Protein AF-B2DCQ9-F1 (afdb_monomer)

pLDDT: mean 83.9, std 10.56, range [44.53, 98.38]

Radius of gyration: 26.56 Å; Cα contacts (8 Å, |Δi|>4): 585; chains: 1; bounding box: 64×48×77 Å

Secondary structure (DSSP, 8-state):
-GGGSHHHHHHHHH---S------S-S--SSS--HHHHTTT-------HHHHHHTTSB--EEEEEEE-TT--TTSS-EETTEE-HHHHHHHH--HHHHHHHHHHHHHH--S-EEEE-SSHHHHHHHHHHHHHTT--EEEE-TT-SS-HHHHHHHHHHTS-SEEEESSGGGSS---TT--EEEE-S----HHHHHHHHHHHTB--TTTT---EEEEEEE-SSGGGGHHHHHHTT-SSHHHHHHHHHH---PPTT-EEEE-HHHHHHHHHHHHH----HHHHHHHHHHHHTSPPPHHHHHHTT--HHHHHHHHSSHHHHHHHHTT-HHHHHHHHHHHHIIIIIIIT---SSTHHHHHHHHHHHTTTTTS---HHHHHHHHHHHHHT-HHHHHHHS-GGGTT--TT-HHHHHHHIIIIIHHHHS--TTS--SS-SSS---

Structure (mmCIF, N/CA/C/O backbone):
data_AF-B2DCQ9-F1
#
_entry.id   AF-B2DCQ9-F1
#
loop_
_atom_site.group_PDB
_atom_site.id
_atom_site.type_symbol
_atom_site.label_atom_id
_atom_site.label_alt_id
_atom_site.label_comp_id
_atom_site.label_asym_id
_atom_site.label_entity_id
_atom_site.label_seq_id
_atom_site.pdbx_PDB_ins_code
_atom_site.Cartn_x
_atom_site.Cartn_y
_atom_site.Cartn_z
_atom_site.occupancy
_atom_site.B_iso_or_equiv
_atom_site.auth_seq_id
_atom_site.auth_comp_id
_atom_site.auth_asym_id
_atom_site.auth_atom_id
_atom_site.pdbx_PDB_model_num
ATOM 1 N N . HIS A 1 1 ? -3.411 -10.691 -6.774 1.00 52.94 1 HIS A N 1
ATOM 2 C CA . HIS A 1 1 ? -2.523 -10.741 -5.590 1.00 52.94 1 HIS A CA 1
ATOM 3 C C . HIS A 1 1 ? -1.798 -12.089 -5.480 1.00 52.94 1 HIS A C 1
ATOM 5 O O . HIS A 1 1 ? -0.600 -12.083 -5.238 1.00 52.94 1 HIS A O 1
ATOM 11 N N . GLN A 1 2 ? -2.454 -13.224 -5.759 1.00 56.25 2 GLN A N 1
ATOM 12 C CA . GLN A 1 2 ? -1.824 -14.561 -5.738 1.00 56.25 2 GLN A CA 1
ATOM 13 C C . GLN A 1 2 ? -0.910 -14.876 -6.938 1.00 56.25 2 GLN A C 1
ATOM 15 O O . GLN A 1 2 ? -0.146 -15.833 -6.893 1.00 56.25 2 GLN A O 1
ATOM 20 N N . ALA A 1 3 ? -0.940 -14.054 -7.993 1.00 56.62 3 ALA A N 1
ATOM 21 C CA . ALA A 1 3 ? -0.226 -14.335 -9.239 1.00 56.62 3 ALA A CA 1
ATOM 22 C C . ALA A 1 3 ? 1.314 -14.299 -9.141 1.00 56.62 3 ALA A C 1
ATOM 24 O O . ALA A 1 3 ? 2.000 -14.766 -10.044 1.00 56.62 3 ALA A O 1
ATOM 25 N N . SER A 1 4 ? 1.858 -13.769 -8.042 1.00 57.44 4 SER A N 1
ATOM 26 C CA . SER A 1 4 ? 3.296 -13.772 -7.748 1.00 57.44 4 SER A CA 1
ATOM 27 C C . SER A 1 4 ? 3.805 -15.109 -7.200 1.00 57.44 4 SER A C 1
ATOM 29 O O . SER A 1 4 ? 5.012 -15.300 -7.114 1.00 57.44 4 SER A O 1
ATOM 31 N N . ALA A 1 5 ? 2.916 -16.021 -6.787 1.00 67.00 5 ALA A N 1
ATOM 32 C CA . ALA A 1 5 ? 3.321 -17.328 -6.287 1.00 67.00 5 ALA A CA 1
ATOM 33 C C . ALA A 1 5 ? 3.935 -18.166 -7.420 1.00 67.00 5 ALA A C 1
ATOM 35 O O . ALA A 1 5 ? 3.382 -18.219 -8.519 1.00 67.00 5 ALA A O 1
ATOM 36 N N . LEU A 1 6 ? 5.042 -18.864 -7.140 1.00 69.81 6 LEU A N 1
ATOM 37 C CA . LEU A 1 6 ? 5.737 -19.714 -8.122 1.00 69.81 6 LEU A CA 1
ATOM 38 C C . LEU A 1 6 ? 4.802 -20.756 -8.756 1.00 69.81 6 LEU A C 1
ATOM 40 O O . LEU A 1 6 ? 4.889 -21.029 -9.948 1.00 69.81 6 LEU A O 1
ATOM 44 N N . THR A 1 7 ? 3.860 -21.286 -7.975 1.00 76.44 7 THR A N 1
ATOM 45 C CA . THR A 1 7 ? 2.823 -22.213 -8.449 1.00 76.44 7 THR A CA 1
ATOM 46 C C . THR A 1 7 ? 1.901 -21.577 -9.489 1.00 76.44 7 THR A C 1
ATOM 48 O O . THR A 1 7 ? 1.558 -22.214 -10.481 1.00 76.44 7 THR A O 1
ATOM 51 N N . TYR A 1 8 ? 1.533 -20.309 -9.303 1.00 76.75 8 TYR A N 1
ATOM 52 C CA . TYR A 1 8 ? 0.695 -19.573 -10.247 1.00 76.75 8 TYR A CA 1
ATOM 53 C C . TYR A 1 8 ? 1.476 -19.166 -11.502 1.00 76.75 8 TYR A C 1
ATOM 55 O O . TYR A 1 8 ? 0.945 -19.247 -12.606 1.00 76.75 8 TYR A O 1
ATOM 63 N N . GLN A 1 9 ? 2.752 -18.788 -11.357 1.00 74.56 9 GLN A N 1
ATOM 64 C CA . GLN A 1 9 ? 3.632 -18.511 -12.498 1.00 74.56 9 GLN A CA 1
ATOM 65 C C . GLN A 1 9 ? 3.847 -19.752 -13.368 1.00 74.56 9 GLN A C 1
ATOM 67 O O . GLN A 1 9 ? 3.769 -19.657 -14.588 1.00 74.56 9 GLN A O 1
ATOM 72 N N . ALA A 1 10 ? 4.058 -20.923 -12.759 1.00 77.38 10 ALA A N 1
ATOM 73 C CA . ALA A 1 10 ? 4.167 -22.182 -13.493 1.00 77.38 10 ALA A CA 1
ATOM 74 C C . ALA A 1 10 ? 2.898 -22.476 -14.309 1.00 77.38 10 ALA A C 1
ATOM 76 O O . ALA A 1 10 ? 2.990 -22.890 -15.463 1.00 77.38 10 ALA A O 1
ATOM 77 N N . LEU A 1 11 ? 1.721 -22.202 -13.738 1.00 83.62 11 LEU A N 1
ATOM 78 C CA . LEU A 1 11 ? 0.444 -22.351 -14.430 1.00 83.62 11 LEU A CA 1
ATOM 79 C C . LEU A 1 11 ? 0.289 -21.349 -15.584 1.00 83.62 11 LEU A C 1
ATOM 81 O O . LEU A 1 11 ? -0.115 -21.747 -16.671 1.00 83.62 11 LEU A O 1
ATOM 85 N N . LEU A 1 12 ? 0.646 -20.075 -15.389 1.00 79.81 12 LEU A N 1
ATOM 86 C CA . LEU A 1 12 ? 0.612 -19.076 -16.465 1.00 79.81 12 LEU A CA 1
ATOM 87 C C . LEU A 1 12 ? 1.573 -19.425 -17.606 1.00 79.81 12 LEU A C 1
ATOM 89 O O . LEU A 1 12 ? 1.191 -19.310 -18.763 1.00 79.81 12 LEU A O 1
ATOM 93 N N . ASN A 1 13 ? 2.780 -19.899 -17.288 1.00 78.38 13 ASN A N 1
ATOM 94 C CA . ASN A 1 13 ? 3.786 -20.285 -18.281 1.00 78.38 13 ASN A CA 1
ATOM 95 C C . ASN A 1 13 ? 3.421 -21.568 -19.045 1.00 78.38 13 ASN A C 1
ATOM 97 O O . ASN A 1 13 ? 3.955 -21.805 -20.125 1.00 78.38 13 ASN A O 1
ATOM 101 N N . HIS A 1 14 ? 2.541 -22.410 -18.493 1.00 83.88 14 HIS A N 1
ATOM 102 C CA . HIS A 1 14 ? 2.064 -23.616 -19.168 1.00 83.88 14 HIS A CA 1
ATOM 103 C C . HIS A 1 14 ? 1.128 -23.295 -20.341 1.00 83.88 14 HIS A C 1
ATOM 105 O O . HIS A 1 14 ? 1.130 -24.005 -21.347 1.00 83.88 14 HIS A O 1
ATOM 111 N N . PHE A 1 15 ? 0.325 -22.236 -20.224 1.00 82.69 15 PHE A N 1
ATOM 112 C CA . PHE A 1 15 ? -0.643 -21.858 -21.247 1.00 82.69 15 PHE A CA 1
ATOM 113 C C . PHE A 1 15 ? -0.073 -20.814 -22.214 1.00 82.69 15 PHE A C 1
ATOM 115 O O . PHE A 1 15 ? 0.600 -19.869 -21.818 1.00 82.69 15 PHE A O 1
ATOM 122 N N . THR A 1 16 ? -0.437 -20.929 -23.491 1.00 77.94 16 THR A N 1
ATOM 123 C CA . THR A 1 16 ? -0.226 -19.899 -24.522 1.00 77.94 16 THR A CA 1
ATOM 124 C C . THR A 1 16 ? -1.580 -19.327 -24.963 1.00 77.94 16 THR A C 1
ATOM 126 O O . THR A 1 16 ? -2.065 -19.625 -26.058 1.00 77.94 16 THR A O 1
ATOM 129 N N . PRO A 1 17 ? -2.270 -18.563 -24.092 1.00 82.12 17 PRO A N 1
ATOM 130 C CA . PRO A 1 17 ? -3.619 -18.096 -24.385 1.00 82.12 17 PRO A CA 1
ATOM 131 C C . PRO A 1 17 ? -3.622 -17.098 -25.549 1.00 82.12 17 PRO A C 1
ATOM 133 O O . PRO A 1 17 ? -2.721 -16.273 -25.677 1.00 82.12 17 PRO A O 1
ATOM 136 N N . GLN A 1 18 ? -4.688 -17.112 -26.356 1.00 79.50 18 GLN A N 1
ATOM 137 C CA . GLN A 1 18 ? -4.921 -16.063 -27.360 1.00 79.50 18 GLN A CA 1
ATOM 138 C C . GLN A 1 18 ? -5.184 -14.694 -26.709 1.00 79.50 18 GLN A C 1
ATOM 140 O O . GLN A 1 18 ? -4.902 -13.661 -27.311 1.00 79.50 18 GLN A O 1
ATOM 145 N N . PHE A 1 19 ? -5.725 -14.686 -25.486 1.00 81.56 19 PHE A N 1
ATOM 146 C CA . PHE A 1 19 ? -6.022 -13.481 -24.720 1.00 81.56 19 PHE A CA 1
ATOM 147 C C . PHE A 1 19 ? -5.834 -13.724 -23.217 1.00 81.56 19 PHE A C 1
ATOM 149 O O . PHE A 1 19 ? -6.355 -14.699 -22.675 1.00 81.56 19 PHE A O 1
ATOM 156 N N . LEU A 1 20 ? -5.114 -12.823 -22.545 1.00 83.38 20 LEU A N 1
ATOM 157 C CA . LEU A 1 20 ? -4.878 -12.842 -21.100 1.00 83.38 20 LEU A CA 1
ATOM 158 C C . LEU A 1 20 ? -5.300 -11.495 -20.499 1.00 83.38 20 LEU A C 1
ATOM 160 O O . LEU A 1 20 ? -4.795 -10.453 -20.908 1.00 83.38 20 LEU A O 1
ATOM 164 N N . LEU A 1 21 ? -6.204 -11.522 -19.514 1.00 85.12 21 LEU A N 1
ATOM 165 C CA . LEU A 1 21 ? -6.666 -10.336 -18.788 1.00 85.12 21 LEU A CA 1
ATOM 166 C C . LEU A 1 21 ? -6.397 -10.485 -17.289 1.00 85.12 21 LEU A C 1
ATOM 168 O O . LEU A 1 21 ? -6.910 -11.399 -16.644 1.00 85.12 21 LEU A O 1
ATOM 172 N N . GLY A 1 22 ? -5.625 -9.554 -16.730 1.00 82.56 22 GLY A N 1
ATOM 173 C CA . GLY A 1 22 ? -5.387 -9.448 -15.293 1.00 82.56 22 GLY A CA 1
ATOM 174 C C . GLY A 1 22 ? -6.271 -8.381 -14.650 1.00 82.56 22 GLY A C 1
ATOM 175 O O . GLY A 1 22 ? -6.222 -7.218 -15.041 1.00 82.56 22 GLY A O 1
ATOM 176 N N . LEU A 1 23 ? -7.038 -8.753 -13.622 1.00 83.12 23 LEU A N 1
ATOM 177 C CA . LEU A 1 23 ? -7.787 -7.810 -12.787 1.00 83.12 23 LEU A CA 1
ATOM 178 C C . LEU A 1 23 ? -7.100 -7.665 -11.428 1.00 83.12 23 LEU A C 1
ATOM 180 O O . LEU A 1 23 ? -6.810 -8.651 -10.746 1.00 83.12 23 LEU A O 1
ATOM 184 N N . THR A 1 24 ? -6.840 -6.428 -11.013 1.00 75.06 24 THR A N 1
ATOM 185 C CA . THR A 1 24 ? -6.258 -6.138 -9.701 1.00 75.06 24 THR A CA 1
ATOM 186 C C . THR A 1 24 ? -6.785 -4.820 -9.157 1.00 75.06 24 THR A C 1
ATOM 188 O O . THR A 1 24 ? -6.864 -3.830 -9.874 1.00 75.06 24 THR A O 1
ATOM 191 N N . ALA A 1 25 ? -7.116 -4.801 -7.865 1.00 68.44 25 ALA A N 1
ATOM 192 C CA . ALA A 1 25 ? -7.435 -3.565 -7.152 1.00 68.44 25 ALA A CA 1
ATOM 193 C C . ALA A 1 25 ? -6.187 -2.687 -6.935 1.00 68.44 25 ALA A C 1
ATOM 195 O O . ALA A 1 25 ? -6.301 -1.517 -6.586 1.00 68.44 25 ALA A O 1
ATOM 196 N N . THR A 1 26 ? -4.990 -3.256 -7.114 1.00 63.25 26 THR A N 1
ATOM 197 C CA . THR A 1 26 ? -3.711 -2.573 -6.920 1.00 63.25 26 THR A CA 1
ATOM 198 C C . THR A 1 26 ? -2.737 -2.951 -8.038 1.00 63.25 26 THR A C 1
ATOM 200 O O . THR A 1 26 ? -2.072 -3.990 -7.966 1.00 63.25 26 THR A O 1
ATOM 203 N N . PRO A 1 27 ? -2.672 -2.155 -9.121 1.00 58.12 27 PRO A N 1
ATOM 204 C CA . PRO A 1 27 ? -1.796 -2.452 -10.252 1.00 58.12 27 PRO A CA 1
ATOM 205 C C . PRO A 1 27 ? -0.321 -2.287 -9.882 1.00 58.12 27 PRO A C 1
ATOM 207 O O . PRO A 1 27 ? 0.493 -3.138 -10.218 1.00 58.12 27 PRO A O 1
ATOM 210 N N . LYS A 1 28 ? 0.017 -1.239 -9.123 1.00 55.91 28 LYS A N 1
ATOM 211 C CA . LYS A 1 28 ? 1.387 -0.927 -8.702 1.00 55.91 28 LYS A CA 1
ATOM 212 C C . LYS A 1 28 ? 1.697 -1.622 -7.374 1.00 55.91 28 LYS A C 1
ATOM 214 O O . LYS A 1 28 ? 1.280 -1.152 -6.314 1.00 55.91 28 LYS A O 1
ATOM 219 N N . ARG A 1 29 ? 2.403 -2.753 -7.434 1.00 55.59 29 ARG A N 1
ATOM 220 C CA . ARG A 1 29 ? 2.932 -3.457 -6.256 1.00 55.59 29 ARG A CA 1
ATOM 221 C C . ARG A 1 29 ? 4.404 -3.102 -6.037 1.00 55.59 29 ARG A C 1
ATOM 223 O O . ARG A 1 29 ? 5.132 -2.888 -6.997 1.00 55.59 29 ARG A O 1
ATOM 230 N N . SER A 1 30 ? 4.823 -3.055 -4.776 1.00 44.69 30 SER A N 1
ATOM 231 C CA . SER A 1 30 ? 6.229 -2.944 -4.362 1.00 44.69 30 SER A CA 1
ATOM 232 C C . SER A 1 30 ? 6.822 -4.297 -3.946 1.00 44.69 30 SER A C 1
ATOM 234 O O . SER A 1 30 ? 7.842 -4.330 -3.280 1.00 44.69 30 SER A O 1
ATOM 236 N N . ASP A 1 31 ? 6.168 -5.417 -4.249 1.00 44.53 31 ASP A N 1
ATOM 237 C CA . ASP A 1 31 ? 6.679 -6.762 -3.980 1.00 44.53 31 ASP A CA 1
ATOM 238 C C . ASP A 1 31 ? 6.824 -7.575 -5.279 1.00 44.53 31 ASP A C 1
ATOM 240 O O . ASP A 1 31 ? 6.298 -7.212 -6.333 1.00 44.53 31 ASP A O 1
ATOM 244 N N . GLN A 1 32 ? 7.576 -8.675 -5.157 1.00 45.16 32 GLN A N 1
ATOM 245 C CA . GLN A 1 32 ? 8.284 -9.493 -6.161 1.00 45.16 32 GLN A CA 1
ATOM 246 C C . GLN A 1 32 ? 7.532 -9.972 -7.423 1.00 45.16 32 GLN A C 1
ATOM 248 O O . GLN A 1 32 ? 8.121 -10.669 -8.246 1.00 45.16 32 GLN A O 1
ATOM 253 N N . ALA A 1 33 ? 6.269 -9.608 -7.637 1.00 50.28 33 ALA A N 1
ATOM 254 C CA . ALA A 1 33 ? 5.708 -9.638 -8.983 1.00 50.28 33 ALA A CA 1
ATOM 255 C C . ALA A 1 33 ? 4.727 -8.485 -9.160 1.00 50.28 33 ALA A C 1
ATOM 257 O O . ALA A 1 33 ? 3.599 -8.500 -8.646 1.00 50.28 33 ALA A O 1
ATOM 258 N N . ASN A 1 34 ? 5.153 -7.497 -9.941 1.00 59.88 34 ASN A N 1
ATOM 259 C CA . ASN A 1 34 ? 4.246 -6.512 -10.487 1.00 59.88 34 ASN A CA 1
ATOM 260 C C . ASN A 1 34 ? 3.211 -7.288 -11.317 1.00 59.88 34 ASN A C 1
ATOM 262 O O . ASN A 1 34 ? 3.563 -7.933 -12.294 1.00 59.88 34 ASN A O 1
ATOM 266 N N . ILE A 1 35 ? 1.934 -7.309 -10.921 1.00 66.75 35 ILE A N 1
ATOM 267 C CA . ILE A 1 35 ? 0.903 -8.047 -11.685 1.00 66.75 35 ILE A CA 1
ATOM 268 C C . ILE A 1 35 ? 0.866 -7.532 -13.130 1.00 66.75 35 ILE A C 1
ATOM 270 O O . ILE A 1 35 ? 0.631 -8.296 -14.061 1.00 66.75 35 ILE A O 1
ATOM 274 N N . LEU A 1 36 ? 1.193 -6.249 -13.303 1.00 69.31 36 LEU A N 1
ATOM 275 C CA . LEU A 1 36 ? 1.444 -5.633 -14.594 1.00 69.31 36 LEU A CA 1
ATOM 276 C C . LEU A 1 36 ? 2.511 -6.360 -15.411 1.00 69.31 36 LEU A C 1
ATOM 278 O O . LEU A 1 36 ? 2.275 -6.563 -16.592 1.00 69.31 36 LEU A O 1
ATOM 282 N N . SER A 1 37 ? 3.627 -6.811 -14.832 1.00 69.06 37 SER A N 1
ATOM 283 C CA . SER A 1 37 ? 4.668 -7.507 -15.599 1.00 69.06 37 SER A CA 1
ATOM 284 C C . SER A 1 37 ? 4.207 -8.866 -16.126 1.00 69.06 37 SER A C 1
ATOM 286 O O . SER A 1 37 ? 4.692 -9.295 -17.165 1.00 69.06 37 SER A O 1
ATOM 288 N N . LEU A 1 38 ? 3.237 -9.514 -15.469 1.00 71.69 38 LEU A N 1
ATOM 289 C CA . LEU A 1 38 ? 2.587 -10.728 -15.988 1.00 71.69 38 LEU A CA 1
ATOM 290 C C . LEU A 1 38 ? 1.666 -10.440 -17.183 1.00 71.69 38 LEU A C 1
ATOM 292 O O . LEU A 1 38 ? 1.325 -11.350 -17.928 1.00 71.69 38 LEU A O 1
ATOM 296 N N . CYS A 1 39 ? 1.253 -9.184 -17.345 1.00 75.56 39 CYS A N 1
ATOM 297 C CA . CYS A 1 39 ? 0.438 -8.691 -18.453 1.00 75.56 39 CYS A CA 1
ATOM 298 C C . CYS A 1 39 ? 1.242 -7.707 -19.323 1.00 75.56 39 CYS A C 1
ATOM 300 O O . CYS A 1 39 ? 0.694 -6.716 -19.800 1.00 75.56 39 CYS A O 1
ATOM 302 N N . ASP A 1 40 ? 2.554 -7.925 -19.471 1.00 71.75 40 ASP A N 1
ATOM 303 C CA . ASP A 1 40 ? 3.445 -7.143 -20.348 1.00 71.75 40 ASP A CA 1
ATOM 304 C C . ASP A 1 40 ? 3.532 -5.647 -20.056 1.00 71.75 40 ASP A C 1
ATOM 306 O O . ASP A 1 40 ? 3.868 -4.833 -20.915 1.00 71.75 40 ASP A O 1
ATOM 310 N N . ASN A 1 41 ? 3.261 -5.287 -18.805 1.00 70.19 41 ASN A N 1
ATOM 311 C CA . ASN A 1 41 ? 3.103 -3.921 -18.321 1.00 70.19 41 ASN A CA 1
ATOM 312 C C . ASN A 1 41 ? 2.021 -3.134 -19.079 1.00 70.19 41 ASN A C 1
ATOM 314 O O . ASN A 1 41 ? 2.050 -1.903 -19.098 1.00 70.19 41 ASN A O 1
ATOM 318 N N . ASN A 1 42 ? 1.050 -3.835 -19.673 1.00 73.25 42 ASN A N 1
ATOM 319 C CA . ASN A 1 42 ? -0.048 -3.240 -20.415 1.00 73.25 42 ASN A CA 1
ATOM 320 C C . ASN A 1 42 ? -1.228 -2.913 -19.484 1.00 73.25 42 ASN A C 1
ATOM 322 O O . ASN A 1 42 ? -2.102 -3.744 -19.229 1.00 73.25 42 ASN A O 1
ATOM 326 N N . LEU A 1 43 ? -1.241 -1.691 -18.946 1.00 76.75 43 LEU A N 1
ATOM 327 C CA . LEU A 1 43 ? -2.361 -1.177 -18.156 1.00 76.75 43 LEU A CA 1
ATOM 328 C C . LEU A 1 43 ? -3.456 -0.644 -19.087 1.00 76.75 43 LEU A C 1
ATOM 330 O O . LEU A 1 43 ? -3.415 0.511 -19.499 1.00 76.75 43 LEU A O 1
ATOM 334 N N . VAL A 1 44 ? -4.443 -1.483 -19.396 1.00 81.06 44 VAL A N 1
ATOM 335 C CA . VAL A 1 44 ? -5.533 -1.119 -20.322 1.00 81.06 44 VAL A CA 1
ATOM 336 C C . VAL A 1 44 ? -6.582 -0.192 -19.704 1.00 81.06 44 VAL A C 1
ATOM 338 O O . VAL A 1 44 ? -7.236 0.565 -20.415 1.00 81.06 44 VAL A O 1
ATOM 341 N N . PHE A 1 45 ? -6.774 -0.256 -18.384 1.00 82.75 45 PHE A N 1
ATOM 342 C CA . PHE A 1 45 ? -7.775 0.538 -17.678 1.00 82.75 45 PHE A CA 1
ATOM 343 C C . PHE A 1 45 ? -7.433 0.656 -16.192 1.00 82.75 45 PHE A C 1
ATOM 345 O O . PHE A 1 45 ? -7.034 -0.324 -15.562 1.00 82.75 45 PHE A O 1
ATOM 352 N N . GLU A 1 46 ? -7.627 1.844 -15.620 1.00 81.12 46 GLU A N 1
ATOM 353 C CA . GLU A 1 46 ? -7.446 2.105 -14.192 1.00 81.12 46 GLU A CA 1
ATOM 354 C C . GLU A 1 46 ? -8.595 2.971 -13.668 1.00 81.12 46 GLU A C 1
ATOM 356 O O . GLU A 1 46 ? -8.947 3.994 -14.253 1.00 81.12 46 GLU A O 1
ATOM 361 N N . ARG A 1 47 ? -9.168 2.566 -12.530 1.00 81.94 47 ARG A N 1
ATOM 362 C CA . ARG A 1 47 ? -10.097 3.374 -11.736 1.00 81.94 47 ARG A CA 1
ATOM 363 C C . ARG A 1 47 ? -9.586 3.417 -10.308 1.00 81.94 47 ARG A C 1
ATOM 365 O O . ARG A 1 47 ? -9.386 2.378 -9.683 1.00 81.94 47 ARG A O 1
ATOM 372 N N . ASN A 1 48 ? -9.355 4.625 -9.816 1.00 78.44 48 ASN A N 1
ATOM 373 C CA . ASN A 1 48 ? -8.895 4.867 -8.452 1.00 78.44 48 ASN A CA 1
ATOM 374 C C . ASN A 1 48 ? -10.068 5.248 -7.526 1.00 78.44 48 ASN A C 1
ATOM 376 O O . ASN A 1 48 ? -11.221 5.330 -7.951 1.00 78.44 48 ASN A O 1
ATOM 380 N N . LEU A 1 49 ? -9.747 5.495 -6.255 1.00 80.94 49 LEU A N 1
ATOM 381 C CA . LEU A 1 49 ? -10.712 5.871 -5.224 1.00 80.94 49 LEU A CA 1
ATOM 382 C C . LEU A 1 49 ? -11.540 7.115 -5.592 1.00 80.94 49 LEU A C 1
ATOM 384 O O . LEU A 1 49 ? -12.751 7.106 -5.402 1.00 80.94 49 LEU A O 1
ATOM 388 N N . VAL A 1 50 ? -10.891 8.140 -6.153 1.00 83.25 50 VAL A N 1
ATOM 389 C CA . VAL A 1 50 ? -11.521 9.404 -6.574 1.00 83.25 50 VAL A CA 1
ATOM 390 C C . VAL A 1 50 ? -12.652 9.132 -7.563 1.00 83.25 50 VAL A C 1
ATOM 392 O O . VAL A 1 50 ? -13.787 9.510 -7.298 1.00 83.25 50 VAL A O 1
ATOM 395 N N . HIS A 1 51 ? -12.386 8.348 -8.614 1.00 87.44 51 HIS A N 1
ATOM 396 C CA . HIS A 1 51 ? -13.418 7.987 -9.591 1.00 87.44 51 HIS A CA 1
ATOM 397 C C . HIS A 1 51 ? -14.606 7.258 -8.949 1.00 87.44 51 HIS A C 1
ATOM 399 O O . HIS A 1 51 ? -15.750 7.528 -9.293 1.00 87.44 51 HIS A O 1
ATOM 405 N N . GLY A 1 52 ? -14.345 6.331 -8.018 1.00 88.12 52 GLY A N 1
ATOM 406 C CA . GLY A 1 52 ? -15.410 5.575 -7.357 1.00 88.12 52 GLY A CA 1
ATOM 407 C C . GLY A 1 52 ? -16.322 6.451 -6.493 1.00 88.12 52 GLY A C 1
ATOM 408 O O . GLY A 1 52 ? -17.514 6.167 -6.393 1.00 88.12 52 GLY A O 1
ATOM 409 N N . ILE A 1 53 ? -15.778 7.509 -5.889 1.00 89.38 53 ILE A N 1
ATOM 410 C CA . ILE A 1 53 ? -16.547 8.465 -5.082 1.00 89.38 53 ILE A CA 1
ATOM 411 C C . ILE A 1 53 ? -17.296 9.447 -5.993 1.00 89.38 53 ILE A C 1
ATOM 413 O O . ILE A 1 53 ? -18.496 9.636 -5.803 1.00 89.38 53 ILE A O 1
ATOM 417 N N . ASP A 1 54 ? -16.636 9.998 -7.018 1.00 88.44 54 ASP A N 1
ATOM 418 C CA . ASP A 1 54 ? -17.245 10.921 -7.992 1.00 88.44 54 ASP A CA 1
ATOM 419 C C . ASP A 1 54 ? -18.450 10.280 -8.705 1.00 88.44 54 ASP A C 1
ATOM 421 O O . ASP A 1 54 ? -19.498 10.903 -8.878 1.00 88.44 54 ASP A O 1
ATOM 425 N N . GLU A 1 55 ? -18.333 8.999 -9.069 1.00 90.25 55 GLU A N 1
ATOM 426 C CA . GLU A 1 55 ? -19.400 8.221 -9.714 1.00 90.25 55 GLU A CA 1
ATOM 427 C C . GLU A 1 55 ? -20.450 7.691 -8.724 1.00 90.25 55 GLU A C 1
ATOM 429 O O . GLU A 1 55 ? -21.382 6.996 -9.127 1.00 90.25 55 GLU A O 1
ATOM 434 N N . ARG A 1 56 ? -20.324 8.013 -7.427 1.00 88.00 56 ARG A N 1
ATOM 435 C CA . ARG A 1 56 ? -21.211 7.545 -6.350 1.00 88.00 56 ARG A CA 1
ATOM 436 C C . ARG A 1 56 ? -21.357 6.021 -6.330 1.00 88.00 56 ARG A C 1
ATOM 438 O O . ARG A 1 56 ? -22.432 5.505 -6.044 1.00 88.00 56 ARG A O 1
ATOM 445 N N . ILE A 1 57 ? -20.280 5.300 -6.628 1.00 89.75 57 ILE A N 1
ATOM 446 C CA . ILE A 1 57 ? -20.168 3.847 -6.416 1.00 89.75 57 ILE A CA 1
ATOM 447 C C . ILE A 1 57 ? -19.666 3.582 -4.987 1.00 89.75 57 ILE A C 1
ATOM 449 O O . ILE A 1 57 ? -20.019 2.590 -4.346 1.00 89.75 57 ILE A O 1
ATOM 453 N N . LEU A 1 58 ? -18.851 4.503 -4.474 1.00 92.50 58 LEU A N 1
ATOM 454 C CA . LEU A 1 58 ? -18.330 4.539 -3.116 1.00 92.50 58 LEU A CA 1
ATOM 455 C C . LEU A 1 58 ? -18.914 5.736 -2.361 1.00 92.50 58 LEU A C 1
ATOM 457 O O . LEU A 1 58 ? -19.310 6.735 -2.962 1.00 92.50 58 LEU A O 1
ATOM 461 N N . VAL A 1 59 ? -18.966 5.635 -1.034 1.00 94.56 59 VAL A N 1
ATOM 462 C CA . VAL A 1 59 ? -19.261 6.782 -0.170 1.00 94.56 59 VAL A CA 1
ATOM 463 C C . VAL A 1 59 ? -18.004 7.638 0.033 1.00 94.56 59 VAL A C 1
ATOM 465 O O . VAL A 1 59 ? -16.895 7.092 0.038 1.00 94.56 59 VAL A O 1
ATOM 468 N N . PRO A 1 60 ? -18.146 8.955 0.253 1.00 95.56 60 PRO A N 1
ATOM 469 C CA . PRO A 1 60 ? -17.044 9.790 0.721 1.00 95.56 60 PRO A CA 1
ATOM 470 C C . PRO A 1 60 ? -16.565 9.371 2.122 1.00 95.56 60 PRO A C 1
ATOM 472 O O . PRO A 1 60 ? -17.196 8.557 2.806 1.00 95.56 60 PRO A O 1
ATOM 475 N N . PHE A 1 61 ? -15.437 9.929 2.569 1.00 95.44 61 PHE A N 1
ATOM 476 C CA . PHE A 1 61 ? -14.831 9.568 3.852 1.00 95.44 61 PHE A CA 1
ATOM 477 C C . PHE A 1 61 ? -14.248 10.756 4.625 1.00 95.44 61 PHE A C 1
ATOM 479 O O . PHE A 1 61 ? -13.696 11.681 4.033 1.00 95.44 61 PHE A O 1
ATOM 486 N N . ASP A 1 62 ? -14.294 10.652 5.953 1.00 96.00 62 ASP A N 1
ATOM 487 C CA . ASP A 1 62 ? -13.587 11.503 6.909 1.00 96.00 62 ASP A CA 1
ATOM 488 C C . ASP A 1 62 ? -12.399 10.711 7.477 1.00 96.00 62 ASP A C 1
ATOM 490 O O . ASP A 1 62 ? -12.583 9.745 8.221 1.00 96.00 62 ASP A O 1
ATOM 494 N N . TYR A 1 63 ? -11.174 11.092 7.121 1.00 95.56 63 TYR A N 1
ATOM 495 C CA . TYR A 1 63 ? -9.946 10.458 7.598 1.00 95.56 63 TYR A CA 1
ATOM 496 C C . TYR A 1 63 ? -9.282 11.286 8.692 1.00 95.56 63 TYR A C 1
ATOM 498 O O . TYR A 1 63 ? -8.965 12.458 8.487 1.00 95.56 63 TYR A O 1
ATOM 506 N N . PHE A 1 64 ? -8.987 10.649 9.821 1.00 95.88 64 PHE A N 1
ATOM 507 C CA . PHE A 1 64 ? -8.277 11.244 10.946 1.00 95.88 64 PHE A CA 1
ATOM 508 C C . PHE A 1 64 ? -6.994 10.459 11.223 1.00 95.88 64 PHE A C 1
ATOM 510 O O . PHE A 1 64 ? -7.039 9.359 11.773 1.00 95.88 64 PHE A O 1
ATOM 517 N N . GLY A 1 65 ? -5.850 11.031 10.851 1.00 94.69 65 GLY A N 1
ATOM 518 C CA . GLY A 1 65 ? -4.538 10.531 11.244 1.00 94.69 65 GLY A CA 1
ATOM 519 C C . GLY A 1 65 ? -4.156 11.071 12.618 1.00 94.69 65 GLY A C 1
ATOM 520 O O . GLY A 1 65 ? -3.824 12.249 12.751 1.00 94.69 65 GLY A O 1
ATOM 521 N N . ILE A 1 66 ? -4.214 10.202 13.619 1.00 95.81 66 ILE A N 1
ATOM 522 C CA . ILE A 1 66 ? -4.017 10.507 15.036 1.00 95.81 66 ILE A CA 1
ATOM 523 C C . ILE A 1 66 ? -2.601 10.099 15.436 1.00 95.81 66 ILE A C 1
ATOM 525 O O . ILE A 1 66 ? -2.152 8.999 15.107 1.00 95.81 66 ILE A O 1
ATOM 529 N N . TYR A 1 67 ? -1.882 10.965 16.143 1.00 94.81 67 TYR A N 1
ATOM 530 C CA . TYR A 1 67 ? -0.525 10.669 16.593 1.00 94.81 67 TYR A CA 1
ATOM 531 C C . TYR A 1 67 ? -0.536 9.630 17.721 1.00 94.81 67 TYR A C 1
ATOM 533 O O . TYR A 1 67 ? -1.047 9.886 18.810 1.00 94.81 67 TYR A O 1
ATOM 541 N N . ASP A 1 68 ? 0.058 8.457 17.496 1.00 93.69 68 ASP A N 1
ATOM 542 C CA . ASP A 1 68 ? 0.175 7.407 18.513 1.00 93.69 68 ASP A CA 1
ATOM 543 C C . ASP A 1 68 ? 1.315 7.722 19.496 1.00 93.69 68 ASP A C 1
ATOM 545 O O . ASP A 1 68 ? 2.401 7.150 19.440 1.00 93.69 68 ASP A O 1
ATOM 549 N N . GLN A 1 69 ? 1.064 8.674 20.398 1.00 91.38 69 GLN A N 1
ATOM 550 C CA . GLN A 1 69 ? 2.067 9.216 21.324 1.00 91.38 69 GLN A CA 1
ATOM 551 C C . GLN A 1 69 ? 2.590 8.221 22.373 1.00 91.38 69 GLN A C 1
ATOM 553 O O . GLN A 1 69 ? 3.571 8.514 23.051 1.00 91.38 69 GLN A O 1
ATOM 558 N N . PHE A 1 70 ? 1.926 7.075 22.543 1.00 92.44 70 PHE A N 1
ATOM 559 C CA . PHE A 1 70 ? 2.253 6.091 23.580 1.00 92.44 70 PHE A CA 1
ATOM 560 C C . PHE A 1 70 ? 3.162 4.965 23.085 1.00 92.44 70 PHE A C 1
ATOM 562 O O . PHE A 1 70 ? 3.528 4.094 23.870 1.00 92.44 70 PHE A O 1
ATOM 569 N N . VAL A 1 71 ? 3.534 4.979 21.803 1.00 90.00 71 VAL A N 1
ATOM 570 C CA . VAL A 1 71 ? 4.441 3.995 21.213 1.00 90.00 71 VAL A CA 1
ATOM 571 C C . VAL A 1 71 ? 5.562 4.717 20.482 1.00 90.00 71 VAL A C 1
ATOM 573 O O . VAL A 1 71 ? 5.319 5.469 19.539 1.00 90.00 71 VAL A O 1
ATOM 576 N N . ASN A 1 72 ? 6.806 4.442 20.875 1.00 88.69 72 ASN A N 1
ATOM 577 C CA . ASN A 1 72 ? 7.969 4.892 20.123 1.00 88.69 72 ASN A CA 1
ATOM 578 C C . ASN A 1 72 ? 8.360 3.843 19.074 1.00 88.69 72 ASN A C 1
ATOM 580 O O . ASN A 1 72 ? 9.117 2.914 19.344 1.00 88.69 72 ASN A O 1
ATOM 584 N N . TYR A 1 73 ? 7.865 4.004 17.851 1.00 88.81 73 TYR A N 1
ATOM 585 C CA . TYR A 1 73 ? 8.117 3.061 16.759 1.00 88.81 73 TYR A CA 1
ATOM 586 C C . TYR A 1 73 ? 9.570 3.086 16.266 1.00 88.81 73 TYR A C 1
ATOM 588 O O . TYR A 1 73 ? 9.981 2.168 15.567 1.00 88.81 73 TYR A O 1
ATOM 596 N N . GLN A 1 74 ? 10.355 4.113 16.610 1.00 85.81 74 GLN A N 1
ATOM 597 C CA . GLN A 1 74 ? 11.778 4.189 16.252 1.00 85.81 74 GLN A CA 1
ATOM 598 C C . GLN A 1 74 ? 12.648 3.227 17.069 1.00 85.81 74 GLN A C 1
ATOM 600 O O . GLN A 1 74 ? 13.732 2.864 16.623 1.00 85.81 74 GLN A O 1
ATOM 605 N N . GLU A 1 75 ? 12.178 2.814 18.247 1.00 88.12 75 GLU A N 1
ATOM 606 C CA . GLU A 1 75 ? 12.884 1.878 19.130 1.00 88.12 75 GLU A CA 1
ATOM 607 C C . GLU A 1 75 ? 12.519 0.415 18.850 1.00 88.12 75 GLU A C 1
ATOM 609 O O . GLU A 1 75 ? 13.197 -0.498 19.320 1.00 88.12 75 GLU A O 1
ATOM 614 N N . ILE A 1 76 ? 11.469 0.175 18.060 1.00 89.31 76 ILE A N 1
ATOM 615 C CA . ILE A 1 76 ? 11.041 -1.173 17.691 1.00 89.31 76 ILE A CA 1
ATOM 616 C C . ILE A 1 76 ? 11.923 -1.661 16.536 1.00 89.31 76 ILE A C 1
ATOM 618 O O . ILE A 1 76 ? 11.984 -0.995 15.497 1.00 89.31 76 ILE A O 1
ATOM 622 N N . PRO A 1 77 ? 12.589 -2.825 16.661 1.00 88.19 77 PRO A N 1
ATOM 623 C CA . PRO A 1 77 ? 13.426 -3.348 15.591 1.00 88.19 77 PRO A CA 1
ATOM 624 C C . PRO A 1 77 ? 12.649 -3.484 14.274 1.00 88.19 77 PRO A C 1
ATOM 626 O O . PRO A 1 77 ? 11.569 -4.072 14.235 1.00 88.19 77 PRO A O 1
ATOM 629 N N . TRP A 1 78 ? 13.226 -2.966 13.188 1.00 83.12 78 TRP A N 1
ATOM 630 C CA . TRP A 1 78 ? 12.654 -3.014 11.841 1.00 83.12 78 TRP A CA 1
ATOM 631 C C . TRP A 1 78 ? 13.570 -3.803 10.908 1.00 83.12 78 TRP A C 1
ATOM 633 O O . TRP A 1 78 ? 14.725 -3.429 10.688 1.00 83.12 78 TRP A O 1
ATOM 643 N N . ARG A 1 79 ? 13.075 -4.917 10.362 1.00 78.81 79 ARG A N 1
ATOM 644 C CA . ARG A 1 79 ? 13.840 -5.823 9.491 1.00 78.81 79 ARG A CA 1
ATOM 645 C C . ARG A 1 79 ? 12.979 -6.262 8.314 1.00 78.81 79 ARG A C 1
ATOM 647 O O . ARG A 1 79 ? 11.816 -6.604 8.491 1.00 78.81 79 ARG A O 1
ATOM 654 N N . ASN A 1 80 ? 13.554 -6.274 7.110 1.00 71.00 80 ASN A N 1
ATOM 655 C CA . ASN A 1 80 ? 12.877 -6.715 5.879 1.00 71.00 80 ASN A CA 1
ATOM 656 C C . ASN A 1 80 ? 11.513 -6.040 5.648 1.00 71.00 80 ASN A C 1
ATOM 658 O O . ASN A 1 80 ? 10.544 -6.691 5.261 1.00 71.00 80 ASN A O 1
ATOM 662 N N . GLY A 1 81 ? 11.426 -4.739 5.940 1.00 72.25 81 GLY A N 1
ATOM 663 C CA . GLY A 1 81 ? 10.194 -3.978 5.749 1.00 72.25 81 GLY A CA 1
ATOM 664 C C . GLY A 1 81 ? 9.095 -4.258 6.779 1.00 72.25 81 GLY A C 1
ATOM 665 O O . GLY A 1 81 ? 7.952 -3.892 6.511 1.00 72.25 81 GLY A O 1
ATOM 666 N N . LYS A 1 82 ? 9.416 -4.896 7.916 1.00 80.94 82 LYS A N 1
ATOM 667 C CA . LYS A 1 82 ? 8.459 -5.202 8.986 1.00 80.94 82 LYS A CA 1
ATOM 668 C C . LYS A 1 82 ? 9.001 -4.901 10.379 1.00 80.94 82 LYS A C 1
ATOM 670 O O . LYS A 1 82 ? 10.208 -5.003 10.610 1.00 80.94 82 LYS A O 1
ATOM 675 N N . PHE A 1 83 ? 8.106 -4.574 11.307 1.00 86.44 83 PHE A N 1
ATOM 676 C CA . PHE A 1 83 ? 8.432 -4.506 12.732 1.00 86.44 83 PHE A CA 1
ATOM 677 C C . PHE A 1 83 ? 8.597 -5.908 13.326 1.00 86.44 83 PHE A C 1
ATOM 679 O O . PHE A 1 83 ? 7.923 -6.853 12.912 1.00 86.44 83 PHE A O 1
ATOM 686 N N . ASP A 1 84 ? 9.477 -6.034 14.319 1.00 88.62 84 ASP A N 1
ATOM 687 C CA . ASP A 1 84 ? 9.575 -7.242 15.133 1.00 88.62 84 ASP A CA 1
ATOM 688 C C . ASP A 1 84 ? 8.242 -7.501 15.868 1.00 88.62 84 ASP A C 1
ATOM 690 O O . ASP A 1 84 ? 7.803 -6.641 16.639 1.00 88.62 84 ASP A O 1
ATOM 694 N N . PRO A 1 85 ? 7.572 -8.647 15.632 1.00 87.81 85 PRO A N 1
ATOM 695 C CA . PRO A 1 85 ? 6.232 -8.881 16.164 1.00 87.81 85 PRO A CA 1
ATOM 696 C C . PRO A 1 85 ? 6.164 -8.908 17.693 1.00 87.81 85 PRO A C 1
ATOM 698 O O . PRO A 1 85 ? 5.178 -8.444 18.260 1.00 87.81 85 PRO A O 1
ATOM 701 N N . GLU A 1 86 ? 7.191 -9.438 18.362 1.00 89.00 86 GLU A N 1
ATOM 702 C CA . GLU A 1 86 ? 7.202 -9.582 19.819 1.00 89.00 86 GLU A CA 1
ATOM 703 C C . GLU A 1 86 ? 7.437 -8.231 20.501 1.00 89.00 86 GLU A C 1
ATOM 705 O O . GLU A 1 86 ? 6.699 -7.852 21.414 1.00 89.00 86 GLU A O 1
ATOM 710 N N . ALA A 1 87 ? 8.410 -7.457 20.013 1.00 89.94 87 ALA A N 1
ATOM 711 C CA . ALA A 1 87 ? 8.639 -6.094 20.483 1.00 89.94 87 ALA A CA 1
ATOM 712 C C . ALA A 1 87 ? 7.410 -5.197 20.244 1.00 89.94 87 ALA A C 1
ATOM 714 O O . ALA A 1 87 ? 7.060 -4.384 21.103 1.00 89.94 87 ALA A O 1
ATOM 715 N N . LEU A 1 88 ? 6.729 -5.371 19.106 1.00 89.31 88 LEU A N 1
ATOM 716 C CA . LEU A 1 88 ? 5.519 -4.627 18.769 1.00 89.31 88 LEU A CA 1
ATOM 717 C C . LEU A 1 88 ? 4.337 -4.990 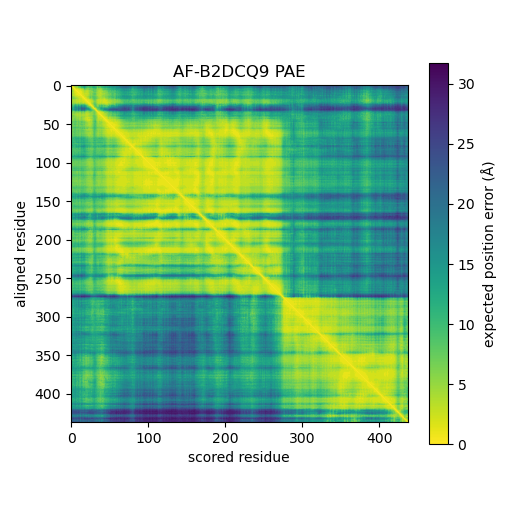19.683 1.00 89.31 88 LEU A C 1
ATOM 719 O O . LEU A 1 88 ? 3.670 -4.085 20.185 1.00 89.31 88 LEU A O 1
ATOM 723 N N . ASP A 1 89 ? 4.101 -6.281 19.942 1.00 88.62 89 ASP A N 1
ATOM 724 C CA . ASP A 1 89 ? 3.060 -6.742 20.874 1.00 88.62 89 ASP A CA 1
ATOM 725 C C . ASP A 1 89 ? 3.261 -6.150 22.276 1.00 88.62 89 ASP A C 1
ATOM 727 O O . ASP A 1 89 ? 2.317 -5.622 22.872 1.00 88.62 89 ASP A O 1
ATOM 731 N N . ASN A 1 90 ? 4.499 -6.163 22.777 1.00 87.56 90 ASN A N 1
ATOM 732 C CA . ASN A 1 90 ? 4.832 -5.613 24.091 1.00 87.56 90 ASN A CA 1
ATOM 733 C C . ASN A 1 90 ? 4.606 -4.097 24.163 1.00 87.56 90 ASN A C 1
ATOM 735 O O . ASN A 1 90 ? 4.030 -3.603 25.132 1.00 87.56 90 ASN A O 1
ATOM 739 N N . ALA A 1 91 ? 5.002 -3.355 23.127 1.00 88.62 91 ALA A N 1
ATOM 740 C CA . ALA A 1 91 ? 4.797 -1.909 23.075 1.00 88.62 91 ALA A CA 1
ATOM 741 C C . ALA A 1 91 ? 3.304 -1.521 23.015 1.00 88.62 91 ALA A C 1
ATOM 743 O O . ALA A 1 91 ? 2.909 -0.449 23.475 1.00 88.62 91 ALA A O 1
ATOM 744 N N . PHE A 1 92 ? 2.460 -2.390 22.453 1.00 89.44 92 PHE A N 1
ATOM 745 C CA . PHE A 1 92 ? 1.036 -2.124 22.244 1.00 89.44 92 PHE A CA 1
ATOM 746 C C . PHE A 1 92 ? 0.169 -2.478 23.455 1.00 89.44 92 PHE A C 1
ATOM 748 O O . PHE A 1 92 ? -0.929 -1.933 23.593 1.00 89.44 92 PHE A O 1
ATOM 755 N N . ALA A 1 93 ? 0.653 -3.352 24.337 1.00 81.88 93 ALA A N 1
ATOM 756 C CA . ALA A 1 93 ? -0.057 -3.848 25.512 1.00 81.88 93 ALA A CA 1
ATOM 757 C C . ALA A 1 93 ? -0.050 -2.852 26.692 1.00 81.88 93 ALA A C 1
ATOM 759 O O . ALA A 1 93 ? 0.245 -3.216 27.829 1.00 81.88 93 ALA A O 1
ATOM 760 N N . THR A 1 94 ? -0.376 -1.579 26.441 1.00 91.31 94 THR A N 1
ATOM 761 C CA . THR A 1 94 ? -0.406 -0.536 27.478 1.00 91.31 94 THR A CA 1
ATOM 762 C C . THR A 1 94 ? -1.807 0.042 27.677 1.00 91.31 94 THR A C 1
ATOM 764 O O . THR A 1 94 ? -2.564 0.285 26.732 1.00 91.31 94 THR A O 1
ATOM 767 N N . GLN A 1 95 ? -2.172 0.286 28.939 1.00 93.50 95 GLN A N 1
ATOM 768 C CA . GLN A 1 95 ? -3.477 0.852 29.296 1.00 93.50 95 GLN A CA 1
ATOM 769 C C . GLN A 1 95 ? -3.643 2.285 28.777 1.00 93.50 95 GLN A C 1
ATOM 771 O O . GLN A 1 95 ? -4.713 2.644 28.293 1.00 93.50 95 GLN A O 1
ATOM 776 N N . LEU A 1 96 ? -2.573 3.085 28.820 1.00 95.00 96 LEU A N 1
ATOM 777 C CA . LEU A 1 96 ? -2.578 4.467 28.334 1.00 95.00 96 LEU A CA 1
ATOM 778 C C . LEU A 1 96 ? -2.910 4.544 26.839 1.00 95.00 96 LEU A C 1
ATOM 780 O O . LEU A 1 96 ? -3.742 5.353 26.427 1.00 95.00 96 LEU A O 1
ATOM 784 N N . ARG A 1 97 ? -2.330 3.650 26.028 1.00 95.00 97 ARG A N 1
ATOM 785 C CA . ARG A 1 97 ? -2.644 3.561 24.601 1.00 95.00 97 ARG A CA 1
ATOM 786 C C . ARG A 1 97 ? -4.093 3.133 24.364 1.00 95.00 97 ARG A C 1
ATOM 788 O O . ARG A 1 97 ? -4.774 3.738 23.542 1.00 95.00 97 ARG A O 1
ATOM 795 N N . ALA A 1 98 ? -4.591 2.140 25.101 1.00 96.44 98 ALA A N 1
ATOM 796 C CA . ALA A 1 98 ? -5.980 1.690 24.978 1.00 96.44 98 ALA A CA 1
ATOM 797 C C . ALA A 1 98 ? -6.990 2.795 25.344 1.00 96.44 98 ALA A C 1
ATOM 799 O O . ALA A 1 98 ? -7.969 2.997 24.625 1.00 96.44 98 ALA A O 1
ATOM 800 N N . GLN A 1 99 ? -6.719 3.569 26.402 1.00 97.12 99 GLN A N 1
ATOM 801 C CA . GLN A 1 99 ? -7.514 4.744 26.785 1.00 97.12 99 GLN A CA 1
ATOM 802 C C . GLN A 1 99 ? -7.507 5.819 25.696 1.00 97.12 99 GLN A C 1
ATOM 804 O O . GLN A 1 99 ? -8.550 6.385 25.373 1.00 97.12 99 GLN A O 1
ATOM 809 N N . HIS A 1 100 ? -6.340 6.080 25.108 1.00 96.31 100 HIS A N 1
ATOM 810 C CA . HIS A 1 100 ? -6.191 7.025 24.008 1.00 96.31 100 HIS A CA 1
ATOM 811 C C . HIS A 1 100 ? -7.022 6.616 22.788 1.00 96.31 100 HIS A C 1
ATOM 813 O O . HIS A 1 100 ? -7.777 7.426 22.249 1.00 96.31 100 HIS A O 1
ATOM 819 N N . ILE A 1 101 ? -6.948 5.337 22.410 1.00 97.69 101 ILE A N 1
ATOM 820 C CA . ILE A 1 101 ? -7.739 4.760 21.321 1.00 97.69 101 ILE A CA 1
ATOM 821 C C . ILE A 1 101 ? -9.237 4.882 21.607 1.00 97.69 101 ILE A C 1
ATOM 823 O O . ILE A 1 101 ? -9.984 5.369 20.759 1.00 97.69 101 ILE A O 1
ATOM 827 N N . LEU A 1 102 ? -9.672 4.481 22.804 1.00 98.00 102 LEU A N 1
ATOM 828 C CA . LEU A 1 102 ? -11.074 4.545 23.210 1.00 98.00 102 LEU A CA 1
ATOM 829 C C . LEU A 1 102 ? -11.616 5.976 23.154 1.00 98.00 102 LEU A C 1
ATOM 831 O O . LEU A 1 102 ? -12.696 6.187 22.609 1.00 98.00 102 LEU A O 1
ATOM 835 N N . LYS A 1 103 ? -10.857 6.956 23.659 1.00 97.88 103 LYS A N 1
ATOM 836 C CA . LYS A 1 103 ? -11.244 8.372 23.650 1.00 97.88 103 LYS A CA 1
ATOM 837 C C . LYS A 1 103 ? -11.529 8.864 22.229 1.00 97.88 103 LYS A C 1
ATOM 839 O O . LYS A 1 103 ? -12.629 9.331 21.948 1.00 97.88 103 LYS A O 1
ATOM 844 N N . HIS A 1 104 ? -10.565 8.726 21.319 1.00 97.94 104 HIS A N 1
ATOM 845 C CA . HIS A 1 104 ? -10.740 9.190 19.940 1.00 97.94 104 HIS A CA 1
ATOM 846 C C . HIS A 1 104 ? -11.830 8.419 19.196 1.00 97.94 104 HIS A C 1
ATOM 848 O O . HIS A 1 104 ? -12.541 9.006 18.379 1.00 97.94 104 HIS A O 1
ATOM 854 N N . TRP A 1 105 ? -11.978 7.122 19.482 1.00 98.38 105 TRP A N 1
ATOM 855 C CA . TRP A 1 105 ? -13.068 6.326 18.936 1.00 98.38 105 TRP A CA 1
ATOM 856 C C . TRP A 1 105 ? -14.429 6.840 19.405 1.00 98.38 105 TRP A C 1
ATOM 858 O O . TRP A 1 105 ? -15.279 7.111 18.566 1.00 98.38 105 TRP A O 1
ATOM 868 N N . GLN A 1 106 ? -14.636 7.072 20.701 1.00 97.62 106 GLN A N 1
ATOM 869 C CA . GLN A 1 106 ? -15.907 7.596 21.215 1.00 97.62 106 GLN A CA 1
ATOM 870 C C . GLN A 1 106 ? -16.262 8.974 20.641 1.00 97.62 106 GLN A C 1
ATOM 872 O O . GLN A 1 106 ? -17.428 9.226 20.353 1.00 97.62 106 GLN A O 1
ATOM 877 N N . GLU A 1 107 ? -15.273 9.846 20.435 1.00 97.50 107 GLU A N 1
ATOM 878 C CA . GLU A 1 107 ? -15.490 11.187 19.879 1.00 97.50 107 GLU A CA 1
ATOM 879 C C . GLU A 1 107 ? -15.971 11.188 18.420 1.00 97.50 107 GLU A C 1
ATOM 881 O O . GLU A 1 107 ? -16.590 12.159 17.986 1.00 97.50 107 GLU A O 1
ATOM 886 N N . LYS A 1 108 ? -15.606 10.168 17.632 1.00 97.06 108 LYS A N 1
ATOM 887 C CA . LYS A 1 108 ? -15.696 10.220 16.160 1.00 97.06 108 LYS A CA 1
ATOM 888 C C . LYS A 1 108 ? -16.403 9.028 15.530 1.00 97.06 108 LYS A C 1
ATOM 890 O O . LYS A 1 108 ? -16.722 9.091 14.344 1.00 97.06 108 LYS A O 1
ATOM 895 N N . LYS A 1 109 ? -16.627 7.942 16.276 1.00 95.75 109 LYS A N 1
ATOM 896 C CA . LYS A 1 109 ? -17.297 6.751 15.754 1.00 95.75 109 LYS A CA 1
ATOM 897 C C . LYS A 1 109 ? -18.668 7.097 15.195 1.00 95.75 109 LYS A C 1
ATOM 899 O O . LYS A 1 109 ? -19.357 7.997 15.675 1.00 95.75 109 LYS A O 1
ATOM 904 N N . GLN A 1 110 ? -19.094 6.287 14.245 1.00 95.56 110 GLN A N 1
ATOM 905 C CA . GLN A 1 110 ? -20.495 6.162 13.897 1.00 95.56 110 GLN A CA 1
ATOM 906 C C . GLN A 1 110 ? -21.075 4.935 14.624 1.00 95.56 110 GLN A C 1
ATOM 908 O O . GLN A 1 110 ? -20.927 4.802 15.847 1.00 95.56 110 GLN A O 1
ATOM 913 N N . THR A 1 111 ? -21.768 4.048 13.915 1.00 94.06 111 THR A N 1
ATOM 914 C CA . THR A 1 111 ? -22.531 2.961 14.538 1.00 94.06 111 THR A CA 1
ATOM 915 C C . THR A 1 111 ? -21.810 1.621 14.519 1.00 94.06 111 THR A C 1
ATOM 917 O O . THR A 1 111 ? -21.908 0.879 15.488 1.00 94.06 111 THR A O 1
ATOM 920 N N . ARG A 1 112 ? -21.073 1.303 13.451 1.00 94.88 112 ARG A N 1
ATOM 921 C CA . ARG A 1 112 ? -20.569 -0.045 13.164 1.00 94.88 112 ARG A CA 1
ATOM 922 C C . ARG A 1 112 ? -19.089 0.006 12.836 1.00 94.88 112 ARG A C 1
ATOM 924 O O . ARG A 1 112 ? -18.693 0.347 11.718 1.00 94.88 112 ARG A O 1
ATOM 931 N N . THR A 1 113 ? -18.270 -0.357 13.819 1.00 96.62 113 THR A N 1
ATOM 932 C CA . THR A 1 113 ? -16.816 -0.254 13.705 1.00 96.62 113 THR A CA 1
ATOM 933 C C . THR A 1 113 ? -16.154 -1.584 13.374 1.00 96.62 113 THR A C 1
ATOM 935 O O . THR A 1 113 ? -16.376 -2.593 14.042 1.00 96.62 113 THR A O 1
ATOM 938 N N . LEU A 1 114 ? -15.247 -1.560 12.400 1.00 95.25 114 LEU A N 1
ATOM 939 C CA . LEU A 1 114 ? -14.257 -2.614 12.205 1.00 95.25 114 LEU A CA 1
ATOM 940 C C . LEU A 1 114 ? -12.867 -2.100 12.593 1.00 95.25 114 LEU A C 1
ATOM 942 O O . LEU A 1 114 ? -12.391 -1.108 12.041 1.00 95.25 114 LEU A O 1
ATOM 946 N N . ALA A 1 115 ? -12.213 -2.788 13.525 1.00 95.56 115 ALA A N 1
ATOM 947 C CA . ALA A 1 115 ? -10.890 -2.451 14.023 1.00 95.56 115 ALA A CA 1
ATOM 948 C C . ALA A 1 115 ? -9.826 -3.466 13.587 1.00 95.56 115 ALA A C 1
ATOM 950 O O . ALA A 1 115 ? -10.040 -4.677 13.650 1.00 95.56 115 ALA A O 1
ATOM 951 N N . PHE A 1 116 ? -8.657 -2.973 13.175 1.00 93.81 116 PHE A N 1
ATOM 952 C CA . PHE A 1 116 ? -7.536 -3.795 12.717 1.00 93.81 116 PHE A CA 1
ATOM 953 C C . PHE A 1 116 ? -6.394 -3.807 13.737 1.00 93.81 116 PHE A C 1
ATOM 955 O O . PHE A 1 116 ? -5.765 -2.779 13.995 1.00 93.81 116 PHE A O 1
ATOM 962 N N . CYS A 1 117 ? -6.100 -4.994 14.267 1.00 93.25 117 CYS A N 1
ATOM 963 C CA . CYS A 1 117 ? -5.096 -5.248 15.299 1.00 93.25 117 CYS A CA 1
ATOM 964 C C . CYS A 1 117 ? -3.820 -5.898 14.740 1.00 93.25 117 CYS A C 1
ATOM 966 O O . CYS A 1 117 ? -3.818 -6.470 13.648 1.00 93.25 117 CYS A O 1
ATOM 968 N N . ILE A 1 118 ? -2.727 -5.807 15.507 1.00 91.25 118 ILE A N 1
ATOM 969 C CA . ILE A 1 118 ? -1.430 -6.420 15.167 1.00 91.25 118 ILE A CA 1
ATOM 970 C C . ILE A 1 118 ? -1.400 -7.935 15.379 1.00 91.25 118 ILE A C 1
ATOM 972 O O . ILE A 1 118 ? -0.754 -8.643 14.617 1.00 91.25 118 ILE A O 1
ATOM 976 N N . SER A 1 119 ? -2.108 -8.435 16.389 1.00 91.88 119 SER A N 1
ATOM 977 C CA . SER A 1 119 ? -2.055 -9.830 16.820 1.00 91.88 119 SER A CA 1
ATOM 978 C C . SER A 1 119 ? -3.357 -10.238 17.501 1.00 91.88 119 SER A C 1
ATOM 980 O O . SER A 1 119 ? -4.165 -9.385 17.888 1.00 91.88 119 SER A O 1
ATOM 982 N N . LYS A 1 120 ? -3.566 -11.554 17.648 1.00 92.81 120 LYS A N 1
ATOM 983 C CA . LYS A 1 120 ? -4.747 -12.118 18.328 1.00 92.81 120 LYS A CA 1
ATOM 984 C C . LYS A 1 120 ? -4.816 -11.620 19.774 1.00 92.81 120 LYS A C 1
ATOM 986 O O . LYS A 1 120 ? -5.836 -11.079 20.183 1.00 92.81 120 LYS A O 1
ATOM 991 N N . LYS A 1 121 ? -3.673 -11.642 20.471 1.00 92.56 121 LYS A N 1
ATOM 992 C CA . LYS A 1 121 ? -3.517 -11.114 21.834 1.00 92.56 121 LYS A CA 1
ATOM 993 C C . LYS A 1 121 ? -3.934 -9.647 21.939 1.00 92.56 121 LYS A C 1
ATOM 995 O O . LYS A 1 121 ? -4.666 -9.283 22.853 1.00 92.56 121 LYS A O 1
ATOM 1000 N N . HIS A 1 122 ? -3.507 -8.808 20.993 1.00 94.56 122 HIS A N 1
ATOM 1001 C CA . HIS A 1 122 ? -3.898 -7.400 20.971 1.00 94.56 122 HIS A CA 1
ATOM 1002 C C . HIS A 1 122 ? -5.399 -7.215 20.700 1.00 94.56 122 HIS A C 1
ATOM 1004 O O . HIS A 1 122 ? -6.022 -6.346 21.304 1.00 94.56 122 HIS A O 1
ATOM 1010 N N . ALA A 1 123 ? -5.999 -8.026 19.822 1.00 95.12 123 ALA A N 1
ATOM 1011 C CA . ALA A 1 123 ? -7.442 -7.992 19.581 1.00 95.12 123 ALA A CA 1
ATOM 1012 C C . ALA A 1 123 ? -8.247 -8.370 20.831 1.00 95.12 123 ALA A C 1
ATOM 1014 O O . ALA A 1 123 ? -9.161 -7.630 21.191 1.00 95.12 123 ALA A O 1
ATOM 1015 N N . ASP A 1 124 ? -7.864 -9.445 21.521 1.00 94.94 124 ASP A N 1
ATOM 1016 C CA . ASP A 1 124 ? -8.511 -9.876 22.764 1.00 94.94 124 ASP A CA 1
ATOM 1017 C C . ASP A 1 124 ? -8.361 -8.818 23.866 1.00 94.94 124 ASP A C 1
ATOM 1019 O O . ASP A 1 124 ? -9.333 -8.453 24.527 1.00 94.94 124 ASP A O 1
ATOM 1023 N N . TYR A 1 125 ? -7.158 -8.255 24.025 1.00 95.81 125 TYR A N 1
ATOM 1024 C CA . TYR A 1 125 ? -6.898 -7.172 24.975 1.00 95.81 125 TYR A CA 1
ATOM 1025 C C . TYR A 1 125 ? -7.792 -5.951 24.720 1.00 95.81 125 TYR A C 1
ATOM 1027 O O . TYR A 1 125 ? -8.434 -5.454 25.645 1.00 95.81 125 TYR A O 1
ATOM 1035 N N . MET A 1 126 ? -7.878 -5.489 23.470 1.00 97.38 126 MET A N 1
ATOM 1036 C CA . MET A 1 126 ? -8.686 -4.321 23.116 1.00 97.38 126 MET A CA 1
ATOM 1037 C C . MET A 1 126 ? -10.190 -4.584 23.252 1.00 97.38 126 MET A C 1
ATOM 1039 O O . MET A 1 126 ? -10.905 -3.717 23.754 1.00 97.38 126 MET A O 1
ATOM 1043 N N . ALA A 1 127 ? -10.669 -5.773 22.872 1.00 96.81 127 ALA A N 1
ATOM 1044 C CA . ALA A 1 127 ? -12.068 -6.157 23.053 1.00 96.81 127 ALA A CA 1
ATOM 1045 C C . ALA A 1 127 ? -12.454 -6.191 24.540 1.00 96.81 127 ALA A C 1
ATOM 1047 O O . ALA A 1 127 ? -13.469 -5.609 24.926 1.00 96.81 127 ALA A O 1
ATOM 1048 N N . ASN A 1 128 ? -11.606 -6.780 25.389 1.00 97.06 128 ASN A N 1
ATOM 1049 C CA . ASN A 1 128 ? -11.808 -6.798 26.837 1.00 97.06 128 ASN A CA 1
ATOM 1050 C C . ASN A 1 128 ? -11.785 -5.385 27.427 1.00 97.06 128 ASN A C 1
ATOM 1052 O O . ASN A 1 128 ? -12.665 -5.027 28.207 1.00 97.06 128 ASN A O 1
ATOM 1056 N N . PHE A 1 129 ? -10.821 -4.554 27.022 1.00 97.75 129 PHE A N 1
ATOM 1057 C CA . PHE A 1 129 ? -10.717 -3.171 27.484 1.00 97.75 129 PHE A CA 1
ATOM 1058 C C . PHE A 1 129 ? -11.968 -2.348 27.133 1.00 97.75 129 PHE A C 1
ATOM 1060 O O . PHE A 1 129 ? -12.502 -1.635 27.981 1.00 97.75 129 PHE A O 1
ATOM 1067 N N . PHE A 1 130 ? -12.472 -2.475 25.902 1.00 98.12 130 PHE A N 1
ATOM 1068 C CA . PHE A 1 130 ? -13.688 -1.791 25.453 1.00 98.12 130 PHE A CA 1
ATOM 1069 C C . PHE A 1 130 ? -14.938 -2.320 26.170 1.00 98.12 130 PHE A C 1
ATOM 1071 O O . PHE A 1 130 ? -15.792 -1.530 26.569 1.00 98.12 130 PHE A O 1
ATOM 1078 N N . THR A 1 131 ? -15.012 -3.631 26.405 1.00 97.88 131 THR A N 1
ATOM 1079 C CA . THR A 1 131 ? -16.114 -4.259 27.152 1.00 97.88 131 THR A CA 1
ATOM 1080 C C . THR A 1 131 ? -16.165 -3.773 28.597 1.00 97.88 131 THR A C 1
ATOM 1082 O O . THR A 1 131 ? -17.232 -3.407 29.086 1.00 97.88 131 THR A O 1
ATOM 1085 N N . LEU A 1 132 ? -15.013 -3.672 29.269 1.00 97.62 132 LEU A N 1
ATOM 1086 C CA . LEU A 1 132 ? -14.915 -3.102 30.618 1.00 97.62 132 LEU A CA 1
ATOM 1087 C C . LEU A 1 132 ? -15.316 -1.619 30.666 1.00 97.62 132 LEU A C 1
ATOM 1089 O O . LEU A 1 132 ? -15.778 -1.144 31.700 1.00 97.62 132 LEU A O 1
ATOM 1093 N N . ALA A 1 133 ? -15.186 -0.901 29.549 1.00 97.19 133 ALA A N 1
ATOM 1094 C CA . ALA A 1 133 ? -15.672 0.467 29.389 1.00 97.19 133 ALA A CA 1
ATOM 1095 C C . ALA A 1 133 ? -17.163 0.555 28.988 1.00 97.19 133 ALA A C 1
ATOM 1097 O O . ALA A 1 133 ? -17.648 1.645 28.685 1.00 97.19 133 ALA A O 1
ATOM 1098 N N . GLY A 1 134 ? -17.891 -0.568 28.974 1.00 97.31 134 GLY A N 1
ATOM 1099 C CA . GLY A 1 134 ? -19.323 -0.628 28.667 1.00 97.31 134 GLY A CA 1
ATOM 1100 C C . GLY A 1 134 ? -19.668 -0.649 27.174 1.00 97.31 134 GLY A C 1
ATOM 1101 O O . GLY A 1 134 ? -20.825 -0.430 26.822 1.00 97.31 134 GLY A O 1
ATOM 1102 N N . ILE A 1 135 ? -18.695 -0.893 26.292 1.00 98.12 135 ILE A N 1
ATOM 1103 C CA . ILE A 1 135 ? -18.903 -0.985 24.840 1.00 98.12 135 ILE A CA 1
ATOM 1104 C C . ILE A 1 135 ? -19.125 -2.438 24.429 1.00 98.12 135 ILE A C 1
ATOM 1106 O O . ILE A 1 135 ? -18.421 -3.330 24.897 1.00 98.12 135 ILE A O 1
ATOM 1110 N N . LYS A 1 136 ? -20.053 -2.694 23.502 1.00 97.75 136 LYS A N 1
ATOM 1111 C CA . LYS A 1 136 ? -20.286 -4.048 22.988 1.00 97.75 136 LYS A CA 1
ATOM 1112 C C . LYS A 1 136 ? -19.200 -4.403 21.972 1.00 97.75 136 LYS A C 1
ATOM 1114 O O . LYS A 1 136 ? -19.325 -4.111 20.781 1.00 97.75 136 LYS A O 1
ATOM 1119 N N . ALA A 1 137 ? -18.107 -4.980 22.458 1.00 97.44 137 ALA A N 1
ATOM 1120 C CA . ALA A 1 137 ? -16.913 -5.274 21.678 1.00 97.44 137 ALA A CA 1
ATOM 1121 C C . ALA A 1 137 ? -16.617 -6.774 21.641 1.00 97.44 137 ALA A C 1
ATOM 1123 O O . ALA A 1 137 ? -16.730 -7.457 22.654 1.00 97.44 137 ALA A O 1
ATOM 1124 N N . ILE A 1 138 ? -16.175 -7.274 20.487 1.00 96.06 138 ILE A N 1
ATOM 1125 C CA . ILE A 1 138 ? -15.718 -8.663 20.338 1.00 96.06 138 ILE A CA 1
ATOM 1126 C C . ILE A 1 138 ? -14.425 -8.736 19.526 1.00 96.06 138 ILE A C 1
ATOM 1128 O O . ILE A 1 138 ? -14.160 -7.874 18.684 1.00 96.06 138 ILE A O 1
ATOM 1132 N N . ALA A 1 139 ? -13.632 -9.783 19.754 1.00 95.12 139 ALA A N 1
ATOM 1133 C CA . ALA A 1 139 ? -12.463 -10.114 18.947 1.00 95.12 139 ALA A CA 1
ATOM 1134 C C . ALA A 1 139 ? -12.781 -11.279 17.995 1.00 95.12 139 ALA A C 1
ATOM 1136 O O . ALA A 1 139 ? -13.403 -12.261 18.393 1.00 95.12 139 ALA A O 1
ATOM 1137 N N . VAL A 1 140 ? -12.375 -11.167 16.726 1.00 92.19 140 VAL A N 1
ATOM 1138 C CA . VAL A 1 140 ? -12.646 -12.173 15.686 1.00 92.19 140 VAL A CA 1
ATOM 1139 C C . VAL A 1 140 ? -11.405 -12.383 14.819 1.00 92.19 140 VAL A C 1
ATOM 1141 O O . VAL A 1 140 ? -10.849 -11.443 14.248 1.00 92.19 140 VAL A O 1
ATOM 1144 N N . TYR A 1 141 ? -10.966 -13.631 14.690 1.00 88.94 141 TYR A N 1
ATOM 1145 C CA . TYR A 1 141 ? -9.789 -14.036 13.912 1.00 88.94 141 TYR A CA 1
ATOM 1146 C C . TYR A 1 141 ? -9.938 -15.496 13.449 1.00 88.94 141 TYR A C 1
ATOM 1148 O O . TYR A 1 141 ? -10.989 -16.092 13.640 1.00 88.94 141 TYR A O 1
ATOM 1156 N N . SER A 1 142 ? -8.930 -16.074 12.782 1.00 82.00 142 SER A N 1
ATOM 1157 C CA . SER A 1 142 ? -9.057 -17.376 12.091 1.00 82.00 142 SER A CA 1
ATOM 1158 C C . SER A 1 142 ? -9.611 -18.516 12.955 1.00 82.00 142 SER A C 1
ATOM 1160 O O . SER A 1 142 ? -10.380 -19.330 12.454 1.00 82.00 142 SER A O 1
ATOM 1162 N N . ASP A 1 143 ? -9.252 -18.526 14.240 1.00 81.62 143 ASP A N 1
ATOM 1163 C CA . ASP A 1 143 ? -9.544 -19.613 15.180 1.00 81.62 143 ASP A CA 1
ATOM 1164 C C . ASP A 1 143 ? -10.403 -19.128 16.367 1.00 81.62 143 ASP A C 1
ATOM 1166 O O . ASP A 1 143 ? -10.386 -19.743 17.429 1.00 81.62 143 ASP A O 1
ATOM 1170 N N . SER A 1 144 ? -11.104 -17.992 16.231 1.00 81.56 144 SER A N 1
ATOM 1171 C CA . SER A 1 144 ? -12.008 -17.497 17.279 1.00 81.56 144 SER A CA 1
ATOM 1172 C C . SER A 1 144 ? -13.250 -18.381 17.407 1.00 81.56 144 SER A C 1
ATOM 1174 O O . SER A 1 144 ? -13.749 -18.906 16.411 1.00 81.56 144 SER A O 1
ATOM 1176 N N . GLU A 1 145 ? -13.791 -18.495 18.624 1.00 77.62 145 GLU A N 1
ATOM 1177 C CA . GLU A 1 145 ? -15.027 -19.250 18.883 1.00 77.62 145 GLU A CA 1
ATOM 1178 C C . GLU A 1 145 ? -16.209 -18.693 18.085 1.00 77.62 145 GLU A C 1
ATOM 1180 O O . GLU A 1 145 ? -16.939 -19.435 17.424 1.00 77.62 145 GLU A O 1
ATOM 1185 N N . VAL A 1 146 ? -16.358 -17.364 18.088 1.00 82.00 146 VAL A N 1
ATOM 1186 C CA . VAL A 1 146 ? -17.357 -16.687 17.264 1.00 82.00 146 VAL A CA 1
ATOM 1187 C C . VAL A 1 146 ? -16.911 -16.757 15.812 1.00 82.00 146 VAL A C 1
ATOM 1189 O O . VAL A 1 146 ? -15.839 -16.268 15.432 1.00 82.00 146 VAL A O 1
ATOM 1192 N N . ARG A 1 147 ? -17.760 -17.353 14.973 1.00 84.94 147 ARG A N 1
ATOM 1193 C CA . ARG A 1 147 ? -17.496 -17.430 13.539 1.00 84.94 147 ARG A CA 1
ATOM 1194 C C . ARG A 1 147 ? -17.602 -16.047 12.920 1.00 84.94 147 ARG A C 1
ATOM 1196 O O . ARG A 1 147 ? -18.520 -15.284 13.209 1.00 84.94 147 ARG A O 1
ATOM 1203 N N . ARG A 1 148 ? -16.733 -15.793 11.941 1.00 84.94 148 ARG A N 1
ATOM 1204 C CA . ARG A 1 148 ? -16.710 -14.571 11.126 1.00 84.94 148 ARG A CA 1
ATOM 1205 C C . ARG A 1 148 ? -18.108 -14.068 10.760 1.00 84.94 148 ARG A C 1
ATOM 1207 O O . ARG A 1 148 ? -18.478 -12.974 11.146 1.00 84.94 148 ARG A O 1
ATOM 1214 N N . ASN A 1 149 ? -18.895 -14.872 10.048 1.00 84.88 149 ASN A N 1
ATOM 1215 C CA . ASN A 1 149 ? -20.196 -14.449 9.516 1.00 84.88 149 ASN A CA 1
ATOM 1216 C C . ASN A 1 149 ? -21.233 -14.134 10.601 1.00 84.88 149 ASN A C 1
ATOM 1218 O O . ASN A 1 149 ? -22.157 -13.370 10.348 1.00 84.88 149 ASN A O 1
ATOM 1222 N N . GLU A 1 150 ? -21.102 -14.731 11.782 1.00 89.06 150 GLU A N 1
ATOM 1223 C CA . GLU A 1 150 ? -22.001 -14.483 12.904 1.00 89.06 150 GLU A CA 1
ATOM 1224 C C . GLU A 1 150 ? -21.718 -13.116 13.523 1.00 89.06 150 GLU A C 1
ATOM 1226 O O . GLU A 1 150 ? -22.614 -12.279 13.578 1.00 89.06 150 GLU A O 1
ATOM 1231 N N . ALA A 1 151 ? -20.452 -12.844 13.850 1.00 89.38 151 ALA A N 1
ATOM 1232 C CA . ALA A 1 151 ? -20.008 -11.537 14.327 1.00 89.38 151 ALA A CA 1
ATOM 1233 C C . ALA A 1 151 ? -20.435 -10.401 13.386 1.00 89.38 151 ALA A C 1
ATOM 1235 O O . ALA A 1 151 ? -20.897 -9.353 13.823 1.00 89.38 151 ALA A O 1
ATOM 1236 N N . LEU A 1 152 ? -20.331 -10.612 12.073 1.00 88.00 152 LEU A N 1
ATOM 1237 C CA . LEU A 1 152 ? -20.731 -9.592 11.106 1.00 88.00 152 LEU A CA 1
ATOM 1238 C C . LEU A 1 152 ? -22.230 -9.316 11.102 1.00 88.00 152 LEU A C 1
ATOM 1240 O O . LEU A 1 152 ? -22.619 -8.160 10.975 1.00 88.00 152 LEU A O 1
ATOM 1244 N N . LYS A 1 153 ? -23.061 -10.349 11.268 1.00 89.50 153 LYS A N 1
ATOM 1245 C CA . LYS A 1 153 ? -24.509 -10.170 11.410 1.00 89.50 153 LYS A CA 1
ATOM 1246 C C . LYS A 1 153 ? -24.842 -9.424 12.696 1.00 89.50 153 LYS A C 1
ATOM 1248 O O . LYS A 1 153 ? -25.671 -8.524 12.664 1.00 89.50 153 LYS A O 1
ATOM 1253 N N . GLN A 1 154 ? -24.173 -9.750 13.801 1.00 92.44 154 GLN A N 1
ATOM 1254 C CA . GLN A 1 154 ? -24.336 -9.023 15.063 1.00 92.44 154 GLN A CA 1
ATOM 1255 C C . GLN A 1 154 ? -23.976 -7.537 14.889 1.00 92.44 154 GLN A C 1
ATOM 1257 O O . GLN A 1 154 ? -24.706 -6.664 15.355 1.00 92.44 154 GLN A O 1
ATOM 1262 N N . LEU A 1 155 ? -22.890 -7.233 14.164 1.00 91.75 155 LEU A N 1
ATOM 1263 C CA . LEU A 1 155 ? -22.491 -5.853 13.861 1.00 91.75 155 LEU A CA 1
ATOM 1264 C C . LEU A 1 155 ? -23.521 -5.155 12.968 1.00 91.75 155 LEU A C 1
ATOM 1266 O O . LEU A 1 155 ? -23.902 -4.015 13.218 1.00 91.75 155 LEU A O 1
ATOM 1270 N N . GLU A 1 156 ? -24.005 -5.835 11.931 1.00 89.19 156 GLU A N 1
ATOM 1271 C CA . GLU A 1 156 ? -25.015 -5.297 11.021 1.00 89.19 156 GLU A CA 1
ATOM 1272 C C . GLU A 1 156 ? -26.320 -4.952 11.760 1.00 89.19 156 GLU A C 1
ATOM 1274 O O . GLU A 1 156 ? -26.840 -3.845 11.586 1.00 89.19 156 GLU A O 1
ATOM 1279 N N . HIS A 1 157 ? -26.780 -5.821 12.665 1.00 90.12 157 HIS A N 1
ATOM 1280 C CA . HIS A 1 157 ? -27.969 -5.596 13.497 1.00 90.12 157 HIS A CA 1
ATOM 1281 C C . HIS A 1 157 ? -27.750 -4.633 14.678 1.00 90.12 157 HIS A C 1
ATOM 1283 O O . HIS A 1 157 ? -28.717 -4.254 15.335 1.00 90.12 157 HIS A O 1
ATOM 1289 N N . GLY A 1 158 ? -26.514 -4.195 14.945 1.00 89.75 158 GLY A N 1
ATOM 1290 C CA . GLY A 1 158 ? -26.201 -3.310 16.075 1.00 89.75 158 GLY A CA 1
ATOM 1291 C C . GLY A 1 158 ? -26.230 -4.010 17.442 1.00 89.75 158 GLY A C 1
ATOM 1292 O O . GLY A 1 158 ? -26.348 -3.360 18.483 1.00 89.75 158 GLY A O 1
ATOM 1293 N N . GLU A 1 159 ? -26.125 -5.339 17.455 1.00 94.69 159 GLU A N 1
ATOM 1294 C CA . GLU A 1 159 ? -25.941 -6.129 18.676 1.00 94.69 159 GLU A CA 1
ATOM 1295 C C . GLU A 1 159 ? -24.544 -5.917 19.266 1.00 94.69 159 GLU A C 1
ATOM 1297 O O . GLU A 1 159 ? -24.381 -5.977 20.482 1.00 94.69 159 GLU A O 1
ATOM 1302 N N . ILE A 1 160 ? -23.566 -5.595 18.417 1.00 95.56 160 ILE A N 1
ATOM 1303 C CA . ILE A 1 160 ? -22.213 -5.175 18.790 1.00 95.56 160 ILE A CA 1
ATOM 1304 C C . ILE A 1 160 ? -21.867 -3.842 18.121 1.00 95.56 160 ILE A C 1
ATOM 1306 O O . ILE A 1 160 ? -22.343 -3.545 17.026 1.00 95.56 160 ILE A O 1
ATOM 1310 N N . ASP A 1 161 ? -21.017 -3.051 18.772 1.00 96.56 161 ASP A N 1
ATOM 1311 C CA . ASP A 1 161 ? -20.562 -1.744 18.284 1.00 96.56 161 ASP A CA 1
ATOM 1312 C C . ASP A 1 161 ? -19.264 -1.856 17.468 1.00 96.56 161 ASP A C 1
ATOM 1314 O O . ASP A 1 161 ? -19.003 -1.058 16.558 1.00 96.56 161 ASP A O 1
ATOM 1318 N N . ILE A 1 162 ? -18.408 -2.820 17.829 1.00 97.25 162 ILE A N 1
ATOM 1319 C CA . ILE A 1 162 ? -17.050 -2.934 17.298 1.00 97.25 162 ILE A CA 1
ATOM 1320 C C . ILE A 1 162 ? -16.555 -4.381 17.239 1.00 97.25 162 ILE A C 1
ATOM 1322 O O . ILE A 1 162 ? -16.684 -5.149 18.194 1.00 97.25 162 ILE A O 1
ATOM 1326 N N . ILE A 1 163 ? -15.921 -4.724 16.117 1.00 95.81 163 ILE A N 1
ATOM 1327 C CA . ILE A 1 163 ? -15.170 -5.971 15.943 1.00 95.81 163 ILE A CA 1
ATOM 1328 C C . ILE A 1 163 ? -13.679 -5.650 15.874 1.00 95.81 163 ILE A C 1
ATOM 1330 O O . ILE A 1 163 ? -13.246 -4.933 14.973 1.00 95.81 163 ILE A O 1
ATOM 1334 N N . PHE A 1 164 ? -12.881 -6.237 16.763 1.00 95.62 164 PHE A N 1
ATOM 1335 C CA . PHE A 1 164 ? -11.422 -6.241 16.677 1.00 95.62 164 PHE A CA 1
ATOM 1336 C C . PHE A 1 164 ? -10.944 -7.465 15.898 1.00 95.62 164 PHE A C 1
ATOM 1338 O O . PHE A 1 164 ? -11.230 -8.598 16.271 1.00 95.62 164 PHE A O 1
ATOM 1345 N N . SER A 1 165 ? -10.204 -7.253 14.812 1.00 92.06 165 SER A N 1
ATOM 1346 C CA . SER A 1 165 ? -9.783 -8.324 13.911 1.00 92.06 165 SER A CA 1
ATOM 1347 C C . SER A 1 165 ? -8.295 -8.337 13.625 1.00 92.06 165 SER A C 1
ATOM 1349 O O . SER A 1 165 ? -7.637 -7.301 13.548 1.00 92.06 165 SER A O 1
ATOM 1351 N N . VAL A 1 166 ? -7.802 -9.540 13.323 1.00 88.25 166 VAL A N 1
ATOM 1352 C CA . VAL A 1 166 ? -6.441 -9.795 12.843 1.00 88.25 166 VAL A CA 1
ATOM 1353 C C . VAL A 1 166 ? -6.520 -10.530 11.519 1.00 88.25 166 VAL A C 1
ATOM 1355 O O . VAL A 1 166 ? -6.919 -11.688 11.484 1.00 88.25 166 VAL A O 1
ATOM 1358 N N . ASP A 1 167 ? -6.198 -9.823 10.439 1.00 74.12 167 ASP A N 1
ATOM 1359 C CA . ASP A 1 167 ? -6.076 -10.292 9.050 1.00 74.12 167 ASP A CA 1
ATOM 1360 C C . ASP A 1 167 ? -7.276 -11.005 8.397 1.00 74.12 167 ASP A C 1
ATOM 1362 O O . ASP A 1 167 ? -7.350 -11.081 7.171 1.00 74.12 167 ASP A O 1
ATOM 1366 N N . LEU A 1 168 ? -8.265 -11.442 9.175 1.00 71.12 168 LEU A N 1
ATOM 1367 C CA . LEU A 1 168 ? -9.418 -12.204 8.720 1.00 71.12 168 LEU A CA 1
ATOM 1368 C C . LEU A 1 168 ? -10.250 -11.402 7.724 1.00 71.12 168 LEU A C 1
ATOM 1370 O O . LEU A 1 168 ? -10.653 -11.923 6.688 1.00 71.12 168 LEU A O 1
ATOM 1374 N N . PHE A 1 169 ? -10.456 -10.113 8.002 1.00 66.31 169 PHE A N 1
ATOM 1375 C CA . PHE A 1 169 ? -11.188 -9.214 7.117 1.00 66.31 169 PHE A CA 1
ATOM 1376 C C . PHE A 1 169 ? -10.315 -8.531 6.065 1.00 66.31 169 PHE A C 1
ATOM 1378 O O . PHE A 1 169 ? -10.767 -7.542 5.509 1.00 66.31 169 PHE A O 1
ATOM 1385 N N . ASN A 1 170 ? -9.114 -9.027 5.743 1.00 62.91 170 ASN A N 1
ATOM 1386 C CA . ASN A 1 170 ? -8.320 -8.460 4.644 1.00 62.91 170 ASN A CA 1
ATOM 1387 C C . ASN A 1 170 ? -8.806 -8.931 3.264 1.00 62.91 170 ASN A C 1
ATOM 1389 O O . ASN A 1 170 ? -8.745 -8.159 2.305 1.00 62.91 170 ASN A O 1
ATOM 1393 N N . GLU A 1 171 ? -9.371 -10.142 3.151 1.00 63.25 171 GLU A N 1
ATOM 1394 C CA . GLU A 1 171 ? -9.839 -10.747 1.890 1.00 63.25 171 GLU A CA 1
ATOM 1395 C C . GLU A 1 171 ? -11.198 -11.470 2.069 1.00 63.25 171 GLU A C 1
ATOM 1397 O O . GLU A 1 171 ? -11.560 -11.901 3.167 1.00 63.25 171 GLU A O 1
ATOM 1402 N N . GLY A 1 172 ? -12.005 -11.541 1.001 1.00 57.72 172 GLY A N 1
ATOM 1403 C CA . GLY A 1 172 ? -13.152 -12.466 0.915 1.00 57.72 172 GLY A CA 1
ATOM 1404 C C . GLY A 1 172 ? -14.427 -12.161 1.720 1.00 57.72 172 GLY A C 1
ATOM 1405 O O . GLY A 1 172 ? -15.261 -13.047 1.866 1.00 57.72 172 GLY A O 1
ATOM 1406 N N . THR A 1 173 ? -14.632 -10.952 2.254 1.00 64.56 173 THR A N 1
ATOM 1407 C CA . THR A 1 173 ? -15.934 -10.584 2.859 1.00 64.56 173 THR A CA 1
ATOM 1408 C C . THR A 1 173 ? -16.344 -9.174 2.518 1.00 64.56 173 THR A C 1
ATOM 1410 O O . THR A 1 173 ? -15.525 -8.262 2.550 1.00 64.56 173 THR A O 1
ATOM 1413 N N . ASP A 1 174 ? -17.605 -9.022 2.160 1.00 69.75 174 ASP A N 1
ATOM 1414 C CA . ASP A 1 174 ? -18.221 -7.774 1.757 1.00 69.75 174 ASP A CA 1
ATOM 1415 C C . ASP A 1 174 ? -19.228 -7.368 2.833 1.00 69.75 174 ASP A C 1
ATOM 1417 O O . ASP A 1 174 ? -20.141 -8.136 3.126 1.00 69.75 174 ASP A O 1
ATOM 1421 N N . ILE A 1 175 ? -19.020 -6.215 3.473 1.00 77.19 175 ILE A N 1
ATOM 1422 C CA . ILE A 1 175 ? -19.914 -5.712 4.527 1.00 77.19 175 ILE A CA 1
ATOM 1423 C C . ILE A 1 175 ? -20.101 -4.220 4.318 1.00 77.19 175 ILE A C 1
ATOM 1425 O O . ILE A 1 175 ? -19.399 -3.400 4.921 1.00 77.19 175 ILE A O 1
ATOM 1429 N N . PRO A 1 176 ? -21.048 -3.842 3.457 1.00 87.12 176 PRO A N 1
ATOM 1430 C CA . PRO A 1 176 ? -21.257 -2.438 3.160 1.00 87.12 176 PRO A CA 1
ATOM 1431 C C . PRO A 1 176 ? -21.683 -1.620 4.389 1.00 87.12 176 PRO A C 1
ATOM 1433 O O . PRO A 1 176 ? -21.427 -0.416 4.444 1.00 87.12 176 PRO A O 1
ATOM 1436 N N . ALA A 1 177 ? -22.286 -2.274 5.391 1.00 90.81 177 ALA A N 1
ATOM 1437 C CA . ALA A 1 177 ? -22.792 -1.659 6.615 1.00 90.81 177 ALA A CA 1
ATOM 1438 C C . ALA A 1 177 ? -21.713 -1.051 7.532 1.00 90.81 177 ALA A C 1
ATOM 1440 O O . ALA A 1 177 ? -22.061 -0.216 8.364 1.00 90.81 177 ALA A O 1
ATOM 1441 N N . ILE A 1 178 ? -20.433 -1.432 7.397 1.00 93.56 178 ILE A N 1
ATOM 1442 C CA . ILE A 1 178 ? -19.341 -0.837 8.190 1.00 93.56 178 ILE A CA 1
ATOM 1443 C C . ILE A 1 178 ? -19.250 0.647 7.868 1.00 93.56 178 ILE A C 1
ATOM 1445 O O . ILE A 1 178 ? -19.031 1.012 6.716 1.00 93.56 178 ILE A O 1
ATOM 1449 N N . ASP A 1 179 ? -19.354 1.493 8.882 1.00 95.50 179 ASP A N 1
ATOM 1450 C CA . ASP A 1 179 ? -19.372 2.947 8.729 1.00 95.50 179 ASP A CA 1
ATOM 1451 C C . ASP A 1 179 ? -18.194 3.636 9.444 1.00 95.50 179 ASP A C 1
ATOM 1453 O O . ASP A 1 179 ? -17.905 4.809 9.204 1.00 95.50 179 ASP A O 1
ATOM 1457 N N . THR A 1 180 ? -17.454 2.869 10.251 1.00 97.25 180 THR A N 1
ATOM 1458 C CA . THR A 1 180 ? -16.255 3.306 10.963 1.00 97.25 180 THR A CA 1
ATOM 1459 C C . THR A 1 180 ? -15.142 2.270 10.808 1.00 97.25 180 THR A C 1
ATOM 1461 O O . THR A 1 180 ? -15.338 1.082 11.066 1.00 97.25 180 THR A O 1
ATOM 1464 N N . ILE A 1 181 ? -13.945 2.708 10.426 1.00 96.25 181 ILE A N 1
ATOM 1465 C CA . ILE A 1 181 ? -12.731 1.889 10.439 1.00 96.25 181 ILE A CA 1
ATOM 1466 C C . ILE A 1 181 ? -11.771 2.430 11.495 1.00 96.25 181 ILE A C 1
ATOM 1468 O O . ILE A 1 181 ? -11.440 3.614 11.492 1.00 96.25 181 ILE A O 1
ATOM 1472 N N . LEU A 1 182 ? -11.285 1.544 12.362 1.00 97.06 182 LEU A N 1
ATOM 1473 C CA . LEU A 1 182 ? -10.279 1.845 13.376 1.00 97.06 182 LEU A CA 1
ATOM 1474 C C . LEU A 1 182 ? -8.969 1.107 13.057 1.00 97.06 182 LEU A C 1
ATOM 1476 O O . LEU A 1 182 ? -8.851 -0.106 13.223 1.00 97.06 182 LEU A O 1
ATOM 1480 N N . MET A 1 183 ? -7.962 1.834 12.591 1.00 94.56 183 MET A N 1
ATOM 1481 C CA . MET A 1 183 ? -6.644 1.294 12.263 1.00 94.56 183 MET A CA 1
ATOM 1482 C C . MET A 1 183 ? -5.691 1.534 13.434 1.00 94.56 183 MET A C 1
ATOM 1484 O O . MET A 1 183 ? -5.179 2.633 13.625 1.00 94.56 183 MET A O 1
ATOM 1488 N N . ILE A 1 184 ? -5.453 0.490 14.230 1.00 93.88 184 ILE A N 1
ATOM 1489 C CA . ILE A 1 184 ? -4.594 0.552 15.426 1.00 93.88 184 ILE A CA 1
ATOM 1490 C C . ILE A 1 184 ? -3.36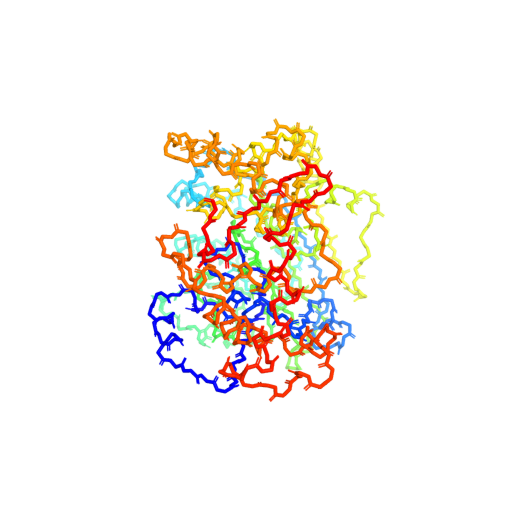2 -0.336 15.302 1.00 93.88 184 ILE A C 1
ATOM 1492 O O . ILE A 1 184 ? -2.763 -0.702 16.311 1.00 93.88 184 ILE A O 1
ATOM 1496 N N . ARG A 1 185 ? -2.979 -0.666 14.063 1.00 88.75 185 ARG A N 1
ATOM 1497 C CA . ARG A 1 185 ? -1.767 -1.407 13.710 1.00 88.75 185 ARG A CA 1
ATOM 1498 C C . ARG A 1 185 ? -0.906 -0.641 12.702 1.00 88.75 185 ARG A C 1
ATOM 1500 O O . ARG A 1 185 ? -1.463 0.030 11.823 1.00 88.75 185 ARG A O 1
ATOM 1507 N N . PRO A 1 186 ? 0.432 -0.778 12.742 1.00 84.44 186 PRO A N 1
ATOM 1508 C CA . PRO A 1 186 ? 1.272 -0.338 11.643 1.00 84.44 186 PRO A CA 1
ATOM 1509 C C . PRO A 1 186 ? 0.844 -1.089 10.383 1.00 84.44 186 PRO A C 1
ATOM 1511 O O . PRO A 1 186 ? 0.764 -2.315 10.357 1.00 84.44 186 PRO A O 1
ATOM 1514 N N . THR A 1 187 ? 0.502 -0.337 9.339 1.00 74.62 187 THR A N 1
ATOM 1515 C CA . THR A 1 187 ? 0.161 -0.925 8.044 1.00 74.62 187 THR A CA 1
ATOM 1516 C C . THR A 1 187 ? 1.356 -0.771 7.129 1.00 74.62 187 THR A C 1
ATOM 1518 O O . THR A 1 187 ? 1.642 0.314 6.634 1.00 74.62 187 THR A O 1
ATOM 1521 N N . GLU A 1 188 ? 2.061 -1.878 6.933 1.00 71.69 188 GLU A N 1
ATOM 1522 C CA . GLU A 1 188 ? 3.351 -1.927 6.237 1.00 71.69 188 GLU A CA 1
ATOM 1523 C C . GLU A 1 188 ? 3.196 -1.996 4.708 1.00 71.69 188 GLU A C 1
ATOM 1525 O O . GLU A 1 188 ? 4.178 -1.990 3.975 1.00 71.69 188 GLU A O 1
ATOM 1530 N N . SER A 1 189 ? 1.958 -2.047 4.200 1.00 74.19 189 SER A N 1
ATOM 1531 C CA . SER A 1 189 ? 1.662 -2.185 2.773 1.00 74.19 189 SER A CA 1
ATOM 1532 C C . SER A 1 189 ? 0.556 -1.234 2.318 1.00 74.19 189 SER A C 1
ATOM 1534 O O . SER A 1 189 ? -0.552 -1.247 2.857 1.00 74.19 189 SER A O 1
ATOM 1536 N N . LYS A 1 190 ? 0.835 -0.46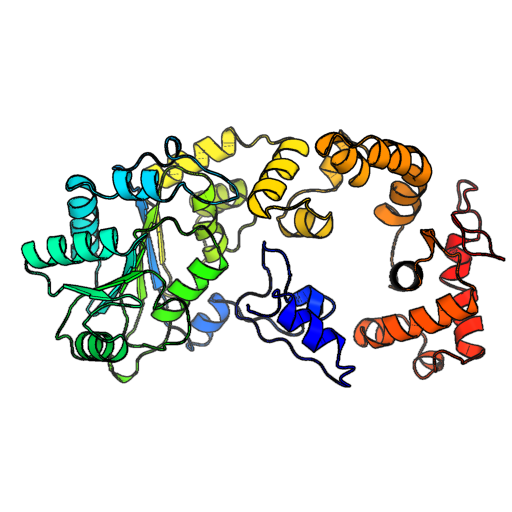3 1.254 1.00 76.56 190 LYS A N 1
ATOM 1537 C CA . LYS A 1 190 ? -0.144 0.418 0.581 1.00 76.56 190 LYS A CA 1
ATOM 1538 C C . LYS A 1 190 ? -1.375 -0.366 0.137 1.00 76.56 190 LYS A C 1
ATOM 1540 O O . LYS A 1 190 ? -2.495 0.124 0.229 1.00 76.56 190 LYS A O 1
ATOM 1545 N N . ILE A 1 191 ? -1.159 -1.593 -0.329 1.00 75.12 191 ILE A N 1
ATOM 1546 C CA . ILE A 1 191 ? -2.216 -2.468 -0.833 1.00 75.12 191 ILE A CA 1
ATOM 1547 C C . ILE A 1 191 ? -3.157 -2.846 0.294 1.00 75.12 191 ILE A C 1
ATOM 1549 O O . ILE A 1 191 ? -4.365 -2.693 0.169 1.00 75.12 191 ILE A O 1
ATOM 1553 N N . LEU A 1 192 ? -2.582 -3.301 1.401 1.00 78.50 192 LEU A N 1
ATOM 1554 C CA . LEU A 1 192 ? -3.338 -3.731 2.561 1.00 78.50 192 LEU A CA 1
ATOM 1555 C C . LEU A 1 192 ? -4.145 -2.577 3.154 1.00 78.50 192 LEU A C 1
ATOM 1557 O O . LEU A 1 192 ? -5.328 -2.739 3.432 1.00 78.50 192 LEU A O 1
ATOM 1561 N N . PHE A 1 193 ? -3.537 -1.392 3.241 1.00 85.25 193 PHE A N 1
ATOM 1562 C CA . PHE A 1 193 ? -4.226 -0.172 3.647 1.00 85.25 193 PHE A CA 1
ATOM 1563 C C . PHE A 1 193 ? -5.433 0.138 2.747 1.00 85.25 193 PHE A C 1
ATOM 1565 O O . PHE A 1 193 ? -6.545 0.305 3.244 1.00 85.25 193 PHE A O 1
ATOM 1572 N N . LEU A 1 194 ? -5.247 0.160 1.421 1.00 84.12 194 LEU A N 1
ATOM 1573 C CA . LEU A 1 194 ? -6.332 0.443 0.473 1.00 84.12 194 LEU A CA 1
ATOM 1574 C C . LEU A 1 194 ? -7.416 -0.641 0.473 1.00 84.12 194 LEU A C 1
ATOM 1576 O O . LEU A 1 194 ? -8.592 -0.325 0.322 1.00 84.12 194 LEU A O 1
ATOM 1580 N N . GLN A 1 195 ? -7.051 -1.909 0.671 1.00 81.44 195 GLN A N 1
ATOM 1581 C CA . GLN A 1 195 ? -8.009 -3.007 0.809 1.00 81.44 195 GLN A CA 1
ATOM 1582 C C . GLN A 1 195 ? -8.851 -2.865 2.078 1.00 81.44 195 GLN A C 1
ATOM 1584 O O . GLN A 1 195 ? -10.060 -3.082 2.036 1.00 81.44 195 GLN A O 1
ATOM 1589 N N . GLN A 1 196 ? -8.226 -2.498 3.198 1.00 86.38 196 GLN A N 1
ATOM 1590 C CA . GLN A 1 196 ? -8.915 -2.255 4.463 1.00 86.38 196 GLN A CA 1
ATOM 1591 C C . GLN A 1 196 ? -9.853 -1.052 4.343 1.00 86.38 196 GLN A C 1
ATOM 1593 O O . GLN A 1 196 ? -11.038 -1.173 4.644 1.00 86.38 196 GLN A O 1
ATOM 1598 N N . LEU A 1 197 ? -9.357 0.063 3.805 1.00 89.12 197 LEU A N 1
ATOM 1599 C CA . LEU A 1 197 ? -10.138 1.270 3.543 1.00 89.12 197 LEU A CA 1
ATOM 1600 C C . LEU A 1 197 ? -11.319 0.997 2.595 1.00 89.12 197 LEU A C 1
ATOM 1602 O O . LEU A 1 197 ? -12.455 1.357 2.894 1.00 89.12 197 LEU A O 1
ATOM 1606 N N . GLY A 1 198 ? -11.070 0.293 1.485 1.00 86.56 198 GLY A N 1
ATOM 1607 C CA . GLY A 1 198 ? -12.055 -0.047 0.452 1.00 86.56 198 GLY A CA 1
ATOM 1608 C C . GLY A 1 198 ? -13.281 -0.795 0.972 1.00 86.56 198 GLY A C 1
ATOM 1609 O O . GLY A 1 198 ? -14.365 -0.677 0.404 1.00 86.56 198 GLY A O 1
ATOM 1610 N N . ARG A 1 199 ? -13.146 -1.524 2.084 1.00 81.69 199 ARG A N 1
ATOM 1611 C CA . ARG A 1 199 ? -14.261 -2.234 2.733 1.00 81.69 199 ARG A CA 1
ATOM 1612 C C . ARG A 1 199 ? -15.260 -1.272 3.346 1.00 81.69 199 ARG A C 1
ATOM 1614 O O . ARG A 1 199 ? -16.461 -1.455 3.189 1.00 81.69 199 ARG A O 1
ATOM 1621 N N . GLY A 1 200 ? -14.753 -0.223 3.979 1.00 89.25 200 GLY A N 1
ATOM 1622 C CA . GLY A 1 200 ? -15.567 0.831 4.560 1.00 89.25 200 GLY A CA 1
ATOM 1623 C C . GLY A 1 200 ? -16.110 1.810 3.526 1.00 89.25 200 GLY A C 1
ATOM 1624 O O . GLY A 1 200 ? -16.953 2.619 3.868 1.00 89.25 200 GLY A O 1
ATOM 1625 N N . LEU A 1 201 ? -15.673 1.783 2.269 1.00 91.88 201 LEU A N 1
ATOM 1626 C CA . LEU A 1 201 ? -16.112 2.764 1.267 1.00 91.88 201 LEU A CA 1
ATOM 1627 C C . LEU A 1 201 ? -17.358 2.330 0.494 1.00 91.88 201 LEU A C 1
ATOM 1629 O O . LEU A 1 201 ? -17.940 3.123 -0.238 1.00 91.88 201 LEU A O 1
ATOM 1633 N N . ARG A 1 202 ? -17.798 1.082 0.648 1.00 90.81 202 ARG A N 1
ATOM 1634 C CA . ARG A 1 202 ? -18.982 0.576 -0.051 1.00 90.81 202 ARG A CA 1
ATOM 1635 C C . ARG A 1 202 ? -20.262 1.221 0.468 1.00 90.81 202 ARG A C 1
ATOM 1637 O O . ARG A 1 202 ? -20.417 1.435 1.673 1.00 90.81 202 ARG A O 1
ATOM 1644 N N . GLN A 1 203 ? -21.183 1.491 -0.448 1.00 91.06 203 GLN A N 1
ATOM 1645 C CA . GLN A 1 203 ? -22.520 1.967 -0.120 1.00 91.06 203 GLN A CA 1
ATOM 1646 C C . GLN A 1 203 ? -23.353 0.867 0.521 1.00 91.06 203 GLN A C 1
ATOM 1648 O O . GLN A 1 203 ? -23.364 -0.266 0.051 1.00 91.06 203 GLN A O 1
ATOM 1653 N N . SER A 1 204 ? -24.103 1.231 1.553 1.00 90.44 204 SER A N 1
ATOM 1654 C CA . SER A 1 204 ? -25.057 0.339 2.200 1.00 90.44 204 SER A CA 1
ATOM 1655 C C . SER A 1 204 ? -26.447 0.929 2.089 1.00 90.44 204 SER A C 1
ATOM 1657 O O . SER A 1 204 ? -26.764 1.907 2.768 1.00 90.44 204 SER A O 1
ATOM 1659 N N . SER A 1 205 ? -27.279 0.322 1.246 1.00 86.00 205 SER A N 1
ATOM 1660 C CA . SER A 1 205 ? -28.702 0.652 1.162 1.00 86.00 205 SER A CA 1
ATOM 1661 C C . SER A 1 205 ? -29.436 0.288 2.455 1.00 86.00 205 SER A C 1
ATOM 1663 O O . SER A 1 205 ? -30.289 1.048 2.899 1.00 86.00 205 SER A O 1
ATOM 1665 N N . ALA A 1 206 ? -29.051 -0.816 3.104 1.00 85.94 206 ALA A N 1
ATOM 1666 C CA . ALA A 1 206 ? -29.663 -1.294 4.343 1.00 85.94 206 ALA A CA 1
ATOM 1667 C C . ALA A 1 206 ? -29.472 -0.329 5.526 1.00 85.94 206 ALA A C 1
ATOM 1669 O O . ALA A 1 206 ? -30.381 -0.149 6.329 1.00 85.94 206 ALA A O 1
ATOM 1670 N N . THR A 1 207 ? -28.303 0.313 5.628 1.00 87.31 207 THR A N 1
ATOM 1671 C CA . THR A 1 207 ? -27.997 1.258 6.720 1.00 87.31 207 THR A CA 1
ATOM 1672 C C . THR A 1 207 ? -28.068 2.725 6.295 1.00 87.31 207 THR A C 1
ATOM 1674 O O . THR A 1 207 ? -27.792 3.603 7.108 1.00 87.31 207 THR A O 1
ATOM 1677 N N . ASN A 1 208 ? -28.423 2.999 5.032 1.00 88.81 208 ASN A N 1
ATOM 1678 C CA . ASN A 1 208 ? -28.409 4.327 4.412 1.00 88.81 208 ASN A CA 1
ATOM 1679 C C . ASN A 1 208 ? -27.110 5.110 4.690 1.00 88.81 208 ASN A C 1
ATOM 1681 O O . ASN A 1 208 ? -27.116 6.304 5.002 1.00 88.81 208 ASN A O 1
ATOM 1685 N N . LYS A 1 209 ? -25.979 4.408 4.626 1.00 93.50 209 LYS A N 1
ATOM 1686 C CA . LYS A 1 209 ? -24.669 4.950 4.978 1.00 93.50 209 LYS A CA 1
ATOM 1687 C C . LYS A 1 209 ? -24.254 6.046 4.000 1.00 93.50 209 LYS A C 1
ATOM 1689 O O . LYS A 1 209 ? -24.150 5.800 2.803 1.00 93.50 209 LYS A O 1
ATOM 1694 N N . GLN A 1 210 ? -23.961 7.229 4.537 1.00 92.94 210 GLN A N 1
ATOM 1695 C CA . GLN A 1 210 ? -23.618 8.413 3.742 1.00 92.94 210 GLN A CA 1
ATOM 1696 C C . GLN A 1 210 ? -22.114 8.649 3.614 1.00 92.94 210 GLN A C 1
ATOM 1698 O O . GLN A 1 210 ? -21.665 9.228 2.631 1.00 92.94 210 GLN A O 1
ATOM 1703 N N . LYS A 1 211 ? -21.330 8.227 4.609 1.00 95.12 211 LYS A N 1
ATOM 1704 C CA . LYS A 1 211 ? -19.881 8.437 4.643 1.00 95.12 211 LYS A CA 1
ATOM 1705 C C . LYS A 1 211 ? -19.188 7.417 5.532 1.00 95.12 211 LYS A C 1
ATOM 1707 O O . LYS A 1 211 ? -19.816 6.848 6.421 1.00 95.12 211 LYS A O 1
ATOM 1712 N N . LEU A 1 212 ? -17.899 7.218 5.296 1.00 96.75 212 LEU A N 1
ATOM 1713 C CA . LEU A 1 212 ? -17.010 6.414 6.131 1.00 96.75 212 LEU A CA 1
ATOM 1714 C C . LEU A 1 212 ? -16.216 7.310 7.087 1.00 96.75 212 LEU A C 1
ATOM 1716 O O . LEU A 1 212 ? -15.617 8.280 6.639 1.00 96.75 212 LEU A O 1
ATOM 1720 N N . VAL A 1 213 ? -16.118 6.954 8.367 1.00 97.75 213 VAL A N 1
ATOM 1721 C CA . VAL A 1 213 ? -15.119 7.544 9.276 1.00 97.75 213 VAL A CA 1
ATOM 1722 C C . VAL A 1 213 ? -13.923 6.609 9.411 1.00 97.75 213 VAL A C 1
ATOM 1724 O O . VAL A 1 213 ? -14.084 5.416 9.656 1.00 97.75 213 VAL A O 1
ATOM 1727 N N . VAL A 1 214 ? -12.711 7.145 9.282 1.00 97.25 214 VAL A N 1
ATOM 1728 C CA . VAL A 1 214 ? -11.461 6.398 9.449 1.00 97.25 214 VAL A CA 1
ATOM 1729 C C . VAL A 1 214 ? -10.637 7.035 10.554 1.00 97.25 214 VAL A C 1
ATOM 1731 O O . VAL A 1 214 ? -10.245 8.194 10.456 1.00 97.25 214 VAL A O 1
ATOM 1734 N N . LEU A 1 215 ? -10.359 6.259 11.595 1.00 97.62 215 LEU A N 1
ATOM 1735 C CA . LEU A 1 215 ? -9.477 6.633 12.693 1.00 97.62 215 LEU A CA 1
ATOM 1736 C C . LEU A 1 215 ? -8.195 5.837 12.554 1.00 97.62 215 LEU A C 1
ATOM 1738 O O . LEU A 1 215 ? -8.209 4.614 12.688 1.00 97.62 215 LEU A O 1
ATOM 1742 N N . ASP A 1 216 ? -7.102 6.525 12.266 1.00 95.50 216 ASP A N 1
ATOM 1743 C CA . ASP A 1 216 ? -5.829 5.890 11.992 1.00 95.50 216 ASP A CA 1
ATOM 1744 C C . ASP A 1 216 ? -4.749 6.351 12.962 1.00 95.50 216 ASP A C 1
ATOM 1746 O O . ASP A 1 216 ? -4.332 7.504 12.933 1.00 95.50 216 ASP A O 1
ATOM 1750 N N . PHE A 1 217 ? -4.284 5.435 13.810 1.00 94.62 217 PHE A N 1
ATOM 1751 C CA . PHE A 1 217 ? -3.216 5.701 14.768 1.00 94.62 217 PHE A CA 1
ATOM 1752 C C . PHE A 1 217 ? -1.859 5.532 14.081 1.00 94.62 217 PHE A C 1
ATOM 1754 O O . PHE A 1 217 ? -1.502 4.456 13.587 1.00 94.62 217 PHE A O 1
ATOM 1761 N N . ILE A 1 218 ? -1.115 6.633 14.012 1.00 91.69 218 ILE A N 1
ATOM 1762 C CA . ILE A 1 218 ? 0.106 6.773 13.227 1.00 91.69 218 ILE A CA 1
ATOM 1763 C C . ILE A 1 218 ? 1.297 7.013 14.152 1.00 91.69 218 ILE A C 1
ATOM 1765 O O . ILE A 1 218 ? 1.308 7.942 14.958 1.00 91.69 218 ILE A O 1
ATOM 1769 N N . GLY A 1 219 ? 2.323 6.180 13.988 1.00 87.94 219 GLY A N 1
ATOM 1770 C CA . GLY A 1 219 ? 3.576 6.265 14.723 1.00 87.94 219 GLY A CA 1
ATOM 1771 C C . GLY A 1 219 ? 4.620 7.199 14.115 1.00 87.94 219 GLY A C 1
ATOM 1772 O O . GLY A 1 219 ? 4.550 7.590 12.949 1.00 87.94 219 GLY A O 1
ATOM 1773 N N . ASN A 1 220 ? 5.665 7.477 14.891 1.00 82.50 220 ASN A N 1
ATOM 1774 C CA . ASN A 1 220 ? 6.831 8.287 14.521 1.00 82.50 220 ASN A CA 1
ATOM 1775 C C . ASN A 1 220 ? 7.880 7.530 13.668 1.00 82.50 220 ASN A C 1
ATOM 1777 O O . ASN A 1 220 ? 9.086 7.674 13.878 1.00 82.50 220 ASN A O 1
ATOM 1781 N N . HIS A 1 221 ? 7.448 6.729 12.690 1.00 83.44 221 HIS A N 1
ATOM 1782 C CA . HIS A 1 221 ? 8.340 5.933 11.834 1.00 83.44 221 HIS A CA 1
ATOM 1783 C C . HIS A 1 221 ? 8.064 6.152 10.338 1.00 83.44 221 HIS A C 1
ATOM 1785 O O . HIS A 1 221 ? 6.932 6.394 9.920 1.00 83.44 221 HIS A O 1
ATOM 1791 N N . GLN A 1 222 ? 9.098 6.047 9.497 1.00 74.38 222 GLN A N 1
ATOM 1792 C CA . GLN A 1 222 ? 8.992 6.346 8.062 1.00 74.38 222 GLN A CA 1
ATOM 1793 C C . GLN A 1 222 ? 8.021 5.431 7.300 1.00 74.38 222 GLN A C 1
ATOM 1795 O O . GLN A 1 222 ? 7.396 5.868 6.334 1.00 74.38 222 GLN A O 1
ATOM 1800 N N . SER A 1 223 ? 7.835 4.186 7.757 1.00 76.19 223 SER A N 1
ATOM 1801 C CA . SER A 1 223 ? 6.891 3.232 7.151 1.00 76.19 223 SER A CA 1
ATOM 1802 C C . SER A 1 223 ? 5.451 3.750 7.141 1.00 76.19 223 SER A C 1
ATOM 1804 O O . SER A 1 223 ? 4.666 3.381 6.271 1.00 76.19 223 SER A O 1
ATOM 1806 N N . PHE A 1 224 ? 5.105 4.679 8.034 1.00 81.50 224 PHE A N 1
ATOM 1807 C CA . PHE A 1 224 ? 3.779 5.280 8.064 1.00 81.50 224 PHE A CA 1
ATOM 1808 C C . PHE A 1 224 ? 3.507 6.263 6.918 1.00 81.50 224 PHE A C 1
ATOM 1810 O O . PHE A 1 224 ? 2.343 6.576 6.678 1.00 81.50 224 PHE A O 1
ATOM 1817 N N . LEU A 1 225 ? 4.519 6.687 6.145 1.00 78.56 225 LEU A N 1
ATOM 1818 C CA . LEU A 1 225 ? 4.316 7.488 4.927 1.00 78.56 225 LEU A CA 1
ATOM 1819 C C . LEU A 1 225 ? 3.510 6.751 3.848 1.00 78.56 225 LEU A C 1
ATOM 1821 O O . LEU A 1 225 ? 2.956 7.376 2.942 1.00 78.56 225 LEU A O 1
ATOM 1825 N N . ILE A 1 226 ? 3.400 5.427 3.946 1.00 77.88 226 ILE A N 1
ATOM 1826 C CA . ILE A 1 226 ? 2.606 4.592 3.040 1.00 77.88 226 ILE A CA 1
ATOM 1827 C C . ILE A 1 226 ? 1.137 5.047 2.976 1.00 77.88 226 ILE A C 1
ATOM 1829 O O . ILE A 1 226 ? 0.525 5.006 1.912 1.00 77.88 226 ILE A O 1
ATOM 1833 N N . LYS A 1 227 ? 0.568 5.516 4.089 1.00 83.69 227 LYS A N 1
ATOM 1834 C CA . LYS A 1 227 ? -0.849 5.896 4.177 1.00 83.69 227 LYS A CA 1
ATOM 1835 C C . LYS A 1 227 ? -1.147 7.244 3.503 1.00 83.69 227 LYS A C 1
ATOM 1837 O O . LYS A 1 227 ? -1.965 7.262 2.582 1.00 83.69 227 LYS A O 1
ATOM 1842 N N . PRO A 1 228 ? -0.445 8.352 3.822 1.00 82.50 228 PRO A N 1
ATOM 1843 C CA . PRO A 1 228 ? -0.624 9.599 3.087 1.00 82.50 228 PRO A CA 1
ATOM 1844 C C . PRO A 1 228 ? -0.245 9.460 1.605 1.00 82.50 228 PRO A C 1
ATOM 1846 O O . PRO A 1 228 ? -0.920 10.034 0.757 1.00 82.50 228 PRO A O 1
ATOM 1849 N N . THR A 1 229 ? 0.766 8.649 1.259 1.00 77.31 229 THR A N 1
ATOM 1850 C CA . THR A 1 229 ? 1.091 8.348 -0.154 1.00 77.31 229 THR A CA 1
ATOM 1851 C C . THR A 1 229 ? 0.018 7.531 -0.872 1.00 77.31 229 THR A C 1
ATOM 1853 O O . THR A 1 229 ? -0.106 7.607 -2.097 1.00 77.31 229 THR A O 1
ATOM 1856 N N . ALA A 1 230 ? -0.788 6.760 -0.144 1.00 79.75 230 ALA A N 1
ATOM 1857 C CA . ALA A 1 230 ? -1.938 6.062 -0.699 1.00 79.75 230 ALA A CA 1
ATOM 1858 C C . ALA A 1 230 ? -3.145 6.982 -0.911 1.00 79.75 230 ALA A C 1
ATOM 1860 O O . ALA A 1 230 ? -3.758 6.913 -1.970 1.00 79.75 230 ALA A O 1
ATOM 1861 N N . LEU A 1 231 ? -3.457 7.838 0.064 1.00 83.00 231 LEU A N 1
ATOM 1862 C CA . LEU A 1 231 ? -4.633 8.716 0.030 1.00 83.00 231 LEU A CA 1
ATOM 1863 C C . LEU A 1 231 ? -4.465 9.922 -0.894 1.00 83.00 231 LEU A C 1
ATOM 1865 O O . LEU A 1 231 ? -5.405 10.314 -1.574 1.00 83.00 231 LEU A O 1
ATOM 1869 N N . LEU A 1 232 ? -3.275 10.524 -0.896 1.00 81.06 232 LEU A N 1
ATOM 1870 C CA . LEU A 1 232 ? -3.014 11.787 -1.587 1.00 81.06 232 LEU A CA 1
ATOM 1871 C C . LEU A 1 232 ? -2.350 11.594 -2.952 1.00 81.06 232 LEU A C 1
ATOM 1873 O O . LEU A 1 232 ? -2.007 12.590 -3.585 1.00 81.06 232 LEU A O 1
ATOM 1877 N N . ASP A 1 233 ? -2.112 10.348 -3.364 1.00 74.12 233 ASP A N 1
ATOM 1878 C CA . ASP A 1 233 ? -1.358 9.985 -4.570 1.00 74.12 233 ASP A CA 1
ATOM 1879 C C . ASP A 1 233 ? -0.059 10.798 -4.721 1.00 74.12 233 ASP A C 1
ATOM 1881 O O . ASP A 1 233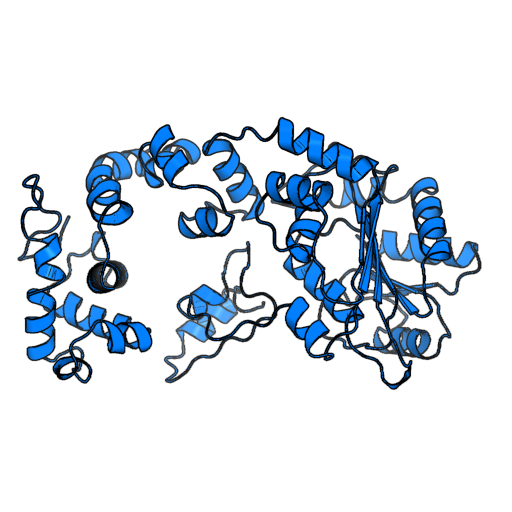 ? 0.158 11.548 -5.672 1.00 74.12 233 ASP A O 1
ATOM 1885 N N . ILE A 1 234 ? 0.784 10.728 -3.691 1.00 72.56 234 ILE A N 1
ATOM 1886 C CA . ILE A 1 234 ? 2.077 11.418 -3.646 1.00 72.56 234 ILE A CA 1
ATOM 1887 C C . ILE A 1 234 ? 3.227 10.416 -3.680 1.00 72.56 234 ILE A C 1
ATOM 1889 O O . ILE A 1 234 ? 3.136 9.314 -3.138 1.00 72.56 234 ILE A O 1
ATOM 1893 N N . SER A 1 235 ? 4.334 10.835 -4.288 1.00 64.81 235 SER A N 1
ATOM 1894 C CA . SER A 1 235 ? 5.533 10.014 -4.480 1.00 64.81 235 SER A CA 1
ATOM 1895 C C . SER A 1 235 ? 6.540 10.097 -3.336 1.00 64.81 235 SER A C 1
ATOM 1897 O O . SER A 1 235 ? 7.245 9.130 -3.068 1.00 64.81 235 SER A O 1
ATOM 1899 N N . ASN A 1 236 ? 6.642 11.244 -2.662 1.00 68.62 236 ASN A N 1
ATOM 1900 C CA . ASN A 1 236 ? 7.673 11.473 -1.651 1.00 68.62 236 ASN A CA 1
ATOM 1901 C C . ASN A 1 236 ? 7.186 12.387 -0.517 1.00 68.62 236 ASN A C 1
ATOM 1903 O O . ASN A 1 236 ? 6.153 13.054 -0.605 1.00 68.62 236 ASN A O 1
ATOM 1907 N N . ILE A 1 237 ? 7.973 12.438 0.558 1.00 76.81 237 ILE A N 1
ATOM 1908 C CA . ILE A 1 237 ? 7.657 13.227 1.752 1.00 76.81 237 ILE A CA 1
ATOM 1909 C C . ILE A 1 237 ? 7.631 14.742 1.504 1.00 76.81 237 ILE A C 1
ATOM 1911 O O . ILE A 1 237 ? 6.912 15.470 2.182 1.00 76.81 237 ILE A O 1
ATOM 1915 N N . ARG A 1 238 ? 8.382 15.260 0.525 1.00 76.50 238 ARG A N 1
ATOM 1916 C CA . ARG A 1 238 ? 8.350 16.700 0.222 1.00 76.50 238 ARG A CA 1
ATOM 1917 C C . ARG A 1 238 ? 7.028 17.083 -0.421 1.00 76.50 238 ARG A C 1
ATOM 1919 O O . ARG A 1 238 ? 6.481 18.129 -0.088 1.00 76.50 238 ARG A O 1
ATOM 1926 N N . ASP A 1 239 ? 6.510 16.231 -1.297 1.00 77.25 239 ASP A N 1
ATOM 1927 C CA . ASP A 1 239 ? 5.190 16.411 -1.893 1.00 77.25 239 ASP A CA 1
ATOM 1928 C C . ASP A 1 239 ? 4.097 16.319 -0.824 1.00 77.25 239 ASP A C 1
ATOM 1930 O O . ASP A 1 239 ? 3.167 17.123 -0.853 1.00 77.25 239 ASP A O 1
ATOM 1934 N N . LEU A 1 240 ? 4.255 15.429 0.169 1.00 83.00 240 LEU A N 1
ATOM 1935 C CA . LEU A 1 240 ? 3.379 15.383 1.348 1.00 83.00 240 LEU A CA 1
ATOM 1936 C C . LEU A 1 240 ? 3.346 16.730 2.066 1.00 83.00 240 LEU A C 1
ATOM 1938 O O . LEU A 1 240 ? 2.285 17.326 2.219 1.00 83.00 240 LEU A O 1
ATOM 1942 N N . VAL A 1 241 ? 4.515 17.225 2.475 1.00 83.25 241 VAL A N 1
ATOM 1943 C CA . VAL A 1 241 ? 4.632 18.477 3.232 1.00 83.25 241 VAL A CA 1
ATOM 1944 C C . VAL A 1 241 ? 4.083 19.658 2.427 1.00 83.25 241 VAL A C 1
ATOM 1946 O O . VAL A 1 241 ? 3.372 20.494 2.979 1.00 83.25 241 VAL A O 1
ATO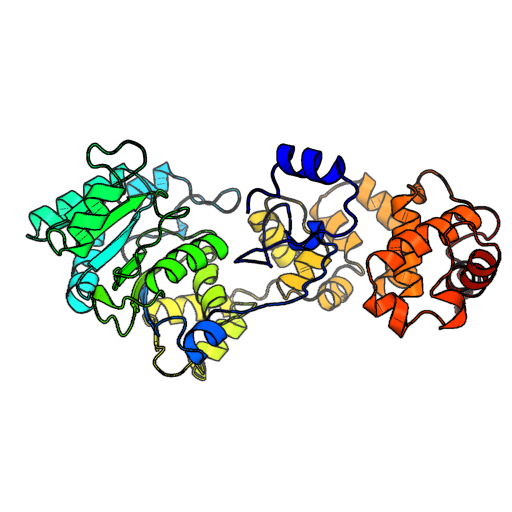M 1949 N N . LYS A 1 242 ? 4.344 19.712 1.115 1.00 83.19 242 LYS A N 1
ATOM 1950 C CA . LYS A 1 242 ? 3.767 20.735 0.230 1.00 83.19 242 LYS A CA 1
ATOM 1951 C C . LYS A 1 242 ? 2.240 20.661 0.189 1.00 83.19 242 LYS A C 1
ATOM 1953 O O . LYS A 1 242 ? 1.599 21.693 0.362 1.00 83.19 242 LYS A O 1
ATOM 1958 N N . LYS A 1 243 ? 1.655 19.474 -0.018 1.00 84.50 243 LYS A N 1
ATOM 1959 C CA . LYS A 1 243 ? 0.192 19.298 -0.069 1.00 84.50 243 LYS A CA 1
ATOM 1960 C C . LYS A 1 243 ? -0.484 19.601 1.267 1.00 84.50 243 LYS A C 1
ATOM 1962 O O . LYS A 1 243 ? -1.569 20.168 1.276 1.00 84.50 243 LYS A O 1
ATOM 1967 N N . ILE A 1 244 ? 0.154 19.265 2.387 1.00 82.12 244 ILE A N 1
ATOM 1968 C CA . ILE A 1 244 ? -0.361 19.621 3.715 1.00 82.12 244 ILE A CA 1
ATOM 1969 C C . ILE A 1 244 ? -0.351 21.145 3.896 1.00 82.12 244 ILE A C 1
ATOM 1971 O O . ILE A 1 244 ? -1.354 21.710 4.316 1.00 82.12 244 ILE A O 1
ATOM 1975 N N . ASN A 1 245 ? 0.742 21.823 3.532 1.00 78.62 245 ASN A N 1
ATOM 1976 C CA . ASN A 1 245 ? 0.886 23.268 3.742 1.00 78.62 245 ASN A CA 1
ATOM 1977 C C . ASN A 1 245 ? 0.003 24.122 2.816 1.00 78.62 245 ASN A C 1
ATOM 1979 O O . ASN A 1 245 ? -0.449 25.188 3.221 1.00 78.62 245 ASN A O 1
ATOM 1983 N N . HIS A 1 246 ? -0.210 23.691 1.571 1.00 76.75 246 HIS A N 1
ATOM 1984 C CA . HIS A 1 246 ? -0.992 24.441 0.578 1.00 76.75 246 HIS A CA 1
ATOM 1985 C C . HIS A 1 246 ? -2.464 24.011 0.502 1.00 76.75 246 HIS A C 1
ATOM 1987 O O . HIS A 1 246 ? -3.231 24.600 -0.258 1.00 76.75 246 HIS A O 1
ATOM 1993 N N . GLY A 1 247 ? -2.859 23.009 1.291 1.00 68.38 247 GLY A N 1
ATOM 1994 C CA . GLY A 1 247 ? -4.160 22.362 1.194 1.00 68.38 247 GLY A CA 1
ATOM 1995 C C . GLY A 1 247 ? -4.198 21.297 0.094 1.00 68.38 247 GLY A C 1
ATOM 1996 O O . GLY A 1 247 ? -3.494 21.364 -0.915 1.00 68.38 247 GLY A O 1
ATOM 1997 N N . THR A 1 248 ? -5.034 20.280 0.301 1.00 69.94 248 THR A N 1
ATOM 1998 C CA . THR A 1 248 ? -5.267 19.212 -0.678 1.00 69.94 248 THR A CA 1
ATOM 1999 C C . THR A 1 248 ? -6.657 19.380 -1.278 1.00 69.94 248 THR A C 1
ATOM 2001 O O . THR A 1 248 ? -7.636 19.438 -0.540 1.00 69.94 248 THR A O 1
ATOM 2004 N N . GLN A 1 249 ? -6.756 19.414 -2.609 1.00 72.19 249 GLN A N 1
ATOM 2005 C CA . GLN A 1 249 ? -8.037 19.221 -3.290 1.00 72.19 249 GLN A CA 1
ATOM 2006 C C . GLN A 1 249 ? -8.422 17.742 -3.202 1.00 72.19 249 GLN A C 1
ATOM 2008 O O . GLN A 1 249 ? -7.751 16.885 -3.778 1.00 72.19 249 GLN A O 1
ATOM 2013 N N . LEU A 1 250 ? -9.468 17.457 -2.431 1.00 82.31 250 LEU A N 1
ATOM 2014 C CA . LEU A 1 250 ? -10.094 16.144 -2.326 1.00 82.31 250 LEU A CA 1
ATOM 2015 C C . LEU A 1 250 ? -11.406 16.144 -3.114 1.00 82.31 250 LEU A C 1
ATOM 2017 O O . LEU A 1 250 ? -11.978 17.206 -3.367 1.00 82.31 250 LEU A O 1
ATOM 2021 N N . THR A 1 251 ? -11.879 14.953 -3.479 1.00 83.81 251 THR A N 1
ATOM 2022 C CA . THR A 1 251 ? -13.242 14.755 -3.987 1.00 83.81 251 THR A CA 1
ATOM 2023 C C . THR A 1 251 ? -14.270 15.357 -3.028 1.00 83.81 251 THR A C 1
ATOM 2025 O O . THR A 1 251 ? -14.063 15.381 -1.813 1.00 83.81 251 THR A O 1
ATOM 2028 N N . GLU A 1 252 ? -15.387 15.837 -3.570 1.00 85.81 252 GLU A N 1
ATOM 2029 C CA . GLU A 1 252 ? -16.481 16.403 -2.786 1.00 85.81 252 GLU A CA 1
ATOM 2030 C C . GLU A 1 252 ? -16.918 15.462 -1.646 1.00 85.81 252 GLU A C 1
ATOM 2032 O O . GLU A 1 252 ? -17.114 14.261 -1.831 1.00 85.81 252 GLU A O 1
ATOM 2037 N N . GLY A 1 253 ? -17.046 16.017 -0.437 1.00 88.31 253 GLY A N 1
ATOM 2038 C CA . GLY A 1 253 ? -17.429 15.271 0.763 1.00 88.31 253 GLY A CA 1
ATOM 2039 C C . GLY A 1 253 ? -16.297 14.491 1.441 1.00 88.31 253 GLY A C 1
ATOM 2040 O O . GLY A 1 253 ? -16.527 13.954 2.522 1.00 88.31 253 GLY A O 1
ATOM 2041 N N . CYS A 1 254 ? -15.094 14.435 0.861 1.00 92.00 254 CYS A N 1
ATOM 2042 C CA . CYS A 1 254 ? -13.932 13.814 1.494 1.00 92.00 254 CYS A CA 1
ATOM 2043 C C . CYS A 1 254 ? -13.127 14.802 2.334 1.00 92.00 254 CYS A C 1
ATOM 2045 O O . CYS A 1 254 ? -12.789 15.899 1.888 1.00 92.00 254 CYS A O 1
ATOM 2047 N N . PHE A 1 255 ? -12.721 14.354 3.518 1.00 91.88 255 PHE A N 1
ATOM 2048 C CA . PHE A 1 255 ? -11.912 15.132 4.445 1.00 91.88 255 PHE A CA 1
ATOM 2049 C C . PHE A 1 255 ? -10.729 14.305 4.938 1.00 91.88 255 PHE A C 1
ATOM 2051 O O . PHE A 1 255 ? -10.859 13.122 5.243 1.00 91.88 255 PHE A O 1
ATOM 2058 N N . ILE A 1 256 ? -9.557 14.931 5.025 1.00 91.75 256 ILE A N 1
ATOM 2059 C CA . ILE A 1 256 ? -8.363 14.337 5.627 1.00 91.75 256 ILE A CA 1
ATOM 2060 C C . ILE A 1 256 ? -7.814 15.333 6.637 1.00 91.75 256 ILE A C 1
ATOM 2062 O O . ILE A 1 256 ? -7.480 16.462 6.282 1.00 91.75 256 ILE A O 1
ATOM 2066 N N . ASN A 1 257 ? -7.698 14.894 7.883 1.00 92.06 257 ASN A N 1
ATOM 2067 C CA . ASN A 1 257 ? -7.110 15.653 8.970 1.00 92.06 257 ASN A CA 1
ATOM 2068 C C . ASN A 1 257 ? -5.973 14.851 9.610 1.00 92.06 257 ASN A C 1
ATOM 2070 O O . ASN A 1 257 ? -6.112 13.650 9.838 1.00 92.06 257 ASN A O 1
ATOM 2074 N N . TYR A 1 258 ? -4.869 15.521 9.919 1.00 92.31 258 TYR A N 1
ATOM 2075 C CA . TYR A 1 258 ? -3.726 14.936 10.615 1.00 92.31 258 TYR A CA 1
ATOM 2076 C C . TYR A 1 258 ? -3.409 15.760 11.857 1.00 92.31 258 TYR A C 1
ATOM 2078 O O . TYR A 1 258 ? -3.430 16.990 11.802 1.00 92.31 258 TYR A O 1
ATOM 2086 N N . ASP A 1 259 ? -3.054 15.090 12.949 1.00 93.38 259 ASP A N 1
ATOM 2087 C CA . ASP A 1 259 ? -2.561 15.762 14.149 1.00 93.38 259 ASP A CA 1
ATOM 2088 C C . ASP A 1 259 ? -1.295 16.587 13.857 1.00 93.38 259 ASP A C 1
ATOM 2090 O O . ASP A 1 259 ? -0.418 16.188 13.082 1.00 93.38 259 ASP A O 1
ATOM 2094 N N . LEU A 1 260 ? -1.161 17.737 14.524 1.00 91.12 260 LEU A N 1
ATOM 2095 C CA . LEU A 1 260 ? -0.043 18.670 14.326 1.00 91.12 260 LEU A CA 1
ATOM 2096 C C . LEU A 1 260 ? 1.323 18.024 14.603 1.00 91.12 260 LEU A C 1
ATOM 2098 O O . LEU A 1 260 ? 2.312 18.356 13.942 1.00 91.12 260 LEU A O 1
ATOM 2102 N N . GLN A 1 261 ? 1.386 17.078 15.543 1.00 92.06 261 GLN A N 1
ATOM 2103 C CA . GLN A 1 261 ? 2.603 16.326 15.846 1.00 92.06 261 GLN A CA 1
ATOM 2104 C C . GLN A 1 261 ? 3.074 15.503 14.638 1.00 92.06 261 GLN A C 1
ATOM 2106 O O . GLN A 1 261 ? 4.269 15.484 14.344 1.00 92.06 261 GLN A O 1
ATOM 2111 N N . LEU A 1 262 ? 2.151 14.884 13.891 1.00 89.94 262 LEU A N 1
ATOM 2112 C CA . LEU A 1 262 ? 2.484 14.123 12.680 1.00 89.94 262 LEU A CA 1
ATOM 2113 C C . LEU A 1 262 ? 3.008 15.036 11.575 1.00 89.94 262 LEU A C 1
ATOM 2115 O O . LEU A 1 262 ? 4.022 14.734 10.945 1.00 89.94 262 LEU A O 1
ATOM 2119 N N . VAL A 1 263 ? 2.348 16.179 11.375 1.00 89.19 263 VAL A N 1
ATOM 2120 C CA . VAL A 1 263 ? 2.783 17.191 10.404 1.00 89.19 263 VAL A CA 1
ATOM 2121 C C . VAL A 1 263 ? 4.197 17.672 10.729 1.00 89.19 263 VAL A C 1
ATOM 2123 O O . VAL A 1 263 ? 5.052 17.716 9.843 1.00 89.19 263 VAL A O 1
ATOM 2126 N N . THR A 1 264 ? 4.464 17.968 12.001 1.00 89.94 264 THR A N 1
ATOM 2127 C CA . THR A 1 264 ? 5.788 18.391 12.481 1.00 89.94 264 THR A CA 1
ATOM 2128 C C . THR A 1 264 ? 6.838 17.308 12.233 1.00 89.94 264 THR A C 1
ATOM 2130 O O . THR A 1 264 ? 7.877 17.586 11.631 1.00 89.94 264 THR A O 1
ATOM 2133 N N . PHE A 1 265 ? 6.540 16.057 12.595 1.00 87.88 265 PHE A N 1
ATOM 2134 C CA . PHE A 1 265 ? 7.418 14.913 12.346 1.00 87.88 265 PHE A CA 1
ATOM 2135 C C . PHE A 1 265 ? 7.780 14.777 10.857 1.00 87.88 265 PHE A C 1
ATOM 2137 O O . PHE A 1 265 ? 8.956 14.649 10.507 1.00 87.88 265 PHE A O 1
ATOM 2144 N N . TRP A 1 266 ? 6.801 14.870 9.951 1.00 87.25 266 TRP A N 1
ATOM 2145 C CA . TRP A 1 266 ? 7.067 14.784 8.513 1.00 87.25 266 TRP A CA 1
ATOM 2146 C C . TRP A 1 266 ? 7.873 15.967 7.977 1.00 87.25 266 TRP A C 1
ATOM 2148 O O . TRP A 1 266 ? 8.730 15.776 7.114 1.00 87.25 266 TRP A O 1
ATOM 2158 N N . GLN A 1 267 ? 7.651 17.178 8.489 1.00 87.19 267 GLN A N 1
ATOM 2159 C CA . GLN A 1 267 ? 8.449 18.350 8.124 1.00 87.19 267 GLN A CA 1
ATOM 2160 C C . GLN A 1 267 ? 9.915 18.202 8.552 1.00 87.19 267 GLN A C 1
ATOM 2162 O O . GLN A 1 267 ? 10.819 18.516 7.773 1.00 87.19 267 GLN A O 1
ATOM 2167 N N . GLU A 1 268 ? 10.174 17.705 9.762 1.00 85.62 268 GLU A N 1
ATOM 2168 C CA . GLU A 1 268 ? 11.532 17.419 10.233 1.00 85.62 268 GLU A CA 1
ATOM 2169 C C . GLU A 1 268 ? 12.198 16.323 9.407 1.00 85.62 268 GLU A C 1
ATOM 2171 O O . GLU A 1 268 ? 13.341 16.479 8.963 1.00 85.62 268 GLU A O 1
ATOM 2176 N N . MET A 1 269 ? 11.469 15.244 9.129 1.00 80.81 269 MET A N 1
ATOM 2177 C CA . MET A 1 269 ? 11.969 14.156 8.303 1.00 80.81 269 MET A CA 1
ATOM 2178 C C . MET A 1 269 ? 12.283 14.639 6.880 1.00 80.81 269 MET A C 1
ATOM 2180 O O . MET A 1 269 ? 13.342 14.314 6.350 1.00 80.81 269 MET A O 1
ATOM 2184 N N . ALA A 1 270 ? 11.460 15.513 6.290 1.00 79.19 270 ALA A N 1
ATOM 2185 C CA . ALA A 1 270 ? 11.695 16.077 4.959 1.00 79.19 270 ALA A CA 1
ATOM 2186 C C . ALA A 1 270 ? 12.954 16.960 4.888 1.00 79.19 270 ALA A C 1
ATOM 2188 O O . ALA A 1 270 ? 13.605 17.012 3.840 1.00 79.19 270 ALA A O 1
ATOM 2189 N N . LYS A 1 271 ? 13.313 17.637 5.991 1.00 77.62 271 LYS A N 1
ATOM 2190 C CA . LYS A 1 271 ? 14.563 18.411 6.108 1.00 77.62 271 LYS A CA 1
ATOM 2191 C C . LYS A 1 271 ? 15.791 17.500 6.172 1.00 77.62 271 LYS A C 1
ATOM 2193 O O . LYS A 1 271 ? 16.806 17.822 5.557 1.00 77.62 271 LYS A O 1
ATOM 2198 N N . ARG A 1 272 ? 15.690 16.375 6.892 1.00 68.38 272 ARG A N 1
ATOM 2199 C CA . ARG A 1 272 ? 16.759 15.366 7.019 1.00 68.38 272 ARG A CA 1
ATOM 2200 C C . ARG A 1 272 ? 16.925 14.527 5.747 1.00 68.38 272 ARG A C 1
ATOM 2202 O O . ARG A 1 272 ? 18.046 14.165 5.415 1.00 68.38 272 ARG A O 1
ATOM 2209 N N . TYR A 1 273 ? 15.846 14.308 4.989 1.00 60.03 273 TYR A N 1
ATOM 2210 C CA . TYR A 1 273 ? 15.826 13.644 3.677 1.00 60.03 273 TYR A CA 1
ATOM 2211 C C . TYR A 1 273 ? 16.485 14.515 2.575 1.00 60.03 273 TYR A C 1
ATOM 2213 O O . TYR A 1 273 ? 15.854 14.975 1.615 1.00 60.03 273 TYR A O 1
ATOM 2221 N N . ARG A 1 274 ? 17.793 14.763 2.693 1.00 55.06 274 ARG A N 1
ATOM 2222 C CA . ARG A 1 274 ? 18.683 15.172 1.590 1.00 55.06 274 ARG A CA 1
ATOM 2223 C C . ARG A 1 274 ? 19.422 13.943 1.070 1.00 55.06 274 ARG A C 1
ATOM 2225 O O . ARG A 1 274 ? 20.644 13.917 1.014 1.00 55.06 274 ARG A O 1
ATOM 2232 N N . ILE A 1 275 ? 18.655 12.923 0.717 1.00 59.59 275 ILE A N 1
ATOM 2233 C CA . ILE A 1 275 ? 19.217 11.626 0.386 1.00 59.59 275 ILE A CA 1
ATOM 2234 C C . ILE A 1 275 ? 20.007 11.703 -0.928 1.00 59.59 275 ILE A C 1
ATOM 2236 O O . ILE A 1 275 ? 19.549 12.320 -1.894 1.00 59.59 275 ILE A O 1
ATOM 2240 N N . ASN A 1 276 ? 21.207 11.123 -0.970 1.00 74.50 276 ASN A N 1
ATOM 2241 C CA . ASN A 1 276 ? 21.964 10.856 -2.200 1.00 74.50 276 ASN A CA 1
ATOM 2242 C C . ASN A 1 276 ? 21.407 9.582 -2.885 1.00 74.50 276 ASN A C 1
ATOM 2244 O O . ASN A 1 276 ? 20.578 8.887 -2.320 1.00 74.50 276 ASN A O 1
ATOM 2248 N N . SER A 1 277 ? 21.773 9.267 -4.126 1.00 83.25 277 SER A N 1
ATOM 2249 C CA . SER A 1 277 ? 21.126 8.145 -4.843 1.00 83.25 277 SER A CA 1
ATOM 2250 C C . SER A 1 277 ? 21.360 6.767 -4.200 1.00 83.25 277 SER A C 1
ATOM 2252 O O . SER A 1 277 ? 20.669 5.807 -4.531 1.00 83.25 277 SER A O 1
ATOM 2254 N N . GLU A 1 278 ? 22.332 6.667 -3.296 1.00 83.88 278 GLU A N 1
ATOM 2255 C CA . GLU A 1 278 ? 22.677 5.452 -2.566 1.00 83.88 278 GLU A CA 1
ATOM 2256 C C . GLU A 1 278 ? 21.680 5.141 -1.451 1.00 83.88 278 GLU A C 1
ATOM 2258 O O . GLU A 1 278 ? 21.176 4.019 -1.409 1.00 83.88 278 GLU A O 1
ATOM 2263 N N . GLU A 1 279 ? 21.295 6.106 -0.610 1.00 77.19 279 GLU A N 1
ATOM 2264 C CA . GLU A 1 279 ? 20.292 5.802 0.424 1.00 77.19 279 GLU A CA 1
ATOM 2265 C C . GLU A 1 279 ? 18.903 5.594 -0.211 1.00 77.19 279 GLU A C 1
ATOM 2267 O O . GLU A 1 279 ? 18.162 4.735 0.250 1.00 77.19 279 GLU A O 1
ATOM 2272 N N . GLU A 1 280 ? 18.588 6.264 -1.333 1.00 81.44 280 GLU A N 1
ATOM 2273 C CA . GLU A 1 280 ? 17.380 5.996 -2.144 1.00 81.44 280 GLU A CA 1
ATOM 2274 C C . GLU A 1 280 ? 17.361 4.535 -2.634 1.00 81.44 280 GLU A C 1
ATOM 2276 O O . GLU A 1 280 ? 16.322 3.870 -2.631 1.00 81.44 280 GLU A O 1
ATOM 2281 N N . TYR A 1 281 ? 18.522 4.012 -3.038 1.00 86.31 281 TYR A N 1
ATOM 2282 C CA . TYR A 1 281 ? 18.668 2.624 -3.463 1.00 86.31 281 TYR A CA 1
ATOM 2283 C C . TYR A 1 281 ? 18.524 1.644 -2.295 1.00 86.31 281 TYR A C 1
ATOM 2285 O O . TYR A 1 281 ? 17.800 0.656 -2.422 1.00 86.31 281 TYR A O 1
ATOM 2293 N N . GLN A 1 282 ? 19.180 1.907 -1.162 1.00 80.19 282 GLN A N 1
ATOM 2294 C CA . GLN A 1 282 ? 19.131 1.032 0.015 1.00 80.19 282 GLN A CA 1
ATOM 2295 C C . GLN A 1 282 ? 17.755 1.029 0.684 1.00 80.19 282 GLN A C 1
ATOM 2297 O O . GLN A 1 282 ? 17.268 -0.029 1.090 1.00 80.19 282 GLN A O 1
ATOM 2302 N N . GLU A 1 283 ? 17.091 2.185 0.746 1.00 72.50 283 GLU A N 1
ATOM 2303 C CA . GLU A 1 283 ? 15.705 2.302 1.195 1.00 72.50 283 GLU A CA 1
ATOM 2304 C C . GLU A 1 283 ? 14.811 1.425 0.317 1.00 72.50 283 GLU A C 1
ATOM 2306 O O . GLU A 1 283 ? 14.094 0.559 0.824 1.00 72.50 283 GLU A O 1
ATOM 2311 N N . LEU A 1 284 ? 14.908 1.582 -1.007 1.00 75.31 284 LEU A N 1
ATOM 2312 C CA . LEU A 1 284 ? 14.105 0.792 -1.928 1.00 75.31 284 LEU A CA 1
ATOM 2313 C C . LEU A 1 284 ? 14.416 -0.700 -1.812 1.00 75.31 284 LEU A C 1
ATOM 2315 O O . LEU A 1 284 ? 13.492 -1.498 -1.729 1.00 75.31 284 LEU A O 1
ATOM 2319 N N . LYS A 1 285 ? 15.691 -1.085 -1.732 1.00 78.62 285 LYS A N 1
ATOM 2320 C CA . LYS A 1 285 ? 16.113 -2.480 -1.539 1.00 78.62 285 LYS A CA 1
ATOM 2321 C C . LYS A 1 285 ? 15.518 -3.078 -0.266 1.00 78.62 285 LYS A C 1
ATOM 2323 O O . LYS A 1 285 ? 15.032 -4.206 -0.287 1.00 78.62 285 LYS A O 1
ATOM 2328 N N . THR A 1 286 ? 15.510 -2.311 0.822 1.00 68.12 286 THR A N 1
ATOM 2329 C CA . THR A 1 286 ? 14.933 -2.725 2.108 1.00 68.12 286 THR A CA 1
ATOM 2330 C C . THR A 1 286 ? 13.420 -2.903 2.011 1.00 68.12 286 THR A C 1
ATOM 2332 O O . THR A 1 286 ? 12.884 -3.870 2.547 1.00 68.12 286 THR A O 1
ATOM 2335 N N . VAL A 1 287 ? 12.734 -1.992 1.316 1.00 63.53 287 VAL A N 1
ATOM 2336 C CA . VAL A 1 287 ? 11.278 -2.042 1.115 1.00 63.53 287 VAL A CA 1
ATOM 2337 C C . VAL A 1 287 ? 10.871 -3.193 0.190 1.00 63.53 287 VAL A C 1
ATOM 2339 O O . VAL A 1 287 ? 9.886 -3.869 0.470 1.00 63.53 287 VAL A O 1
ATOM 2342 N N . LEU A 1 288 ? 11.613 -3.423 -0.897 1.00 64.81 288 LEU A N 1
ATOM 2343 C CA . LEU A 1 288 ? 11.331 -4.488 -1.866 1.00 64.81 288 LEU A CA 1
ATOM 2344 C C . LEU A 1 288 ? 11.750 -5.876 -1.346 1.00 64.81 288 LEU A C 1
ATOM 2346 O O . LEU A 1 288 ? 11.234 -6.897 -1.799 1.00 64.81 288 LEU A O 1
ATOM 2350 N N . GLY A 1 289 ? 12.720 -5.936 -0.428 1.00 60.69 289 GLY A N 1
ATOM 2351 C CA . GLY A 1 289 ? 13.324 -7.188 0.037 1.00 60.69 289 GLY A CA 1
ATOM 2352 C C . GLY A 1 289 ? 14.196 -7.883 -1.020 1.00 60.69 289 GLY A C 1
ATOM 2353 O O . GLY A 1 289 ? 14.589 -9.033 -0.841 1.00 60.69 289 GLY A O 1
ATOM 2354 N N . HIS A 1 290 ? 14.495 -7.210 -2.132 1.00 75.88 290 HIS A N 1
ATOM 2355 C CA . HIS A 1 290 ? 15.405 -7.669 -3.177 1.00 75.88 290 HIS A CA 1
ATOM 2356 C C . HIS A 1 290 ? 16.121 -6.484 -3.823 1.00 75.88 290 HIS A C 1
ATOM 2358 O O . HIS A 1 290 ? 15.783 -5.322 -3.598 1.00 75.88 290 HIS A O 1
ATOM 2364 N N . ARG A 1 291 ? 17.115 -6.791 -4.661 1.00 85.31 291 ARG A N 1
ATOM 2365 C CA . ARG A 1 291 ? 17.822 -5.802 -5.475 1.00 85.31 291 ARG A CA 1
ATOM 2366 C C . ARG A 1 291 ? 16.829 -5.043 -6.377 1.00 85.31 291 ARG A C 1
ATOM 2368 O O . ARG A 1 291 ? 16.207 -5.707 -7.211 1.00 85.31 291 ARG A O 1
ATOM 2375 N N . PRO A 1 292 ? 16.698 -3.709 -6.261 1.00 84.94 292 PRO A N 1
ATOM 2376 C CA . PRO A 1 292 ? 15.796 -2.937 -7.109 1.00 84.94 292 PRO A CA 1
ATOM 2377 C C . PRO A 1 292 ? 16.209 -2.955 -8.583 1.00 84.94 292 PRO A C 1
ATOM 2379 O O . PRO A 1 292 ? 17.394 -3.024 -8.916 1.00 84.94 292 PRO A O 1
ATOM 2382 N N . THR A 1 293 ? 15.233 -2.827 -9.475 1.00 87.50 293 THR A N 1
ATOM 2383 C CA . THR A 1 293 ? 15.426 -2.536 -10.901 1.00 87.50 293 THR A CA 1
ATOM 2384 C C . THR A 1 293 ? 15.343 -1.030 -11.173 1.00 87.50 293 THR A C 1
ATOM 2386 O O . THR A 1 293 ? 14.755 -0.271 -10.401 1.00 87.50 293 THR A O 1
ATOM 2389 N N . ALA A 1 294 ? 15.890 -0.576 -12.309 1.00 86.81 294 ALA A N 1
ATOM 2390 C CA . ALA A 1 294 ? 15.798 0.833 -12.713 1.00 86.81 294 ALA A CA 1
ATOM 2391 C C . ALA A 1 294 ? 14.339 1.291 -12.886 1.00 86.81 294 ALA A C 1
ATOM 2393 O O . ALA A 1 294 ? 13.999 2.433 -12.580 1.00 86.81 294 ALA A O 1
ATOM 2394 N N . THR A 1 295 ? 13.479 0.387 -13.362 1.00 82.06 295 THR A N 1
ATOM 2395 C CA . THR A 1 295 ? 12.047 0.631 -13.538 1.00 82.06 295 THR A CA 1
ATOM 2396 C C . THR A 1 295 ? 11.358 0.836 -12.195 1.00 82.06 295 THR A C 1
ATOM 2398 O O . THR A 1 295 ? 10.631 1.811 -12.045 1.00 82.06 295 THR A O 1
ATOM 2401 N N . GLU A 1 296 ? 11.616 -0.018 -11.202 1.00 77.44 296 GLU A N 1
ATOM 2402 C CA . GLU A 1 296 ? 11.060 0.139 -9.848 1.00 77.44 296 GLU A CA 1
ATOM 2403 C C . GLU A 1 296 ? 11.553 1.429 -9.185 1.00 77.44 296 GLU A C 1
ATOM 2405 O O . GLU A 1 296 ? 10.770 2.147 -8.564 1.00 77.44 296 GLU A O 1
ATOM 2410 N N . PHE A 1 297 ? 12.830 1.771 -9.381 1.00 83.75 297 PHE A N 1
ATOM 2411 C CA . PHE A 1 297 ? 13.415 3.016 -8.883 1.00 83.75 297 PHE A CA 1
ATOM 2412 C C . PHE A 1 297 ? 12.711 4.251 -9.463 1.00 83.75 297 PHE A C 1
ATOM 2414 O O . PHE A 1 297 ? 12.339 5.164 -8.725 1.00 83.75 297 PHE A O 1
ATOM 2421 N N . LEU A 1 298 ? 12.450 4.251 -10.774 1.00 78.81 298 LEU A N 1
ATOM 2422 C CA . LEU A 1 298 ? 11.712 5.324 -11.440 1.00 78.81 298 LEU A CA 1
ATOM 2423 C C . LEU A 1 298 ? 10.234 5.355 -11.024 1.00 78.81 298 LEU A C 1
ATOM 2425 O O . LEU A 1 298 ? 9.688 6.428 -10.777 1.00 78.81 298 LEU A O 1
ATOM 2429 N N . GLN A 1 299 ? 9.585 4.193 -10.909 1.00 69.38 299 GLN A N 1
ATOM 2430 C CA . GLN A 1 299 ? 8.183 4.078 -10.486 1.00 69.38 299 GLN A CA 1
ATOM 2431 C C . GLN A 1 299 ? 7.960 4.571 -9.054 1.00 69.38 299 GLN A C 1
ATOM 2433 O O . GLN A 1 299 ? 6.891 5.099 -8.751 1.00 69.38 299 GLN A O 1
ATOM 2438 N N . LYS A 1 300 ? 8.970 4.449 -8.185 1.00 69.75 300 LYS A N 1
ATOM 2439 C CA . LYS A 1 300 ? 8.963 5.034 -6.838 1.00 69.75 300 LYS A CA 1
ATOM 2440 C C . LYS A 1 300 ? 9.036 6.570 -6.854 1.00 69.75 300 LYS A C 1
ATOM 2442 O O . LYS A 1 300 ? 8.750 7.205 -5.844 1.00 69.75 300 LYS A O 1
ATOM 2447 N N . GLY A 1 301 ? 9.369 7.172 -7.997 1.00 68.25 301 GLY A N 1
ATOM 2448 C CA . GLY A 1 301 ? 9.523 8.616 -8.173 1.00 68.25 301 GLY A CA 1
ATOM 2449 C C . GLY A 1 301 ? 10.953 9.112 -7.957 1.00 68.25 301 GLY A C 1
ATOM 2450 O O . GLY A 1 301 ? 11.178 10.324 -7.933 1.00 68.25 301 GLY A O 1
ATOM 2451 N N . TYR A 1 302 ? 11.925 8.208 -7.803 1.00 80.44 302 TYR A N 1
ATOM 2452 C CA . TYR A 1 302 ? 13.329 8.589 -7.715 1.00 80.44 302 TYR A CA 1
ATOM 2453 C C . TYR A 1 302 ? 13.909 8.912 -9.095 1.00 80.44 302 TYR A C 1
ATOM 2455 O O . TYR A 1 302 ? 13.421 8.489 -10.146 1.00 80.44 302 TYR A O 1
ATOM 2463 N N . ARG A 1 303 ? 14.981 9.705 -9.094 1.00 80.56 303 ARG A N 1
ATOM 2464 C CA . ARG A 1 303 ? 15.506 10.353 -10.296 1.00 80.56 303 ARG A CA 1
ATOM 2465 C C . ARG A 1 303 ? 16.759 9.669 -10.827 1.00 80.56 303 ARG A C 1
ATOM 2467 O O . ARG A 1 303 ? 17.849 9.834 -10.287 1.00 80.56 303 ARG A O 1
ATOM 2474 N N . LEU A 1 304 ? 16.624 8.965 -11.952 1.00 84.00 304 LEU A N 1
ATOM 2475 C CA . LEU A 1 304 ? 17.758 8.326 -12.635 1.00 84.00 304 LEU A CA 1
ATOM 2476 C C . LEU A 1 304 ? 18.787 9.331 -13.174 1.00 84.00 304 LEU A C 1
ATOM 2478 O O . LEU A 1 304 ? 19.952 8.992 -13.351 1.00 84.00 304 LEU A O 1
ATOM 2482 N N . ASP A 1 305 ? 18.405 10.578 -13.438 1.00 82.19 305 ASP A N 1
ATOM 2483 C CA . ASP A 1 305 ? 19.355 11.613 -13.847 1.00 82.19 305 ASP A CA 1
ATOM 2484 C C . ASP A 1 305 ? 20.323 12.007 -12.720 1.00 82.19 305 ASP A C 1
ATOM 2486 O O . ASP A 1 305 ? 21.507 12.199 -12.989 1.00 82.19 305 ASP A O 1
ATOM 2490 N N . LYS A 1 306 ? 19.861 12.011 -11.466 1.00 83.38 306 LYS A N 1
ATOM 2491 C CA . LYS A 1 306 ? 20.703 12.214 -10.283 1.00 83.38 306 LYS A CA 1
ATOM 2492 C C . LYS A 1 306 ? 21.644 11.026 -10.076 1.00 83.38 306 LYS A C 1
ATOM 2494 O O . LYS A 1 306 ? 22.830 11.231 -9.833 1.00 83.38 306 LYS A O 1
ATOM 2499 N N . VAL A 1 307 ? 21.149 9.801 -10.286 1.00 87.44 307 VAL A N 1
ATOM 2500 C CA . VAL A 1 307 ? 21.986 8.587 -10.304 1.00 87.44 307 VAL A CA 1
ATOM 2501 C C . VAL A 1 307 ? 23.102 8.727 -11.339 1.00 87.44 307 VAL A C 1
ATOM 2503 O O . VAL A 1 307 ? 24.259 8.453 -11.038 1.00 87.44 307 VAL A O 1
ATOM 2506 N N . ARG A 1 308 ? 22.786 9.210 -12.549 1.00 84.00 308 ARG A N 1
ATOM 2507 C CA . ARG A 1 308 ? 23.786 9.444 -13.604 1.00 84.00 308 ARG A CA 1
ATOM 2508 C C . ARG A 1 308 ? 24.811 10.508 -13.219 1.00 84.00 308 ARG A C 1
ATOM 2510 O O . ARG A 1 308 ? 25.986 10.317 -13.490 1.00 84.00 308 ARG A O 1
ATOM 2517 N N . GLN A 1 309 ? 24.397 11.598 -12.577 1.00 82.62 309 GLN A N 1
ATOM 2518 C CA . GLN A 1 309 ? 25.328 12.635 -12.118 1.00 82.62 309 GLN A CA 1
ATOM 2519 C C . GLN A 1 309 ? 26.286 12.125 -11.033 1.00 82.62 309 GLN A C 1
ATOM 2521 O O . GLN A 1 309 ? 27.432 12.553 -10.990 1.00 82.62 309 GLN A O 1
ATOM 2526 N N . GLN A 1 310 ? 25.823 11.220 -10.167 1.00 85.88 310 GLN A N 1
ATOM 2527 C CA . GLN A 1 310 ? 26.595 10.739 -9.017 1.00 85.88 310 GLN A CA 1
ATOM 2528 C C . GLN A 1 310 ? 27.441 9.491 -9.321 1.00 85.88 310 GLN A C 1
ATOM 2530 O O . GLN A 1 310 ? 28.564 9.395 -8.843 1.00 85.88 310 GLN A O 1
ATOM 2535 N N . TYR A 1 311 ? 26.926 8.555 -10.126 1.00 85.25 311 TYR A N 1
ATOM 2536 C CA . TYR A 1 311 ? 27.548 7.248 -10.399 1.00 85.25 311 TYR A CA 1
ATOM 2537 C C . TYR A 1 311 ? 27.771 6.977 -11.897 1.00 85.25 311 TYR A C 1
ATOM 2539 O O . TYR A 1 311 ? 28.233 5.904 -12.274 1.00 85.25 311 TYR A O 1
ATOM 2547 N N . GLY A 1 312 ? 27.404 7.899 -12.792 1.00 84.00 312 GLY A N 1
ATOM 2548 C CA . GLY A 1 312 ? 27.499 7.727 -14.248 1.00 84.00 312 GLY A CA 1
ATOM 2549 C C . GLY A 1 312 ? 26.367 6.885 -14.848 1.00 84.00 312 GLY A C 1
ATOM 2550 O O . GLY A 1 312 ? 25.757 7.275 -15.843 1.00 84.00 312 GLY A O 1
ATOM 2551 N N . SER A 1 313 ? 26.008 5.753 -14.237 1.00 87.38 313 SER A N 1
ATOM 2552 C CA . SER A 1 313 ? 24.914 4.894 -14.713 1.00 87.38 313 SER A CA 1
ATOM 2553 C C . SER A 1 313 ? 24.175 4.174 -13.584 1.00 87.38 313 SER A C 1
ATOM 2555 O O . SER A 1 313 ? 24.698 4.005 -12.485 1.00 87.38 313 SER A O 1
ATOM 2557 N N . TRP A 1 314 ? 22.961 3.695 -13.882 1.00 90.00 314 TRP A N 1
ATOM 2558 C CA . TRP A 1 314 ? 22.208 2.820 -12.979 1.00 90.00 314 TRP A CA 1
ATOM 2559 C C . TRP A 1 314 ? 23.007 1.569 -12.593 1.00 90.00 314 TRP A C 1
ATOM 2561 O O . TRP A 1 314 ? 23.082 1.207 -11.424 1.00 90.00 314 TRP A O 1
ATOM 2571 N N . PHE A 1 315 ? 23.651 0.928 -13.570 1.00 89.38 315 PHE A N 1
ATOM 2572 C CA . PHE A 1 315 ? 24.420 -0.291 -13.334 1.00 89.38 315 PHE A CA 1
ATOM 2573 C C . PHE A 1 315 ? 25.658 -0.043 -12.464 1.00 89.38 315 PHE A C 1
ATOM 2575 O O . PHE A 1 315 ? 25.999 -0.894 -11.648 1.00 89.38 315 PHE A O 1
ATOM 2582 N N . ALA A 1 316 ? 26.291 1.127 -12.586 1.00 88.06 316 ALA A N 1
ATOM 2583 C CA . ALA A 1 316 ? 27.401 1.522 -11.723 1.00 88.06 316 ALA A CA 1
ATOM 2584 C C . ALA A 1 316 ? 26.959 1.732 -10.266 1.00 88.06 316 ALA A C 1
ATOM 2586 O O . ALA A 1 316 ? 27.643 1.256 -9.362 1.00 88.06 316 ALA A O 1
ATOM 2587 N N . LEU A 1 317 ? 25.796 2.357 -10.034 1.00 90.50 317 LEU A N 1
ATOM 2588 C CA . LEU A 1 317 ? 25.200 2.435 -8.696 1.00 90.50 317 LEU A CA 1
ATOM 2589 C C . LEU A 1 317 ? 24.972 1.029 -8.124 1.00 90.50 317 LEU A C 1
ATOM 2591 O O . LEU A 1 317 ? 25.432 0.734 -7.027 1.00 90.50 317 LEU A O 1
ATOM 2595 N N . VAL A 1 318 ? 24.328 0.138 -8.883 1.00 91.56 318 VAL A N 1
ATOM 2596 C CA . VAL A 1 318 ? 24.074 -1.245 -8.446 1.00 91.56 318 VAL A CA 1
ATOM 2597 C C . VAL A 1 318 ? 25.379 -1.977 -8.115 1.00 91.56 318 VAL A C 1
ATOM 2599 O O . VAL A 1 318 ? 25.479 -2.608 -7.067 1.00 91.56 318 VAL A O 1
ATOM 2602 N N . ALA A 1 319 ? 26.398 -1.891 -8.973 1.00 89.19 319 ALA A N 1
ATOM 2603 C CA . ALA A 1 319 ? 27.681 -2.555 -8.743 1.00 89.19 319 ALA A CA 1
ATOM 2604 C C . ALA A 1 319 ? 28.409 -2.018 -7.497 1.00 89.19 319 ALA A C 1
ATOM 2606 O O . ALA A 1 319 ? 29.040 -2.798 -6.780 1.00 89.19 319 ALA A O 1
ATOM 2607 N N . ALA A 1 320 ? 28.297 -0.713 -7.224 1.00 87.75 320 ALA A N 1
ATOM 2608 C CA . ALA A 1 320 ? 28.827 -0.101 -6.010 1.00 87.75 320 ALA A CA 1
ATOM 2609 C C . ALA A 1 320 ? 28.077 -0.581 -4.755 1.00 87.75 320 ALA A C 1
ATOM 2611 O O . ALA A 1 320 ? 28.708 -0.950 -3.773 1.00 87.75 320 ALA A O 1
ATOM 2612 N N . GLN A 1 321 ? 26.744 -0.637 -4.802 1.00 90.00 321 GLN A N 1
ATOM 2613 C CA . GLN A 1 321 ? 25.904 -0.968 -3.645 1.00 90.00 321 GLN A CA 1
ATOM 2614 C C . GLN A 1 321 ? 25.862 -2.462 -3.304 1.00 90.00 321 GLN A C 1
ATOM 2616 O O . GLN A 1 321 ? 25.722 -2.835 -2.141 1.00 90.00 321 GLN A O 1
ATOM 2621 N N . GLU A 1 322 ? 25.972 -3.338 -4.303 1.00 86.88 322 GLU A N 1
ATOM 2622 C CA . GLU A 1 322 ? 25.979 -4.789 -4.089 1.00 86.88 322 GLU A CA 1
ATOM 2623 C C . GLU A 1 322 ? 27.363 -5.333 -3.705 1.00 86.88 322 GLU A C 1
ATOM 2625 O O . GLU A 1 322 ? 27.475 -6.520 -3.406 1.00 86.88 322 GLU A O 1
ATOM 2630 N N . ASN A 1 323 ? 28.417 -4.502 -3.731 1.00 80.81 323 ASN A N 1
ATOM 2631 C CA . ASN A 1 323 ? 29.802 -4.900 -3.438 1.00 80.81 323 ASN A CA 1
ATOM 2632 C C . ASN A 1 323 ? 30.240 -6.195 -4.155 1.00 80.81 323 ASN A C 1
ATOM 2634 O O . ASN A 1 323 ? 30.994 -7.004 -3.619 1.00 80.81 323 ASN A O 1
ATOM 2638 N N . ASN A 1 324 ? 29.763 -6.399 -5.385 1.00 83.12 324 ASN A N 1
ATOM 2639 C CA . ASN A 1 324 ? 29.992 -7.620 -6.149 1.00 83.12 324 ASN A CA 1
ATOM 2640 C C . ASN A 1 324 ? 31.030 -7.376 -7.254 1.00 83.12 324 ASN A C 1
ATOM 2642 O O . ASN A 1 324 ? 30.775 -6.641 -8.211 1.00 83.12 324 ASN A O 1
ATOM 2646 N N . GLU A 1 3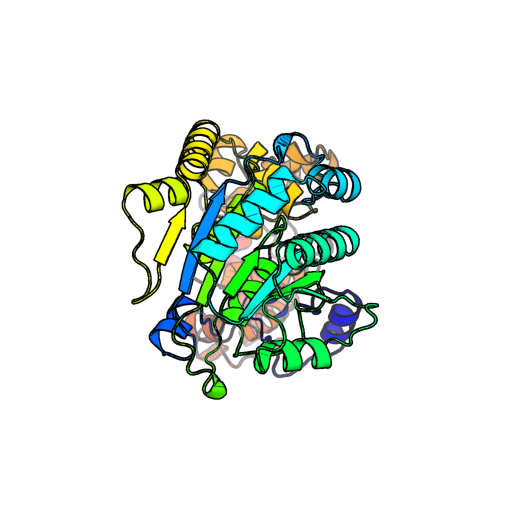25 ? 32.187 -8.028 -7.143 1.00 84.69 325 GLU A N 1
ATOM 2647 C CA . GLU A 1 325 ? 33.298 -7.867 -8.089 1.00 84.69 325 GLU A CA 1
ATOM 2648 C C . GLU A 1 325 ? 32.966 -8.335 -9.513 1.00 84.69 325 GLU A C 1
ATOM 2650 O O . GLU A 1 325 ? 33.383 -7.700 -10.481 1.00 84.69 325 GLU A O 1
ATOM 2655 N N . GLN A 1 326 ? 32.143 -9.374 -9.678 1.00 86.50 326 GLN A N 1
ATOM 2656 C CA . GLN A 1 326 ? 31.699 -9.807 -11.008 1.00 86.50 326 GLN A CA 1
ATOM 2657 C C . GLN A 1 326 ? 30.821 -8.740 -11.674 1.00 86.50 326 GLN A C 1
ATOM 2659 O O . GLN A 1 326 ? 30.965 -8.473 -12.867 1.00 86.50 326 GLN A O 1
ATOM 2664 N N . LEU A 1 327 ? 29.940 -8.080 -10.910 1.00 85.06 327 LEU A N 1
ATOM 2665 C CA . LEU A 1 327 ? 29.130 -6.976 -11.435 1.00 85.06 327 LEU A CA 1
ATOM 2666 C C . LEU A 1 327 ? 30.000 -5.785 -11.832 1.00 85.06 327 LEU A C 1
ATOM 2668 O O . LEU A 1 327 ? 29.776 -5.207 -12.892 1.00 85.06 327 LEU A O 1
ATOM 2672 N N . LYS A 1 328 ? 31.013 -5.442 -11.030 1.00 85.75 328 LYS A N 1
ATOM 2673 C CA . LYS A 1 328 ? 31.960 -4.372 -11.374 1.00 85.75 328 LYS A CA 1
ATOM 2674 C C . LYS A 1 328 ? 32.694 -4.675 -12.680 1.00 85.75 328 LYS A C 1
ATOM 2676 O O . LYS A 1 328 ? 32.756 -3.807 -13.547 1.00 85.75 328 LYS A O 1
ATOM 2681 N N . GLN A 1 329 ? 33.158 -5.911 -12.870 1.00 87.19 329 GLN A N 1
ATOM 2682 C CA . GLN A 1 329 ? 33.798 -6.344 -14.118 1.00 87.19 329 GLN A CA 1
ATOM 2683 C C . GLN A 1 329 ? 32.847 -6.271 -15.321 1.00 87.19 329 GLN A C 1
ATOM 2685 O O . GLN A 1 329 ? 33.235 -5.795 -16.388 1.00 87.19 329 GLN A O 1
ATOM 2690 N N . LEU A 1 330 ? 31.586 -6.686 -15.161 1.00 85.69 330 LEU A N 1
ATOM 2691 C CA . LEU A 1 330 ? 30.576 -6.584 -16.221 1.00 85.69 330 LEU A CA 1
ATOM 2692 C C . LEU A 1 330 ? 30.268 -5.129 -16.587 1.00 85.69 330 LEU A C 1
ATOM 2694 O O . LEU A 1 330 ? 30.180 -4.803 -17.770 1.00 85.69 330 LEU A O 1
ATOM 2698 N N . VAL A 1 331 ? 30.142 -4.246 -15.593 1.00 86.44 331 VAL A N 1
ATOM 2699 C CA . VAL A 1 331 ? 29.941 -2.808 -15.819 1.00 86.44 331 VAL A CA 1
ATOM 2700 C C . VAL A 1 331 ? 31.169 -2.181 -16.467 1.00 86.44 331 VAL A C 1
ATOM 2702 O O . VAL A 1 331 ? 31.018 -1.335 -17.337 1.00 86.44 331 VAL A O 1
ATOM 2705 N N . GLN A 1 332 ? 32.380 -2.615 -16.128 1.00 85.31 332 GLN A N 1
ATOM 2706 C CA . GLN A 1 332 ? 33.584 -2.142 -16.806 1.00 85.31 332 GLN A CA 1
ATOM 2707 C C . GLN A 1 332 ? 33.633 -2.606 -18.269 1.00 85.31 332 GLN A C 1
ATOM 2709 O O . GLN A 1 332 ? 33.992 -1.825 -19.146 1.00 85.31 332 GLN A O 1
ATOM 2714 N N . LYS A 1 333 ? 33.238 -3.855 -18.546 1.00 84.62 333 LYS A N 1
ATOM 2715 C CA . LYS A 1 333 ? 33.254 -4.436 -19.896 1.00 84.62 333 LYS A CA 1
ATOM 2716 C C . LYS A 1 333 ? 32.168 -3.860 -20.810 1.00 84.62 333 LYS A C 1
ATOM 2718 O O . LYS A 1 333 ? 32.443 -3.572 -21.968 1.00 84.62 333 LYS A O 1
ATOM 2723 N N . PHE A 1 334 ? 30.944 -3.706 -20.308 1.00 84.56 334 PHE A N 1
ATOM 2724 C CA . PHE A 1 334 ? 29.767 -3.339 -21.110 1.00 84.56 334 PHE A CA 1
ATOM 2725 C C . PHE A 1 334 ? 29.179 -1.963 -20.765 1.00 84.56 334 PHE A C 1
ATOM 2727 O O . PHE A 1 334 ? 28.165 -1.563 -21.336 1.00 84.56 334 PHE A O 1
ATOM 2734 N N . GLY A 1 335 ? 29.784 -1.223 -19.834 1.00 80.56 335 GLY A N 1
ATOM 2735 C CA . GLY A 1 335 ? 29.229 0.016 -19.282 1.00 80.56 335 GLY A CA 1
ATOM 2736 C C . GLY A 1 335 ? 28.965 1.093 -20.322 1.00 80.56 335 GLY A C 1
ATOM 2737 O O . GLY A 1 335 ? 27.920 1.738 -20.267 1.00 80.56 335 GLY A O 1
ATOM 2738 N N . ASP A 1 336 ? 29.850 1.239 -21.309 1.00 82.81 336 ASP A N 1
ATOM 2739 C CA . ASP A 1 336 ? 29.659 2.197 -22.400 1.00 82.81 336 ASP A CA 1
ATOM 2740 C C . ASP A 1 336 ? 28.420 1.870 -23.245 1.00 82.81 336 ASP A C 1
ATOM 2742 O O . ASP A 1 336 ? 27.625 2.767 -23.541 1.00 82.81 336 ASP A O 1
ATOM 2746 N N . PHE A 1 337 ? 28.198 0.591 -23.566 1.00 83.94 337 PHE A N 1
ATOM 2747 C CA . PHE A 1 337 ? 26.996 0.142 -24.274 1.00 83.94 337 PHE A CA 1
ATOM 2748 C C . PHE A 1 337 ? 25.736 0.350 -23.432 1.00 83.94 337 PHE A C 1
ATOM 2750 O O . PHE A 1 337 ? 24.762 0.942 -23.899 1.00 83.94 337 PHE A O 1
ATOM 2757 N N . LEU A 1 338 ? 25.763 -0.072 -22.166 1.00 82.31 338 LEU A N 1
ATOM 2758 C CA . LEU A 1 338 ? 24.632 0.076 -21.248 1.00 82.31 338 LEU A CA 1
ATOM 2759 C C . LEU A 1 338 ? 24.262 1.554 -21.030 1.00 82.31 338 LEU A C 1
ATOM 2761 O O . LEU A 1 338 ? 23.084 1.901 -20.931 1.00 82.31 338 LEU A O 1
ATOM 2765 N N . HIS A 1 339 ? 25.256 2.441 -20.984 1.00 78.81 339 HIS A N 1
ATOM 2766 C CA . HIS A 1 339 ? 25.044 3.868 -20.789 1.00 78.81 339 HIS A CA 1
ATOM 2767 C C . HIS A 1 339 ? 24.599 4.575 -22.076 1.00 78.81 339 HIS A C 1
ATOM 2769 O O . HIS A 1 339 ? 23.528 5.181 -22.110 1.00 78.81 339 HIS A O 1
ATOM 2775 N N . ARG A 1 340 ? 25.389 4.492 -23.149 1.00 79.06 340 ARG A N 1
ATOM 2776 C CA . ARG A 1 340 ? 25.155 5.264 -24.380 1.00 79.06 340 ARG A CA 1
ATOM 2777 C C . ARG A 1 340 ? 24.211 4.536 -25.340 1.00 79.06 340 ARG A C 1
ATOM 2779 O O . ARG A 1 340 ? 23.253 5.122 -25.844 1.00 79.06 340 ARG A O 1
ATOM 2786 N N . GLY A 1 341 ? 24.446 3.242 -25.556 1.00 78.06 341 GLY A N 1
ATOM 2787 C CA . GLY A 1 341 ? 23.680 2.389 -26.477 1.00 78.06 341 GLY A CA 1
ATOM 2788 C C . GLY A 1 341 ? 22.280 2.002 -25.988 1.00 78.06 341 GLY A C 1
ATOM 2789 O O . GLY A 1 341 ? 21.416 1.668 -26.802 1.00 78.06 341 GLY A O 1
ATOM 2790 N N . ILE A 1 342 ? 22.032 2.082 -24.677 1.00 82.44 342 ILE A N 1
ATOM 2791 C CA . ILE A 1 342 ? 20.720 1.795 -24.080 1.00 82.44 342 ILE A CA 1
ATOM 2792 C C . ILE A 1 342 ? 20.160 3.030 -23.369 1.00 82.44 342 ILE A C 1
ATOM 2794 O O . ILE A 1 342 ? 19.155 3.576 -23.819 1.00 82.44 342 ILE A O 1
ATOM 2798 N N . ALA A 1 343 ? 20.797 3.518 -22.299 1.00 78.38 343 ALA A N 1
ATOM 2799 C CA . ALA A 1 343 ? 20.178 4.527 -21.429 1.00 78.38 343 ALA A CA 1
ATOM 2800 C C . ALA A 1 343 ? 20.053 5.940 -22.038 1.00 78.38 343 ALA A C 1
ATOM 2802 O O . ALA A 1 343 ? 19.187 6.707 -21.614 1.00 78.38 343 ALA A O 1
ATOM 2803 N N . GLN A 1 344 ? 20.906 6.305 -23.000 1.00 79.69 344 GLN A N 1
ATOM 2804 C CA . GLN A 1 344 ? 20.867 7.603 -23.696 1.00 79.69 344 GLN A CA 1
ATOM 2805 C C . GLN A 1 344 ? 20.335 7.512 -25.129 1.00 79.69 344 GLN A C 1
ATOM 2807 O O . GLN A 1 344 ? 20.167 8.533 -25.797 1.00 79.69 344 GLN A O 1
ATOM 2812 N N . THR A 1 345 ? 20.070 6.304 -25.627 1.00 81.12 345 THR A N 1
ATOM 2813 C CA . THR A 1 345 ? 19.629 6.135 -27.007 1.00 81.12 345 THR A CA 1
ATOM 2814 C C . THR A 1 345 ? 18.224 6.694 -27.182 1.00 81.12 345 THR A C 1
ATOM 2816 O O . THR A 1 345 ? 17.261 6.205 -26.597 1.00 81.12 345 THR A O 1
ATOM 2819 N N . ALA A 1 346 ? 18.097 7.707 -28.041 1.00 77.81 346 ALA A N 1
ATOM 2820 C CA . ALA A 1 346 ? 16.803 8.270 -28.390 1.00 77.81 346 ALA A CA 1
ATOM 2821 C C . ALA A 1 346 ? 15.906 7.205 -29.047 1.00 77.81 346 ALA A C 1
ATOM 2823 O O . ALA A 1 346 ? 16.301 6.530 -30.014 1.00 77.81 346 ALA A O 1
ATOM 2824 N N . MET A 1 347 ? 14.685 7.091 -28.526 1.00 78.88 347 MET A N 1
ATOM 2825 C CA . MET A 1 347 ? 13.648 6.183 -29.008 1.00 78.88 347 MET A CA 1
ATOM 2826 C C . MET A 1 347 ? 12.418 6.989 -29.426 1.00 78.88 347 MET A C 1
ATOM 2828 O O . MET A 1 347 ? 11.529 7.256 -28.628 1.00 78.88 347 MET A O 1
ATOM 2832 N N . THR A 1 348 ? 12.374 7.399 -30.695 1.00 79.19 348 THR A N 1
ATOM 2833 C CA . THR A 1 348 ? 11.182 8.022 -31.301 1.00 79.19 348 THR A CA 1
ATOM 2834 C C . THR A 1 348 ? 10.138 6.990 -31.732 1.00 79.19 348 THR A C 1
ATOM 2836 O O . THR A 1 348 ? 8.963 7.318 -31.850 1.00 79.19 348 THR A O 1
ATOM 2839 N N . LYS A 1 349 ? 10.566 5.742 -31.964 1.00 86.00 349 LYS A N 1
ATOM 2840 C CA . LYS A 1 349 ? 9.736 4.571 -32.281 1.00 86.00 349 LYS A CA 1
ATOM 2841 C C . LYS A 1 349 ? 10.176 3.375 -31.439 1.00 86.00 349 LYS A C 1
ATOM 2843 O O . LYS A 1 349 ? 11.334 3.316 -31.021 1.00 86.00 349 LYS A O 1
ATOM 2848 N N . CYS A 1 350 ? 9.291 2.396 -31.256 1.00 88.12 350 CYS A N 1
ATOM 2849 C CA . CYS A 1 350 ? 9.531 1.228 -30.398 1.00 88.12 350 CYS A CA 1
ATOM 2850 C C . CYS A 1 350 ? 10.609 0.249 -30.901 1.00 88.12 350 CYS A C 1
ATOM 2852 O O . CYS A 1 350 ? 11.114 -0.548 -30.116 1.00 88.12 350 CYS A O 1
ATOM 2854 N N . PHE A 1 351 ? 10.998 0.308 -32.180 1.00 89.56 351 PHE A N 1
ATOM 2855 C CA . PHE A 1 351 ? 11.811 -0.725 -32.834 1.00 89.56 351 PHE A CA 1
ATOM 2856 C C . PHE A 1 351 ? 13.075 -1.134 -32.067 1.00 89.56 351 PHE A C 1
ATOM 2858 O O . PHE A 1 351 ? 13.332 -2.321 -31.893 1.00 89.56 351 PHE A O 1
ATOM 2865 N N . LYS A 1 352 ? 13.856 -0.166 -31.575 1.00 89.50 352 LYS A N 1
ATOM 2866 C CA . LYS A 1 352 ? 15.104 -0.448 -30.847 1.00 89.50 352 LYS A CA 1
ATOM 2867 C C . LYS A 1 352 ? 14.858 -1.216 -29.545 1.00 89.50 352 LYS A C 1
ATOM 2869 O O . LYS A 1 352 ? 15.599 -2.145 -29.255 1.00 89.50 352 LYS A O 1
ATOM 2874 N N . ALA A 1 353 ? 13.813 -0.855 -28.797 1.00 88.69 353 ALA A N 1
ATOM 2875 C CA . ALA A 1 353 ? 13.436 -1.553 -27.570 1.00 88.69 353 ALA A CA 1
ATOM 2876 C C . ALA A 1 353 ? 12.986 -2.989 -27.866 1.00 88.69 353 ALA A C 1
ATOM 2878 O O . ALA A 1 353 ? 13.503 -3.918 -27.258 1.00 88.69 353 ALA A O 1
ATOM 2879 N N . ILE A 1 354 ? 12.115 -3.166 -28.868 1.00 91.62 354 ILE A N 1
ATOM 2880 C CA . ILE A 1 354 ? 11.636 -4.486 -29.310 1.00 91.62 354 ILE A CA 1
ATOM 2881 C C . ILE A 1 354 ? 12.805 -5.389 -29.713 1.00 91.62 354 ILE A C 1
ATOM 2883 O O . ILE A 1 354 ? 12.838 -6.562 -29.356 1.00 91.62 354 ILE A O 1
ATOM 2887 N N . LEU A 1 355 ? 13.780 -4.852 -30.449 1.00 91.69 355 LEU A N 1
ATOM 2888 C CA . LEU A 1 355 ? 14.952 -5.614 -30.869 1.00 91.69 355 LEU A CA 1
ATOM 2889 C C . LEU A 1 355 ? 15.797 -6.079 -29.680 1.00 91.69 355 LEU A C 1
ATOM 2891 O O . LEU A 1 355 ? 16.241 -7.223 -29.665 1.00 91.69 355 LEU A O 1
ATOM 2895 N N . LEU A 1 356 ? 16.026 -5.203 -28.699 1.00 90.25 356 LEU A N 1
ATOM 2896 C CA . LEU A 1 356 ? 16.779 -5.552 -27.494 1.00 90.25 356 LEU A CA 1
ATOM 2897 C C . LEU A 1 356 ? 16.024 -6.574 -26.632 1.00 90.25 356 LEU A C 1
ATOM 2899 O O . LEU A 1 356 ? 16.642 -7.476 -26.078 1.00 90.25 356 LEU A O 1
ATOM 2903 N N . GLU A 1 357 ? 14.697 -6.482 -26.557 1.00 89.81 357 GLU A N 1
ATOM 2904 C CA . GLU A 1 357 ? 13.863 -7.475 -25.876 1.00 89.81 357 GLU A CA 1
ATOM 2905 C C . GLU A 1 357 ? 13.901 -8.837 -26.584 1.00 89.81 357 GLU A C 1
ATOM 2907 O O . GLU A 1 357 ? 14.059 -9.875 -25.938 1.00 89.81 357 GLU A O 1
ATOM 2912 N N . ALA A 1 358 ? 13.844 -8.849 -27.918 1.00 91.50 358 ALA A N 1
ATOM 2913 C CA . ALA A 1 358 ? 14.023 -10.061 -28.709 1.00 91.50 358 ALA A CA 1
ATOM 2914 C C . ALA A 1 358 ? 15.417 -10.671 -28.502 1.00 91.50 358 ALA A C 1
ATOM 2916 O O . ALA A 1 358 ? 15.535 -11.877 -28.304 1.00 91.50 358 ALA A O 1
ATOM 2917 N N . PHE A 1 359 ? 16.461 -9.839 -28.484 1.00 90.62 359 PHE A N 1
ATOM 2918 C CA . PHE A 1 359 ? 17.831 -10.258 -28.196 1.00 90.62 359 PHE A CA 1
ATOM 2919 C C . PHE A 1 359 ? 17.960 -10.898 -26.806 1.00 90.62 359 PHE A C 1
ATOM 2921 O O . PHE A 1 359 ? 18.574 -11.953 -26.678 1.00 90.62 359 PHE A O 1
ATOM 2928 N N . LEU A 1 360 ? 17.336 -10.310 -25.781 1.00 89.00 360 LEU A N 1
ATOM 2929 C CA . LEU A 1 360 ? 17.295 -10.871 -24.427 1.00 89.00 360 LEU A CA 1
ATOM 2930 C C . LEU A 1 360 ? 16.522 -12.194 -24.367 1.00 89.00 360 LEU A C 1
ATOM 2932 O O . LEU A 1 360 ? 16.980 -13.137 -23.730 1.00 89.00 360 LEU A O 1
ATOM 2936 N N . THR A 1 361 ? 15.379 -12.280 -25.051 1.00 87.56 361 THR A N 1
ATOM 2937 C CA . THR A 1 361 ? 14.544 -13.495 -25.074 1.00 87.56 361 THR A CA 1
ATOM 2938 C C . THR A 1 361 ? 15.268 -14.677 -25.722 1.00 87.56 361 THR A C 1
ATOM 2940 O O . THR A 1 361 ? 15.047 -15.822 -25.344 1.00 87.56 361 THR A O 1
ATOM 2943 N N . LEU A 1 362 ? 16.155 -14.396 -26.679 1.00 89.31 362 LEU A N 1
ATOM 2944 C CA . LEU A 1 362 ? 17.000 -15.386 -27.349 1.00 89.31 362 LEU A CA 1
ATOM 2945 C C . LEU A 1 362 ? 18.304 -15.694 -26.590 1.00 89.31 362 LEU A C 1
ATOM 2947 O O . LEU A 1 362 ? 19.165 -16.368 -27.147 1.00 89.31 362 LEU A O 1
ATOM 2951 N N . ASP A 1 363 ? 18.473 -15.192 -25.360 1.00 87.12 363 ASP A N 1
ATOM 2952 C CA . ASP A 1 363 ? 19.712 -15.316 -24.574 1.00 87.12 363 ASP A CA 1
ATOM 2953 C C . ASP A 1 363 ? 20.953 -14.809 -25.339 1.00 87.12 363 ASP A C 1
ATOM 2955 O O . ASP A 1 363 ? 22.040 -15.396 -25.337 1.00 87.12 363 ASP A O 1
ATOM 2959 N N . GLY A 1 364 ? 20.787 -13.683 -26.038 1.00 85.75 364 GLY A N 1
ATOM 2960 C CA . GLY A 1 364 ? 21.757 -13.205 -27.016 1.00 85.75 364 GLY A CA 1
ATOM 2961 C C . GLY A 1 364 ? 23.133 -12.826 -26.459 1.00 85.75 364 GLY A C 1
ATOM 2962 O O . GLY A 1 364 ? 24.111 -12.803 -27.205 1.00 85.75 364 GLY A O 1
ATOM 2963 N N . PHE A 1 365 ? 23.236 -12.555 -25.152 1.00 81.69 365 PHE A N 1
ATOM 2964 C CA . PHE A 1 365 ? 24.516 -12.300 -24.479 1.00 81.69 365 PHE A CA 1
ATOM 2965 C C . PHE A 1 365 ? 25.380 -13.561 -24.354 1.00 81.69 365 PHE A C 1
ATOM 2967 O O . PHE A 1 365 ? 26.607 -13.456 -24.319 1.00 81.69 365 PHE A O 1
ATOM 2974 N N . THR A 1 366 ? 24.746 -14.732 -24.294 1.00 84.00 366 THR A N 1
ATOM 2975 C CA . THR A 1 366 ? 25.405 -16.037 -24.182 1.00 84.00 366 THR A CA 1
ATOM 2976 C C . THR A 1 366 ? 25.560 -16.667 -25.564 1.00 84.00 366 THR A C 1
ATOM 2978 O O . THR A 1 366 ? 26.640 -17.141 -25.917 1.00 84.00 366 THR A O 1
ATOM 2981 N N . THR A 1 367 ? 24.494 -16.623 -26.371 1.00 85.81 367 THR A N 1
ATOM 2982 C CA . THR A 1 367 ? 24.447 -17.218 -27.711 1.00 85.81 367 THR A CA 1
ATOM 2983 C C . THR A 1 367 ? 24.025 -16.174 -28.736 1.00 85.81 367 THR A C 1
ATOM 2985 O O . THR A 1 367 ? 22.851 -15.839 -28.836 1.00 85.81 367 THR A O 1
ATOM 2988 N N . ALA A 1 368 ? 24.972 -15.674 -29.534 1.00 87.31 368 ALA A N 1
ATOM 2989 C CA . ALA A 1 368 ? 24.689 -14.633 -30.524 1.00 87.31 368 ALA A CA 1
ATOM 2990 C C . ALA A 1 368 ? 23.631 -15.102 -31.553 1.00 87.31 368 ALA A C 1
ATOM 2992 O O . ALA A 1 368 ? 23.915 -16.027 -32.323 1.00 87.31 368 ALA A O 1
ATOM 2993 N N . PRO A 1 369 ? 22.442 -14.470 -31.611 1.00 90.19 369 PRO A N 1
ATOM 2994 C CA . PRO A 1 369 ? 21.369 -14.891 -32.501 1.00 90.19 369 PRO A CA 1
ATOM 2995 C C . PRO A 1 369 ? 21.631 -14.434 -33.939 1.00 90.19 369 PRO A C 1
ATOM 2997 O O . PRO A 1 369 ? 22.335 -13.447 -34.190 1.00 90.19 369 PRO A O 1
ATOM 3000 N N . THR A 1 370 ? 21.036 -15.134 -34.906 1.00 91.06 370 THR A N 1
ATOM 3001 C CA . THR A 1 370 ? 21.035 -14.681 -36.303 1.00 91.06 370 THR A CA 1
ATOM 3002 C C . THR A 1 370 ? 20.046 -13.533 -36.506 1.00 91.06 370 THR A C 1
ATOM 3004 O O . THR A 1 370 ? 19.141 -13.293 -35.700 1.00 91.06 370 THR A O 1
ATOM 3007 N N . THR A 1 371 ? 20.192 -12.801 -37.610 1.00 90.62 371 THR A N 1
ATOM 3008 C CA . THR A 1 371 ? 19.280 -11.689 -37.921 1.00 90.62 371 THR A CA 1
ATOM 3009 C C . THR A 1 371 ? 17.852 -12.157 -38.215 1.00 90.62 371 THR A C 1
ATOM 3011 O O . THR A 1 371 ? 16.901 -11.435 -37.927 1.00 90.62 371 THR A O 1
ATOM 3014 N N . GLU A 1 372 ? 17.696 -13.374 -38.734 1.00 91.12 372 GLU A N 1
ATOM 3015 C CA . GLU A 1 372 ? 16.421 -14.046 -38.983 1.00 91.12 372 GLU A CA 1
ATOM 3016 C C . GLU A 1 372 ? 15.733 -14.388 -37.660 1.00 91.12 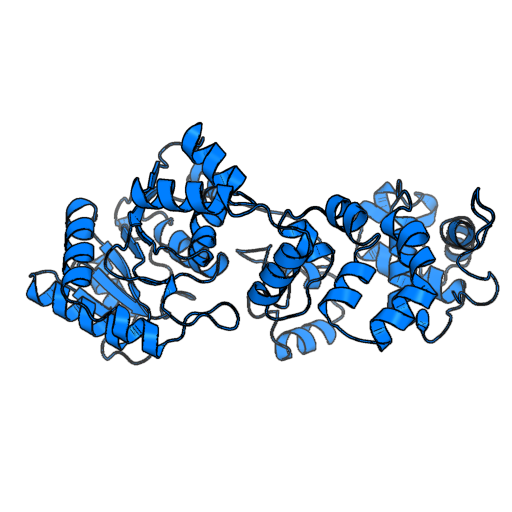372 GLU A C 1
ATOM 3018 O O . GLU A 1 372 ? 14.551 -14.087 -37.487 1.00 91.12 372 GLU A O 1
ATOM 3023 N N . GLN A 1 373 ? 16.481 -14.948 -36.701 1.00 91.50 373 GLN A N 1
ATOM 3024 C CA . GLN A 1 373 ? 15.978 -15.234 -35.355 1.00 91.50 373 GLN A CA 1
ATOM 3025 C C . GLN A 1 373 ? 15.544 -13.945 -34.649 1.00 91.50 373 GLN A C 1
ATOM 3027 O O . GLN A 1 373 ? 14.439 -13.880 -34.112 1.00 91.50 373 GLN A O 1
ATOM 3032 N N . LEU A 1 374 ? 16.365 -12.889 -34.718 1.00 92.06 374 LEU A N 1
ATOM 3033 C CA . LEU A 1 374 ? 16.033 -11.581 -34.149 1.00 92.06 374 LEU A CA 1
ATOM 3034 C C . LEU A 1 374 ? 14.785 -10.966 -34.776 1.00 92.06 374 LEU A C 1
ATOM 3036 O O . LEU A 1 374 ? 13.937 -10.458 -34.046 1.00 92.06 374 LEU A O 1
ATOM 3040 N N . ALA A 1 375 ? 14.657 -10.998 -36.105 1.00 92.69 375 ALA A N 1
ATOM 3041 C CA . ALA A 1 375 ? 13.479 -10.480 -36.790 1.00 92.69 375 ALA A CA 1
ATOM 3042 C C . ALA A 1 375 ? 12.224 -11.270 -36.400 1.00 92.69 375 ALA A C 1
ATOM 3044 O O . ALA A 1 375 ? 11.235 -10.666 -35.981 1.00 92.69 375 ALA A O 1
ATOM 3045 N N . SER A 1 376 ? 12.290 -12.601 -36.459 1.00 92.62 376 SER A N 1
ATOM 3046 C CA . SER A 1 376 ? 11.180 -13.490 -36.100 1.00 92.62 376 SER A CA 1
ATOM 3047 C C . SER A 1 376 ? 10.711 -13.231 -34.669 1.00 92.62 376 SER A C 1
ATOM 3049 O O . SER A 1 376 ? 9.532 -12.962 -34.431 1.00 92.62 376 SER A O 1
ATOM 3051 N N . GLN A 1 377 ? 11.650 -13.213 -33.718 1.00 93.19 377 GLN A N 1
ATOM 3052 C CA . GLN A 1 377 ? 11.344 -12.983 -32.312 1.00 93.19 377 GLN A CA 1
ATOM 3053 C C . GLN A 1 377 ? 10.831 -11.561 -32.058 1.00 93.19 377 GLN A C 1
ATOM 3055 O O . GLN A 1 377 ? 9.893 -11.376 -31.288 1.00 93.19 377 GLN A O 1
ATOM 3060 N N . SER A 1 378 ? 11.375 -10.552 -32.741 1.00 93.69 378 SER A N 1
ATOM 3061 C CA . SER A 1 378 ? 10.903 -9.168 -32.617 1.00 93.69 378 SER A CA 1
ATOM 3062 C C . SER A 1 378 ? 9.448 -9.006 -33.056 1.00 93.69 378 SER A C 1
ATOM 3064 O O . SER A 1 378 ? 8.720 -8.207 -32.470 1.00 93.69 378 SER A O 1
ATOM 3066 N N . LEU A 1 379 ? 8.995 -9.766 -34.059 1.00 91.06 379 LEU A N 1
ATOM 3067 C CA . LEU A 1 379 ? 7.591 -9.748 -34.466 1.00 91.06 379 LEU A CA 1
ATOM 3068 C C . LEU A 1 379 ? 6.683 -10.392 -33.421 1.00 91.06 379 LEU A C 1
ATOM 3070 O O . LEU A 1 379 ? 5.606 -9.866 -33.147 1.00 91.06 379 LEU A O 1
ATOM 3074 N N . LEU A 1 380 ? 7.125 -11.500 -32.818 1.00 89.62 380 LEU A N 1
ATOM 3075 C CA . LEU A 1 380 ? 6.408 -12.137 -31.713 1.00 89.62 380 LEU A CA 1
ATOM 3076 C C . LEU A 1 380 ? 6.272 -11.183 -30.522 1.00 89.62 380 LEU A C 1
ATOM 3078 O O . LEU A 1 380 ? 5.177 -11.050 -29.984 1.00 89.62 380 LEU A O 1
ATOM 3082 N N . VAL A 1 381 ? 7.339 -10.457 -30.175 1.00 88.88 381 VAL A N 1
ATOM 3083 C CA . VAL A 1 381 ? 7.301 -9.409 -29.144 1.00 88.88 381 VAL A CA 1
ATOM 3084 C C . VAL A 1 381 ? 6.333 -8.288 -29.547 1.00 88.88 381 VAL A C 1
ATOM 3086 O O . VAL A 1 381 ? 5.441 -7.946 -28.778 1.00 88.88 381 VAL A O 1
ATOM 3089 N N . LEU A 1 382 ? 6.418 -7.760 -30.774 1.00 89.25 382 LEU A N 1
ATOM 3090 C CA . LEU A 1 382 ? 5.512 -6.712 -31.272 1.00 89.25 382 LEU A CA 1
ATOM 3091 C C . LEU A 1 382 ? 4.035 -7.112 -31.260 1.00 89.25 382 LEU A C 1
ATOM 3093 O O . LEU A 1 382 ? 3.178 -6.260 -31.038 1.00 89.25 382 LEU A O 1
ATOM 3097 N N . ASN A 1 383 ? 3.721 -8.386 -31.498 1.00 86.38 383 ASN A N 1
ATOM 3098 C CA . ASN A 1 383 ? 2.345 -8.882 -31.470 1.00 86.38 383 ASN A CA 1
ATOM 3099 C C . ASN A 1 383 ? 1.706 -8.775 -30.076 1.00 86.38 383 ASN A C 1
ATOM 3101 O O . ASN A 1 383 ? 0.483 -8.698 -29.985 1.00 86.38 383 ASN A O 1
ATOM 3105 N N . ARG A 1 384 ? 2.514 -8.704 -29.011 1.00 82.94 384 ARG A N 1
ATOM 3106 C CA . ARG A 1 384 ? 2.054 -8.465 -27.633 1.00 82.94 384 ARG A CA 1
ATOM 3107 C C . ARG A 1 384 ? 1.701 -6.994 -27.383 1.00 82.94 384 ARG A C 1
ATOM 3109 O O . ARG A 1 384 ? 1.002 -6.684 -26.425 1.00 82.94 384 ARG A O 1
ATOM 3116 N N . TYR A 1 385 ? 2.130 -6.097 -28.275 1.00 84.81 385 TYR A N 1
ATOM 3117 C CA . TYR A 1 385 ? 1.930 -4.650 -28.191 1.00 84.81 385 TYR A CA 1
ATOM 3118 C C . TYR A 1 385 ? 1.173 -4.110 -29.419 1.00 84.81 385 TYR A C 1
ATOM 3120 O O . TYR A 1 385 ? 1.753 -3.389 -30.241 1.00 84.81 385 TYR A O 1
ATOM 3128 N N . PRO A 1 386 ? -0.128 -4.426 -29.572 1.00 83.06 386 PRO A N 1
ATOM 3129 C CA . PRO A 1 386 ? -0.892 -4.111 -30.780 1.00 83.06 386 PRO A CA 1
ATOM 3130 C C . PRO A 1 386 ? -0.939 -2.610 -31.099 1.00 83.06 386 PRO A C 1
ATOM 3132 O O . PRO A 1 386 ? -0.809 -2.239 -32.264 1.00 83.06 386 PRO A O 1
ATOM 3135 N N . GLU A 1 387 ? -1.029 -1.739 -30.090 1.00 85.25 387 GLU A N 1
ATOM 3136 C CA . GLU A 1 387 ? -1.006 -0.283 -30.291 1.00 85.25 387 GLU A CA 1
ATOM 3137 C C . GLU A 1 387 ? 0.339 0.207 -30.844 1.00 85.25 387 GLU A C 1
ATOM 3139 O O . GLU A 1 387 ? 0.379 0.982 -31.802 1.00 85.25 387 GLU A O 1
ATOM 3144 N N . LEU A 1 388 ? 1.458 -0.279 -30.289 1.00 87.31 388 LEU A N 1
ATOM 3145 C CA . LEU A 1 388 ? 2.799 0.058 -30.781 1.00 87.31 388 LEU A CA 1
ATOM 3146 C C . LEU A 1 388 ? 2.999 -0.456 -32.204 1.00 87.31 388 LEU A C 1
ATOM 3148 O O . LEU A 1 388 ? 3.526 0.265 -33.053 1.00 87.31 388 LEU A O 1
ATOM 3152 N N . LYS A 1 389 ? 2.538 -1.680 -32.480 1.00 87.88 389 LYS A N 1
ATOM 3153 C CA . LYS A 1 389 ? 2.585 -2.282 -33.811 1.00 87.88 389 LYS A CA 1
ATOM 3154 C C . LYS A 1 389 ? 1.788 -1.450 -34.816 1.00 87.88 389 LYS A C 1
ATOM 3156 O O . LYS A 1 389 ? 2.311 -1.120 -35.876 1.00 87.88 389 LYS A O 1
ATOM 3161 N N . GLN A 1 390 ? 0.563 -1.057 -34.479 1.00 88.50 390 GLN A N 1
ATOM 3162 C CA . GLN A 1 390 ? -0.284 -0.251 -35.356 1.00 88.50 390 GLN A CA 1
ATOM 3163 C C . GLN A 1 390 ? 0.299 1.148 -35.608 1.00 88.50 390 GLN A C 1
ATOM 3165 O O . GLN A 1 390 ? 0.212 1.652 -36.730 1.00 88.50 390 GLN A O 1
ATOM 3170 N N . ARG A 1 391 ? 0.897 1.764 -34.580 1.00 90.38 391 ARG A N 1
ATOM 3171 C CA . ARG A 1 391 ? 1.468 3.116 -34.639 1.00 90.38 391 ARG A CA 1
ATOM 3172 C C . ARG A 1 391 ? 2.793 3.172 -35.398 1.00 90.38 391 ARG A C 1
ATOM 3174 O O . ARG A 1 391 ? 2.980 4.051 -36.239 1.00 90.38 391 ARG A O 1
ATOM 3181 N N . ASP A 1 392 ? 3.723 2.269 -35.088 1.00 90.62 392 ASP A N 1
ATOM 3182 C CA . ASP A 1 392 ? 5.121 2.409 -35.505 1.00 90.62 392 ASP A CA 1
ATOM 3183 C C . ASP A 1 392 ? 5.468 1.565 -36.743 1.00 90.62 392 ASP A C 1
ATOM 3185 O O . ASP A 1 392 ? 6.287 2.017 -37.557 1.00 90.62 392 ASP A O 1
ATOM 3189 N N . VAL A 1 393 ? 4.845 0.387 -36.918 1.00 90.44 393 VAL A N 1
ATOM 3190 C CA . VAL A 1 393 ? 5.083 -0.527 -38.054 1.00 90.44 393 VAL A CA 1
ATOM 3191 C C . VAL A 1 393 ? 4.293 -0.069 -39.279 1.00 90.44 393 VAL A C 1
ATOM 3193 O O . VAL A 1 393 ? 3.115 0.281 -39.198 1.00 90.44 393 VAL A O 1
ATOM 3196 N N . ALA A 1 394 ? 4.929 -0.100 -40.452 1.00 89.94 394 ALA A N 1
ATOM 3197 C CA . ALA A 1 394 ? 4.279 0.267 -41.708 1.00 89.94 394 ALA A CA 1
ATOM 3198 C C . ALA A 1 394 ? 3.088 -0.657 -42.017 1.00 89.94 394 ALA A C 1
ATOM 3200 O O . ALA A 1 394 ? 3.220 -1.872 -41.902 1.00 89.94 394 ALA A O 1
ATOM 3201 N N . LYS A 1 395 ? 1.958 -0.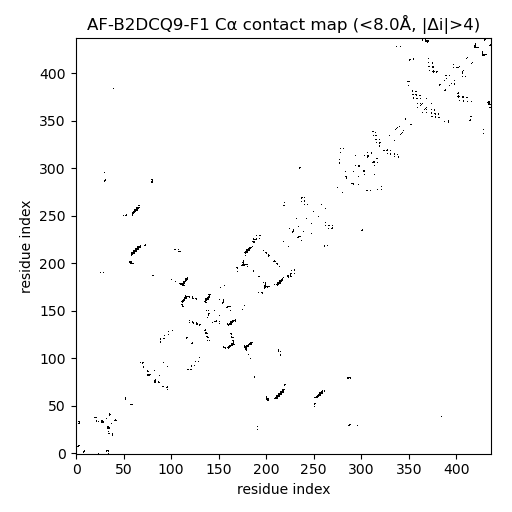100 -42.488 1.00 88.69 395 LYS A N 1
ATOM 3202 C CA . LYS A 1 395 ? 0.710 -0.849 -42.770 1.00 88.69 395 LYS A CA 1
ATOM 3203 C C . LYS A 1 395 ? 0.929 -2.135 -43.579 1.00 88.69 395 LYS A C 1
ATOM 3205 O O . LYS A 1 395 ? 0.337 -3.159 -43.270 1.00 88.69 395 LYS A O 1
ATOM 3210 N N . ALA A 1 396 ? 1.817 -2.094 -44.575 1.00 88.94 396 ALA A N 1
ATOM 3211 C CA . ALA A 1 396 ? 2.125 -3.238 -45.433 1.00 88.94 396 ALA A CA 1
ATOM 3212 C C . ALA A 1 396 ? 2.805 -4.412 -44.701 1.00 88.94 396 ALA A C 1
ATOM 3214 O O . ALA A 1 396 ? 2.755 -5.530 -45.204 1.00 88.94 396 ALA A O 1
ATOM 3215 N N . GLU A 1 397 ? 3.442 -4.166 -43.554 1.00 89.12 397 GLU A N 1
ATOM 3216 C CA . GLU A 1 397 ? 4.181 -5.167 -42.769 1.00 89.12 397 GLU A CA 1
ATOM 3217 C C . GLU A 1 397 ? 3.456 -5.558 -41.468 1.00 89.12 397 GLU A C 1
ATOM 3219 O O . GLU A 1 397 ? 3.928 -6.409 -40.720 1.00 89.12 397 GLU A O 1
ATOM 3224 N N . GLN A 1 398 ? 2.291 -4.964 -41.174 1.00 87.19 398 GLN A N 1
ATOM 3225 C CA . GLN A 1 398 ? 1.539 -5.249 -39.943 1.00 87.19 398 GLN A CA 1
ATOM 3226 C C . GLN A 1 398 ? 0.960 -6.673 -39.911 1.00 87.19 398 GLN A C 1
ATOM 3228 O O . GLN A 1 398 ? 0.719 -7.208 -38.830 1.00 87.19 398 GLN A O 1
ATOM 3233 N N . HIS A 1 399 ? 0.767 -7.306 -41.068 1.00 87.88 399 HIS A N 1
ATOM 3234 C CA . HIS A 1 399 ? 0.204 -8.657 -41.183 1.00 87.88 399 HIS A CA 1
ATOM 3235 C C . HIS A 1 399 ? 1.244 -9.735 -41.511 1.00 87.88 399 HIS A C 1
ATOM 3237 O O . HIS A 1 399 ? 0.866 -10.870 -41.794 1.00 87.88 399 HIS A O 1
ATOM 3243 N N . CYS A 1 400 ? 2.535 -9.393 -41.476 1.00 88.56 400 CYS A N 1
ATOM 3244 C CA . CYS A 1 400 ? 3.597 -10.373 -41.665 1.00 88.56 400 CYS A CA 1
ATOM 3245 C C . CYS A 1 400 ? 3.578 -11.459 -40.583 1.00 88.56 400 CYS A C 1
ATOM 3247 O O . CYS A 1 400 ? 3.104 -11.239 -39.463 1.00 88.56 400 CYS A O 1
ATOM 3249 N N . GLN A 1 401 ? 4.135 -12.614 -40.931 1.00 88.69 401 GLN A N 1
ATOM 3250 C CA . GLN A 1 401 ? 4.417 -13.736 -40.044 1.00 88.69 401 GLN A CA 1
ATOM 3251 C C . GLN A 1 401 ? 5.916 -13.789 -39.697 1.00 88.69 401 GLN A C 1
ATOM 3253 O O . GLN A 1 401 ? 6.734 -13.252 -40.446 1.00 88.69 401 GLN A O 1
ATOM 3258 N N . PRO A 1 402 ? 6.312 -14.424 -38.573 1.00 84.19 402 PRO A N 1
ATOM 3259 C CA . PRO A 1 402 ? 7.702 -14.408 -38.100 1.00 84.19 402 PRO A CA 1
ATOM 3260 C C . PRO A 1 402 ? 8.727 -14.877 -39.140 1.00 84.19 402 PRO A C 1
ATOM 3262 O O . PRO A 1 402 ? 9.803 -14.296 -39.231 1.00 84.19 402 PRO A O 1
ATOM 3265 N N . ASN A 1 403 ? 8.357 -15.855 -39.970 1.00 86.62 403 ASN A N 1
ATOM 3266 C CA . ASN A 1 403 ? 9.237 -16.457 -40.974 1.00 86.62 403 ASN A CA 1
ATOM 3267 C C . ASN A 1 403 ? 9.180 -15.764 -42.348 1.00 86.62 403 ASN A C 1
ATOM 3269 O O . ASN A 1 403 ? 9.777 -16.256 -43.305 1.00 86.62 403 ASN A O 1
ATOM 3273 N N . ASP A 1 404 ? 8.464 -14.645 -42.480 1.00 89.81 404 ASP A N 1
ATOM 3274 C CA . ASP A 1 404 ? 8.359 -13.944 -43.756 1.00 89.81 404 ASP A CA 1
ATOM 3275 C C . ASP A 1 404 ? 9.681 -13.252 -44.110 1.00 89.81 404 ASP A C 1
ATOM 3277 O O . ASP A 1 404 ? 10.149 -12.356 -43.400 1.00 89.81 404 ASP A O 1
ATOM 3281 N N . GLU A 1 405 ? 10.231 -13.548 -45.292 1.00 89.75 405 GLU A N 1
ATOM 3282 C CA . GLU A 1 405 ? 11.404 -12.826 -45.813 1.00 89.75 405 GLU A CA 1
ATOM 3283 C C . GLU A 1 405 ? 11.182 -11.310 -45.874 1.00 89.75 405 GLU A C 1
ATOM 3285 O O . GLU A 1 405 ? 12.110 -10.512 -45.723 1.00 89.75 405 GLU A O 1
ATOM 3290 N N . LYS A 1 406 ? 9.937 -10.905 -46.134 1.00 91.38 406 LYS A N 1
ATOM 3291 C CA . LYS A 1 406 ? 9.540 -9.503 -46.216 1.00 91.38 406 LYS A CA 1
ATOM 3292 C C . LYS A 1 406 ? 9.756 -8.791 -44.879 1.00 91.38 406 LYS A C 1
ATOM 3294 O O . LYS A 1 406 ? 10.332 -7.702 -44.853 1.00 91.38 406 LYS A O 1
ATOM 3299 N N . TRP A 1 407 ? 9.380 -9.447 -43.781 1.00 92.50 407 TRP A N 1
ATOM 3300 C CA . TRP A 1 407 ? 9.592 -8.943 -42.430 1.00 92.50 407 TRP A CA 1
ATOM 3301 C C . TRP A 1 407 ? 11.076 -8.889 -42.074 1.00 92.50 407 TRP A C 1
ATOM 3303 O O . TRP A 1 407 ? 11.560 -7.868 -41.585 1.00 92.50 407 TRP A O 1
ATOM 3313 N N . HIS A 1 408 ? 11.829 -9.943 -42.388 1.00 92.75 408 HIS A N 1
ATOM 3314 C CA . HIS A 1 408 ? 13.275 -9.965 -42.160 1.00 92.75 408 HIS A CA 1
ATOM 3315 C C . HIS A 1 408 ? 13.985 -8.814 -42.885 1.00 92.75 408 HIS A C 1
ATOM 3317 O O . HIS A 1 408 ? 14.721 -8.046 -42.261 1.00 92.75 408 HIS A O 1
ATOM 3323 N N . LYS A 1 409 ? 13.681 -8.597 -44.172 1.00 91.19 409 LYS A N 1
ATOM 3324 C CA . LYS A 1 409 ? 14.203 -7.465 -44.961 1.00 91.19 409 LYS A CA 1
ATOM 3325 C C . LYS A 1 409 ? 13.805 -6.107 -44.375 1.00 91.19 409 LYS A C 1
ATOM 3327 O O . LYS A 1 409 ? 14.604 -5.168 -44.415 1.00 91.19 409 LYS A O 1
ATOM 3332 N N . TYR A 1 410 ? 12.589 -5.984 -43.844 1.00 91.19 410 TYR A N 1
ATOM 3333 C CA . TYR A 1 410 ? 12.122 -4.776 -43.163 1.00 91.19 410 TYR A CA 1
ATOM 3334 C C . TYR A 1 410 ? 12.934 -4.502 -41.887 1.00 91.19 410 TYR A C 1
ATOM 3336 O O . TYR A 1 410 ? 13.478 -3.407 -41.727 1.00 91.19 410 TYR A O 1
ATOM 3344 N N . TRP A 1 411 ? 13.100 -5.519 -41.039 1.00 92.06 411 TRP A N 1
ATOM 3345 C CA . TRP A 1 411 ? 13.764 -5.413 -39.738 1.00 92.06 411 TRP A CA 1
ATOM 3346 C C . TRP A 1 411 ? 15.285 -5.217 -39.839 1.00 92.06 411 TRP A C 1
ATOM 3348 O O . TRP A 1 411 ? 15.891 -4.517 -39.021 1.00 92.06 411 TRP A O 1
ATOM 3358 N N . LEU A 1 412 ? 15.905 -5.761 -40.894 1.00 90.06 412 LEU A N 1
ATOM 3359 C CA . LEU A 1 412 ? 17.308 -5.517 -41.235 1.00 90.06 412 LEU A CA 1
ATOM 3360 C C . LEU A 1 412 ? 17.591 -4.028 -41.476 1.00 90.06 412 LEU A C 1
ATOM 3362 O O . LEU A 1 412 ? 18.593 -3.501 -40.989 1.00 90.06 412 LEU A O 1
ATOM 3366 N N . LYS A 1 413 ? 16.707 -3.330 -42.206 1.00 86.81 413 LYS A N 1
ATOM 3367 C CA . LYS A 1 413 ? 16.885 -1.904 -42.538 1.00 86.81 413 LYS A CA 1
ATOM 3368 C C . LYS A 1 413 ? 16.831 -1.009 -41.299 1.00 86.81 413 LYS A C 1
ATOM 3370 O O . LYS A 1 413 ? 17.593 -0.049 -41.219 1.00 86.81 413 LYS A O 1
ATOM 3375 N N . ASN A 1 414 ? 15.934 -1.307 -40.365 1.00 81.31 414 ASN A N 1
ATOM 3376 C CA . ASN A 1 414 ? 15.761 -0.650 -39.069 1.00 81.31 414 ASN A CA 1
ATOM 3377 C C . ASN A 1 414 ? 14.903 -1.601 -38.215 1.00 81.31 414 ASN A C 1
ATOM 3379 O O . ASN A 1 414 ? 13.849 -2.000 -38.709 1.00 81.31 414 ASN A O 1
ATOM 3383 N N . PRO A 1 415 ? 15.289 -1.977 -36.982 1.00 86.94 415 PRO A N 1
ATOM 3384 C CA . PRO A 1 415 ? 16.341 -1.420 -36.125 1.00 86.94 415 PRO A CA 1
ATOM 3385 C C . PRO A 1 415 ? 17.712 -2.093 -36.185 1.00 86.94 415 PRO A C 1
ATOM 3387 O O . PRO A 1 415 ? 18.647 -1.524 -35.625 1.00 86.94 415 PRO A O 1
ATOM 3390 N N . ILE A 1 416 ? 17.882 -3.231 -36.870 1.00 85.88 416 ILE A N 1
ATOM 3391 C CA . ILE A 1 416 ? 19.160 -3.966 -36.844 1.00 85.88 416 ILE A CA 1
ATOM 3392 C C . ILE A 1 416 ? 20.324 -3.078 -37.300 1.00 85.88 416 ILE A C 1
ATOM 3394 O O . ILE A 1 416 ? 21.309 -2.901 -36.580 1.00 85.88 416 ILE A O 1
ATOM 3398 N N . ARG A 1 417 ? 20.167 -2.410 -38.448 1.00 84.88 417 ARG A N 1
ATOM 3399 C CA . ARG A 1 417 ? 21.181 -1.487 -38.967 1.00 84.88 417 ARG A CA 1
ATOM 3400 C C . ARG A 1 417 ? 21.551 -0.375 -37.977 1.00 84.88 417 ARG A C 1
ATOM 3402 O O . ARG A 1 417 ? 22.704 0.041 -37.947 1.00 84.88 417 ARG A O 1
ATOM 3409 N N . ALA A 1 418 ? 20.623 0.100 -37.147 1.00 82.31 418 ALA A N 1
ATOM 3410 C CA . ALA A 1 418 ? 20.889 1.201 -36.216 1.00 82.31 418 ALA A CA 1
ATOM 3411 C C . ALA A 1 418 ? 21.922 0.847 -35.130 1.00 82.31 418 ALA A C 1
ATOM 3413 O O . ALA A 1 418 ? 22.562 1.745 -34.594 1.00 82.31 418 ALA A O 1
ATOM 3414 N N . TYR A 1 419 ? 22.090 -0.441 -34.827 1.00 80.81 419 TYR A N 1
ATOM 3415 C CA . TYR A 1 419 ? 23.028 -0.945 -33.822 1.00 80.81 419 TYR A CA 1
ATOM 3416 C C . TYR A 1 419 ? 24.312 -1.536 -34.425 1.00 80.81 419 TYR A C 1
ATOM 3418 O O . TYR A 1 419 ? 25.332 -1.614 -33.739 1.00 80.81 419 TYR A O 1
ATOM 3426 N N . THR A 1 420 ? 24.283 -1.914 -35.709 1.00 81.38 420 THR A N 1
ATOM 3427 C CA . THR A 1 420 ? 25.445 -2.474 -36.421 1.00 81.38 420 THR A CA 1
ATOM 3428 C C . THR A 1 420 ? 26.240 -1.438 -37.217 1.00 81.38 420 THR A C 1
ATOM 3430 O O . THR A 1 420 ? 27.380 -1.694 -37.605 1.00 81.38 420 THR A O 1
ATOM 3433 N N . THR A 1 421 ? 25.654 -0.273 -37.510 1.00 76.19 421 THR A N 1
ATOM 3434 C CA . THR A 1 421 ? 26.358 0.818 -38.204 1.00 76.19 421 THR A CA 1
ATOM 3435 C C . THR A 1 421 ? 27.003 1.751 -37.187 1.00 76.19 421 THR A C 1
ATOM 3437 O O . THR A 1 421 ? 26.459 1.952 -36.106 1.00 76.19 421 THR A O 1
ATOM 3440 N N . ALA A 1 422 ? 28.162 2.317 -37.533 1.00 67.75 422 ALA A N 1
ATOM 3441 C CA . ALA A 1 422 ? 28.849 3.257 -36.655 1.00 67.75 422 ALA A CA 1
ATOM 3442 C C . ALA A 1 422 ? 27.953 4.478 -36.387 1.00 67.75 422 ALA A C 1
ATOM 3444 O O . ALA A 1 422 ? 27.390 5.041 -37.329 1.00 67.75 422 ALA A O 1
ATOM 3445 N N . ASN A 1 423 ? 27.804 4.861 -35.118 1.00 65.19 423 ASN A N 1
ATOM 3446 C CA . ASN A 1 423 ? 27.147 6.111 -34.740 1.00 65.19 423 ASN A CA 1
ATOM 3447 C C . ASN A 1 423 ? 28.019 7.330 -35.131 1.00 65.19 423 ASN A C 1
ATOM 3449 O O . ASN A 1 423 ? 29.095 7.174 -35.709 1.00 65.19 423 ASN A O 1
ATOM 3453 N N . GLN A 1 424 ? 27.557 8.550 -34.829 1.00 57.44 424 GLN A N 1
ATOM 3454 C CA . GLN A 1 424 ? 28.300 9.789 -35.128 1.00 57.44 424 GLN A CA 1
ATOM 3455 C C . GLN A 1 424 ? 29.692 9.839 -34.464 1.00 57.44 424 GLN A C 1
ATOM 3457 O O . GLN A 1 424 ? 30.584 10.490 -34.996 1.00 57.44 424 GLN A O 1
ATOM 3462 N N . ASP A 1 425 ? 29.894 9.077 -33.385 1.00 57.38 425 ASP A N 1
ATOM 3463 C CA . ASP A 1 425 ? 31.165 8.934 -32.663 1.00 57.38 425 ASP A CA 1
ATOM 3464 C C . ASP A 1 425 ? 32.000 7.722 -33.138 1.00 57.38 425 ASP A C 1
ATOM 3466 O O . ASP A 1 425 ? 32.976 7.336 -32.496 1.00 57.38 425 ASP A O 1
ATOM 3470 N N . GLY A 1 426 ? 31.616 7.069 -34.242 1.00 60.38 426 GLY A N 1
ATOM 3471 C CA . GLY A 1 426 ? 32.338 5.929 -34.816 1.00 60.38 426 GLY A CA 1
ATOM 3472 C C . GLY A 1 426 ? 32.096 4.574 -34.129 1.00 60.38 426 GLY A C 1
ATOM 3473 O O . GLY A 1 426 ? 32.643 3.564 -34.573 1.00 60.38 426 GLY A O 1
ATOM 3474 N N . GLN A 1 427 ? 31.268 4.510 -33.083 1.00 62.94 427 GLN A N 1
ATOM 3475 C CA . GLN A 1 427 ? 31.033 3.300 -32.290 1.00 62.94 427 GLN A CA 1
ATOM 3476 C C . GLN A 1 427 ? 29.979 2.383 -32.925 1.00 62.94 427 GLN A C 1
ATOM 3478 O O . GLN A 1 427 ? 28.911 2.834 -33.345 1.00 62.94 427 GLN A O 1
ATOM 3483 N N . ARG A 1 428 ? 30.273 1.077 -32.963 1.00 75.00 428 ARG A N 1
ATOM 3484 C CA . ARG A 1 428 ? 29.352 -0.004 -33.350 1.00 75.00 428 ARG A CA 1
ATOM 3485 C C . ARG A 1 428 ? 29.116 -0.884 -32.133 1.00 75.00 428 ARG A C 1
ATOM 3487 O O . ARG A 1 428 ? 30.079 -1.247 -31.469 1.00 75.00 428 ARG A O 1
ATOM 3494 N N . TRP A 1 429 ? 27.859 -1.224 -31.866 1.00 78.31 429 TRP A N 1
ATOM 3495 C CA . TRP A 1 429 ? 27.505 -2.021 -30.690 1.00 78.31 429 TRP A CA 1
ATOM 3496 C C . TRP A 1 429 ? 27.392 -3.512 -30.993 1.00 78.31 429 TRP A C 1
ATOM 3498 O O . TRP A 1 429 ? 27.559 -4.312 -30.088 1.00 78.31 429 TRP A O 1
ATOM 3508 N N . PHE A 1 430 ? 27.099 -3.880 -32.244 1.00 78.75 430 PHE A N 1
ATOM 3509 C CA . PHE A 1 430 ? 26.949 -5.272 -32.670 1.00 78.75 430 PHE A CA 1
ATOM 3510 C C . PHE A 1 430 ? 27.582 -5.504 -34.046 1.00 78.75 430 PHE A C 1
ATOM 3512 O O . PHE A 1 430 ? 27.567 -4.621 -34.910 1.00 78.75 430 PHE A O 1
ATOM 3519 N N . PHE A 1 431 ? 28.081 -6.717 -34.289 1.00 72.94 431 PHE A N 1
ATOM 3520 C CA . PHE A 1 431 ? 28.565 -7.139 -35.607 1.00 72.94 431 PHE A CA 1
ATOM 3521 C C . PHE A 1 431 ? 27.433 -7.746 -36.457 1.00 72.94 431 PHE A C 1
ATOM 3523 O O . PHE A 1 431 ? 26.556 -8.446 -35.962 1.00 72.94 431 PHE A O 1
ATOM 3530 N N . SER A 1 432 ? 27.427 -7.483 -37.768 1.00 57.09 432 SER A N 1
ATOM 3531 C CA . SER A 1 432 ? 26.298 -7.823 -38.654 1.00 57.09 432 SER A CA 1
ATOM 3532 C C . SER A 1 432 ? 26.164 -9.312 -39.009 1.00 57.09 432 SER A C 1
ATOM 3534 O O . SER A 1 432 ? 25.099 -9.711 -39.469 1.00 57.09 432 SER A O 1
ATOM 3536 N N . GLY A 1 433 ? 27.211 -10.127 -38.818 1.00 55.88 433 GLY A N 1
ATOM 3537 C CA . GLY A 1 433 ? 27.204 -11.570 -39.132 1.00 55.88 433 GLY A CA 1
ATOM 3538 C C . GLY A 1 433 ? 26.861 -12.486 -37.949 1.00 55.88 433 GLY A C 1
ATOM 3539 O O . GLY A 1 433 ? 26.322 -13.571 -38.139 1.00 55.88 433 GLY A O 1
ATOM 3540 N N . ARG A 1 434 ? 27.148 -12.036 -36.725 1.00 59.59 434 ARG A N 1
ATOM 3541 C CA . ARG A 1 434 ? 26.699 -12.610 -35.452 1.00 59.59 434 ARG A CA 1
ATOM 3542 C C . ARG A 1 434 ? 26.454 -11.427 -34.535 1.00 59.59 434 ARG A C 1
ATOM 3544 O O . ARG A 1 434 ? 27.381 -10.648 -34.325 1.00 59.59 434 ARG A O 1
ATOM 3551 N N . TRP A 1 435 ? 25.228 -11.281 -34.041 1.00 66.94 435 TRP A N 1
ATOM 3552 C CA . TRP A 1 435 ? 24.840 -10.189 -33.149 1.00 66.94 435 TRP A CA 1
ATOM 3553 C C . TRP A 1 435 ? 25.491 -10.367 -31.767 1.00 66.94 435 TRP A C 1
ATOM 3555 O O . TRP A 1 435 ? 24.834 -10.698 -30.793 1.00 66.94 435 TRP A O 1
ATOM 3565 N N . SER A 1 436 ? 26.808 -10.195 -31.692 1.00 61.97 436 SER A N 1
ATOM 3566 C CA . SER A 1 436 ? 27.600 -10.188 -30.461 1.00 61.97 436 SER A CA 1
ATOM 3567 C C . SER A 1 436 ? 28.068 -8.767 -30.151 1.00 61.97 436 SER A C 1
ATOM 3569 O O . SER A 1 436 ? 28.411 -8.034 -31.086 1.00 61.97 436 SER A O 1
ATOM 3571 N N . ILE A 1 437 ? 28.079 -8.421 -28.859 1.00 59.53 437 ILE A N 1
ATOM 3572 C CA . ILE A 1 437 ? 28.530 -7.129 -28.307 1.00 59.53 437 ILE A CA 1
ATOM 3573 C C . ILE A 1 437 ? 30.042 -7.112 -28.127 1.00 59.53 437 ILE A C 1
ATOM 3575 O O . ILE A 1 437 ? 30.570 -8.114 -27.586 1.00 59.53 437 ILE A O 1
#

Sequence (437 aa):
HQASALTYQALLNHFTPQFLLGLTATPKRSDQANILSLCDNNLVFERNLVHGIDERILVPFDYFGIYDQFVNYQEIPWRNGKFDPEALDNAFATQLRAQHILKHWQEKKQTRTLAFCISKKHADYMANFFTLAGIKAIAVYSDSEVRRNEALKQLEHGEIDIIFSVDLFNEGTDIPAIDTILMIRPTESKILFLQQLGRGLRQSSATNKQKLVVLDFIGNHQSFLIKPTALLDISNIRDLVKKINHGTQLTEGCFINYDLQLVTFWQEMAKRYRINSEEEYQELKTVLGHRPTATEFLQKGYRLDKVRQQYGSWFALVAAQENNEQLKQLVQKFGDFLHRGIAQTAMTKCFKAILLEAFLTLDGFTTAPTTEQLASQSLLVLNRYPELKQRDVAKAEQHCQPNDEKWHKYWLKNPIRAYTTANQDGQRWFFSGRWSI

Solvent-accessible surface area (backbone atoms only — not comparable to full-atom values): 24704 Å² total; per-residue (Å²): 124,70,65,59,40,70,73,45,44,54,53,56,70,70,54,86,69,96,74,85,85,88,85,64,100,58,60,85,53,72,48,99,45,39,64,35,62,80,48,78,60,63,80,88,77,87,82,55,72,61,56,36,36,78,70,63,63,25,33,32,33,42,38,36,41,38,62,38,85,72,42,69,49,75,78,44,57,70,56,82,58,37,68,42,67,66,60,48,52,62,57,62,74,38,70,70,49,52,51,53,52,50,51,58,42,73,76,61,56,69,68,22,33,46,30,41,34,80,36,68,70,53,14,47,52,50,18,51,53,39,38,78,72,74,41,48,43,40,53,42,40,92,85,39,89,61,49,70,74,55,57,50,50,34,34,70,74,59,74,24,41,35,41,23,25,34,75,52,81,63,58,98,76,88,52,32,61,33,28,18,39,38,37,69,32,91,59,77,40,54,60,59,48,50,46,52,51,54,44,36,25,36,57,16,82,90,68,65,53,71,50,20,34,34,44,34,49,41,51,77,38,78,65,54,51,38,55,60,33,58,77,68,73,41,68,49,60,60,56,47,49,49,36,65,75,72,54,72,93,61,59,85,77,43,44,80,48,65,36,68,69,50,56,50,52,48,50,53,49,41,68,71,61,73,69,53,66,62,57,57,47,51,52,46,21,39,60,44,68,44,86,73,50,74,65,57,43,45,74,55,64,49,61,67,67,56,30,29,75,75,46,65,28,71,65,46,44,50,25,62,74,65,71,36,68,70,49,42,52,48,41,70,74,44,34,67,50,56,38,51,69,52,74,63,48,86,70,94,54,64,52,59,59,42,45,52,51,22,34,57,75,60,43,22,93,83,44,53,45,47,70,60,56,3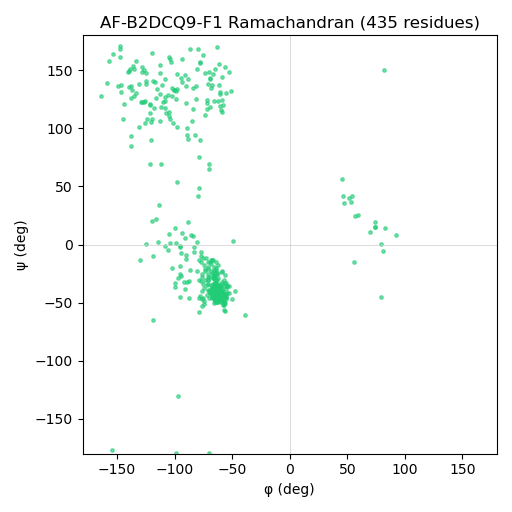8,32,22,40,24,46,59,57,38,66,76,36,58,66,59,37,66,71,64,44,57,79,91,59,67,78,60,54,56,86,34,67,68,47,35,59,49,32,47,69,50,42,51,39,71,40,42,40,59,47,100,86,66,53,56,60,28,43,89,87,43,46,42,116

Mean predicted aligned error: 10.95 Å

Nearest PDB structures (foldseek):
  7clg-assembly1_A  TM=5.709E-01  e=8.693E-16  Staphylococcus aureus subsp. aureus USA300
  7clg-assembly1_B  TM=5.974E-01  e=4.472E-14  Staphylococcus aureus subsp. aureus USA300
  7r7j-assembly1_A  TM=6.891E-01  e=1.379E-07  Escherichia coli K-12
  6o8e-assembly2_B  TM=5.485E-01  e=2.015E-06  [Bacillus] caldotenax
  7pli-assembly2_F  TM=7.178E-01  e=1.520E-04  Escherichia coli K-12

InterPro domains:
  IPR001650 Helicase, C-terminal domain-like [PF00271] (102-202)
  IPR001650 Helicase, C-terminal domain-like [PS51194] (97-245)
  IPR001650 Helicase, C-terminal domain-like [SM00490] (124-204)
  IPR027417 P-loop containing nucleoside triphosphate hydrolase [G3DSA:3.40.50.300] (1-45)
  IPR027417 P-loop containing nucleoside triphosphate hydrolase [G3DSA:3.40.50.300] (48-230)
  IPR027417 P-loop containing nucleoside triphosphate hydrolase [SSF52540] (1-221)
  IPR052511 ATP-dependent Helicase [PTHR47962] (7-226)

Organism: Photobacterium damselae subsp. damselae (NCBI:txid85581)

Foldseek 3Di:
DCCLDPVNVVVLVVDPDPDDDDDDPPQDFLEDDNVCVSLVVDPPDDDAPQNCCVVVQWFAAEAEAEEQPQAAQVPFDDALLDTDLVSVVVSLLDPVSLVVLVVVCVVFPDAFEEEEDSDQVSQVSSQVSCVVVVFQEDEDEDPDPDDPVNVLVCRLVSVHRYYYYYCPQQDDDARQSHQEYHYPDQDSTLSSLCSSVVNPTGHDPSNRHRYHYYHHHDYLDPSSVSNCCSQQVDLDLVVVLVCVVVDGDGRPPYHHHYDPVVSVSSVVVVVVPPDQVQVLQVVSCSSHVHRDDPVSSVVSVHDQVSVCVVQVGPLSSSCVNVVDPVSVVVCVVCVCCVRVVPVVDDPPACLSVLLVVQCVVVVCAVFFDALLSSLLSSLVSVVSVVVSLVPHPDPVCSPDHSNDPVSSVVVCVPDVCVQQAQDPVGDHNAHNGTGYD